Protein AF-A0A8H4BRA2-F1 (afdb_monomer)

Radius of gyration: 28.99 Å; Cα contacts (8 Å, |Δi|>4): 606; chains: 1; bounding box: 63×88×70 Å

Foldseek 3Di:
DPDDDDDDDPDDDDDFDPDDDPLLQVLCVLLVHGHRDDVLSLLVSLLVQLVDDDPPDDCSNVSSLVSLVSCLVVDPDNPSSVVSNVVSPVVCPVLPVVLQVLQVVLVHGPPDDLLSLLVSQCVVPVDHDPVNLVSLVSNCVVSVPPQSVCCSVPVDDDDDDDDDDDDDDDDDDDDDDDDDDDDDDDDDDDDDDDDDPPPDPDDFFFFAAQPAQCQLVSQLLLVLLFFPVLQVCLLVPDPQLVLSVQSNVQSVQRQDPDDWHGYGDCVNVQQLDQPPDNGSNDFDQSVSSNVSSLVSNLVSDPPVCSVVSCLQADEQEFELPDAEAVQVRVCVSLPVHADAGQHQKYKYFYDQWAQDNPVRDTDGRPHQHQYDQKDACLVRHDPVPHPPQRMWGWAKWWKDADSHIWMWGAFPVVRWIWIHGHGDIDTDDPCCRRDDPRIDTGMTMIGRPVCVPVGTDGSHD

Structure (mmCIF, N/CA/C/O backbone):
data_AF-A0A8H4BRA2-F1
#
_entry.id   AF-A0A8H4BRA2-F1
#
loop_
_atom_site.group_PDB
_atom_site.id
_atom_site.type_symbol
_atom_site.label_atom_id
_atom_site.label_alt_id
_atom_site.label_comp_id
_atom_site.label_asym_id
_atom_site.label_entity_id
_atom_site.label_seq_id
_atom_site.pdbx_PDB_ins_code
_atom_site.Cartn_x
_atom_site.Cartn_y
_atom_site.Cartn_z
_atom_site.occupancy
_atom_site.B_iso_or_equiv
_atom_site.auth_seq_id
_atom_site.auth_comp_id
_atom_site.auth_asym_id
_atom_site.auth_atom_id
_atom_site.pdbx_PDB_model_num
ATOM 1 N N . MET A 1 1 ? -16.928 34.510 17.924 1.00 28.94 1 MET A N 1
ATOM 2 C CA . MET A 1 1 ? -16.777 34.619 19.390 1.00 28.94 1 MET A CA 1
ATOM 3 C C . MET A 1 1 ? -16.272 33.272 19.864 1.00 28.94 1 MET A C 1
ATOM 5 O O . MET A 1 1 ? -16.838 32.279 19.430 1.00 28.94 1 MET A O 1
ATOM 9 N N . THR A 1 2 ? -15.200 33.185 20.647 1.00 39.75 2 THR A N 1
ATOM 10 C CA . THR A 1 2 ? -15.027 31.950 21.423 1.00 39.75 2 THR A CA 1
ATOM 11 C C . THR A 1 2 ? -15.899 32.046 22.656 1.00 39.75 2 THR A C 1
ATOM 13 O O . THR A 1 2 ? -15.902 33.103 23.286 1.00 39.75 2 THR A O 1
ATOM 16 N N . LEU A 1 3 ? -16.535 30.916 22.968 1.00 22.44 3 LEU A N 1
ATOM 17 C CA . LEU A 1 3 ? -17.336 30.633 24.155 1.00 22.44 3 LEU A CA 1
ATOM 18 C C . LEU A 1 3 ? -18.571 31.532 24.284 1.00 22.44 3 LEU A C 1
ATOM 20 O O . LEU A 1 3 ? -18.484 32.671 24.735 1.00 22.44 3 LEU A O 1
ATOM 24 N N . ASP A 1 4 ? -19.717 30.994 23.849 1.00 44.09 4 ASP A N 1
ATOM 25 C CA . ASP A 1 4 ? -20.846 30.692 24.747 1.00 44.09 4 ASP A CA 1
ATOM 26 C C . ASP A 1 4 ? -20.742 31.462 26.076 1.00 44.09 4 ASP A C 1
ATOM 28 O O . ASP A 1 4 ? -19.884 31.165 26.901 1.00 44.09 4 ASP A O 1
ATOM 32 N N . GLU A 1 5 ? -21.482 32.519 26.369 1.00 41.03 5 GLU A N 1
ATOM 33 C CA . GLU A 1 5 ? -22.861 32.909 26.095 1.00 41.03 5 GLU A CA 1
ATOM 34 C C . GLU A 1 5 ? -22.962 34.402 26.507 1.00 41.03 5 GLU A C 1
ATOM 36 O O . GLU A 1 5 ? -21.967 35.032 26.860 1.00 41.03 5 GLU A O 1
ATOM 41 N N . ILE A 1 6 ? -24.189 34.922 26.609 1.00 24.58 6 ILE A N 1
ATOM 42 C CA . ILE A 1 6 ? -24.592 36.182 27.268 1.00 24.58 6 ILE A CA 1
ATOM 43 C C . ILE A 1 6 ? -24.889 37.328 26.284 1.00 24.58 6 ILE A C 1
ATOM 45 O O . ILE A 1 6 ? -24.194 38.332 26.191 1.00 24.58 6 ILE A O 1
ATOM 49 N N . PHE A 1 7 ? -25.979 37.110 25.537 1.00 29.41 7 PHE A N 1
ATOM 50 C CA . PHE A 1 7 ? -27.130 38.010 25.355 1.00 29.41 7 PHE A CA 1
ATOM 51 C C . PHE A 1 7 ? -26.894 39.531 25.456 1.00 29.41 7 PHE A C 1
ATOM 53 O O . PHE A 1 7 ? -26.570 40.026 26.526 1.00 29.41 7 PHE A O 1
ATOM 60 N N . VAL A 1 8 ? -27.253 40.282 24.407 1.00 29.06 8 VAL A N 1
ATOM 61 C CA . VAL A 1 8 ? -28.534 41.019 24.290 1.00 29.06 8 VAL A CA 1
ATOM 62 C C . VAL A 1 8 ? -28.770 41.296 22.799 1.00 29.06 8 VAL A C 1
ATOM 64 O O . VAL A 1 8 ? -27.893 41.795 22.100 1.00 29.06 8 VAL A O 1
ATOM 67 N N . VAL A 1 9 ? -29.957 40.925 22.320 1.00 38.88 9 VAL A N 1
ATOM 68 C CA . VAL A 1 9 ? -30.486 41.307 21.006 1.00 38.88 9 VAL A CA 1
ATOM 69 C C . VAL A 1 9 ? -30.799 42.798 21.050 1.00 38.88 9 VAL A C 1
ATOM 71 O O . VAL A 1 9 ? -31.623 43.198 21.872 1.00 38.88 9 VAL A O 1
ATOM 74 N N . ASP A 1 10 ? -30.195 43.596 20.168 1.00 29.91 10 ASP A N 1
ATOM 75 C CA . ASP A 1 10 ? -30.774 44.896 19.832 1.00 29.91 10 ASP A CA 1
ATOM 76 C C . ASP A 1 10 ? -31.810 44.660 18.727 1.00 29.91 10 ASP A C 1
ATOM 78 O O . ASP A 1 10 ? -31.497 44.397 17.564 1.00 29.91 10 ASP A O 1
ATOM 82 N N . ASN A 1 11 ? -33.062 44.598 19.176 1.00 36.59 11 ASN A N 1
ATOM 83 C CA . ASN A 1 11 ? -34.260 44.491 18.364 1.00 36.59 11 ASN A CA 1
ATOM 84 C C . ASN A 1 11 ? -34.527 45.868 17.773 1.00 36.59 11 ASN A C 1
ATOM 86 O O . ASN A 1 11 ? -35.124 46.685 18.459 1.00 36.59 11 ASN A O 1
ATOM 90 N N . GLU A 1 12 ? -34.167 46.109 16.519 1.00 38.19 12 GLU A N 1
ATOM 91 C CA . GLU A 1 12 ? -34.993 46.931 15.636 1.00 38.19 12 GLU A CA 1
ATOM 92 C C . GLU A 1 12 ? -34.449 46.866 14.209 1.00 38.19 12 GLU A C 1
ATOM 94 O O . GLU A 1 12 ? -33.303 47.215 13.954 1.00 38.19 12 GLU A O 1
ATOM 99 N N . LEU A 1 13 ? -35.329 46.448 13.291 1.00 37.44 13 LEU A N 1
ATOM 100 C CA . LEU A 1 13 ? -35.165 46.409 11.832 1.00 37.44 13 LEU A CA 1
ATOM 101 C C . LEU A 1 13 ? -34.405 45.197 11.271 1.00 37.44 13 LEU A C 1
ATOM 103 O O . LEU A 1 13 ? -33.265 45.313 10.854 1.00 37.44 13 LEU A O 1
ATOM 107 N N . GLU A 1 14 ? -35.102 44.070 11.110 1.00 35.41 14 GLU A N 1
ATOM 108 C CA . GLU A 1 14 ? -35.152 43.391 9.805 1.00 35.41 14 GLU A CA 1
ATOM 109 C C . GLU A 1 14 ? -36.346 42.426 9.763 1.00 35.41 14 GLU A C 1
ATOM 111 O O . GLU A 1 14 ? -36.573 41.607 10.655 1.00 35.41 14 GLU A O 1
ATOM 116 N N . VAL A 1 15 ? -37.195 42.605 8.754 1.00 41.94 15 VAL A N 1
ATOM 117 C CA . VAL A 1 15 ? -38.434 41.848 8.559 1.00 41.94 15 VAL A CA 1
ATOM 118 C C . VAL A 1 15 ? -38.073 40.391 8.273 1.00 41.94 15 VAL A C 1
ATOM 120 O O . VAL A 1 15 ? -37.484 40.085 7.240 1.00 41.94 15 VAL A O 1
ATOM 123 N N . ARG A 1 16 ? -38.424 39.502 9.210 1.00 38.31 16 ARG A N 1
ATOM 124 C CA . ARG A 1 16 ? -38.189 38.056 9.122 1.00 38.31 16 ARG A CA 1
ATOM 125 C C . ARG A 1 16 ? -38.870 37.461 7.890 1.00 38.31 16 ARG A C 1
ATOM 127 O O . ARG A 1 16 ? -40.070 37.657 7.695 1.00 38.31 16 ARG A O 1
ATOM 134 N N . MET A 1 17 ? -38.129 36.659 7.128 1.00 42.38 17 MET A N 1
ATOM 135 C CA . MET A 1 17 ? -38.744 35.650 6.264 1.00 42.38 17 MET A CA 1
ATOM 136 C C . MET A 1 17 ? -39.552 34.674 7.146 1.00 42.38 17 MET A C 1
ATOM 138 O O . MET A 1 17 ? -39.074 34.321 8.229 1.00 42.38 17 MET A O 1
ATOM 142 N N . PRO A 1 18 ? -40.775 34.274 6.752 1.00 51.28 18 PRO A N 1
ATOM 143 C CA . PRO A 1 18 ? -41.536 33.274 7.498 1.00 51.28 18 PRO A CA 1
ATOM 144 C C . PRO A 1 18 ? -40.802 31.923 7.473 1.00 51.28 18 PRO A C 1
ATOM 146 O O . PRO A 1 18 ? -40.019 31.686 6.557 1.00 51.28 18 PRO A O 1
ATOM 149 N N . GLU A 1 19 ? -41.033 31.106 8.513 1.00 50.47 19 GLU A N 1
ATOM 150 C CA . GLU A 1 19 ? -40.326 29.855 8.864 1.00 50.47 19 GLU A CA 1
ATOM 151 C C . GLU A 1 19 ? -39.507 29.234 7.727 1.00 50.47 19 GLU A C 1
ATOM 153 O O . GLU A 1 19 ? -40.032 28.700 6.750 1.00 50.47 19 GLU A O 1
ATOM 158 N N . VAL A 1 20 ? -38.190 29.335 7.886 1.00 56.66 20 VAL A N 1
ATOM 159 C CA . VAL A 1 20 ? -37.198 28.905 6.911 1.00 56.66 20 VAL A CA 1
ATOM 160 C C . VAL A 1 20 ? -36.923 27.415 7.132 1.00 56.66 20 VAL A C 1
ATOM 162 O O . VAL A 1 20 ? -36.663 26.994 8.257 1.00 56.66 20 VAL A O 1
ATOM 165 N N . ASP A 1 21 ? -37.027 26.604 6.077 1.00 63.44 21 ASP A N 1
ATOM 166 C CA . ASP A 1 21 ? -36.714 25.174 6.147 1.00 63.44 21 ASP A CA 1
ATOM 167 C C . ASP A 1 21 ? -35.209 24.931 6.399 1.00 63.44 21 ASP A C 1
ATOM 169 O O . ASP A 1 21 ? -34.362 25.770 6.083 1.00 63.44 21 ASP A O 1
ATOM 173 N N . ALA A 1 22 ? -34.868 23.774 6.982 1.00 64.19 22 ALA A N 1
ATOM 174 C CA . ALA A 1 22 ? -33.488 23.423 7.349 1.00 64.19 22 ALA A CA 1
ATOM 175 C C . ALA A 1 22 ? -32.508 23.500 6.157 1.00 64.19 22 ALA A C 1
ATOM 177 O O . ALA A 1 22 ? -31.332 23.828 6.326 1.00 64.19 22 ALA A O 1
ATOM 178 N N . ASP A 1 23 ? -33.009 23.259 4.944 1.00 63.88 23 ASP A N 1
ATOM 179 C CA . ASP A 1 23 ? -32.235 23.332 3.704 1.00 63.88 23 ASP A CA 1
ATOM 180 C C . ASP A 1 23 ? -31.824 24.775 3.374 1.00 63.88 23 ASP A C 1
ATOM 182 O O . ASP A 1 23 ? -30.702 25.035 2.931 1.00 63.88 23 ASP A O 1
ATOM 186 N N . THR A 1 24 ? -32.716 25.740 3.600 1.00 68.19 24 THR A N 1
ATOM 187 C CA . THR A 1 24 ? -32.431 27.156 3.358 1.00 68.19 24 THR A CA 1
ATOM 188 C C . THR A 1 24 ? -31.481 27.714 4.413 1.00 68.19 24 THR A C 1
ATOM 190 O O . THR A 1 24 ? -30.615 28.514 4.059 1.00 68.19 24 THR A O 1
ATOM 193 N N . GLU A 1 25 ? -31.568 27.260 5.669 1.00 72.94 25 GLU A N 1
ATOM 194 C CA . GLU A 1 25 ? -30.595 27.603 6.721 1.00 72.94 25 GLU A CA 1
ATOM 195 C C . GLU A 1 25 ? -29.180 27.111 6.378 1.00 72.94 25 GLU A C 1
ATOM 197 O O . GLU A 1 25 ? -28.200 27.847 6.531 1.00 72.94 25 GLU A O 1
ATOM 202 N N . GLN A 1 26 ? -29.066 25.894 5.838 1.00 76.50 26 GLN A N 1
ATOM 203 C CA . GLN A 1 26 ? -27.792 25.363 5.360 1.00 76.50 26 GLN A CA 1
ATOM 204 C C . GLN A 1 26 ? -27.258 26.164 4.161 1.00 76.50 26 GLN A C 1
ATOM 206 O O . GLN A 1 26 ? -26.069 26.486 4.107 1.00 76.50 26 GLN A O 1
ATOM 211 N N . ALA A 1 27 ? -28.125 26.536 3.216 1.00 75.88 27 ALA A N 1
ATOM 212 C CA . ALA A 1 27 ? -27.734 27.284 2.024 1.00 75.88 27 ALA A CA 1
ATOM 213 C C . ALA A 1 27 ? -27.238 28.708 2.342 1.00 75.88 27 ALA A C 1
ATOM 215 O O . ALA A 1 27 ? -26.226 29.147 1.795 1.00 75.88 27 ALA A O 1
ATOM 216 N N . VAL A 1 28 ? -27.895 29.433 3.253 1.00 74.38 28 VAL A N 1
ATOM 217 C CA . VAL A 1 28 ? -27.423 30.768 3.675 1.00 74.38 28 VAL A CA 1
ATOM 218 C C . VAL A 1 28 ? -26.130 30.687 4.489 1.00 74.38 28 VAL A C 1
ATOM 220 O O . VAL A 1 28 ? -25.264 31.551 4.339 1.00 74.38 28 VAL A O 1
ATOM 223 N N . SER A 1 29 ? -25.939 29.610 5.260 1.00 75.69 29 SER A N 1
ATOM 224 C CA . SER A 1 29 ? -24.697 29.353 5.995 1.00 75.69 29 SER A CA 1
ATOM 225 C C . SER A 1 29 ? -23.493 29.175 5.061 1.00 75.69 29 SER A C 1
ATOM 227 O O . SER A 1 29 ? -22.433 29.739 5.332 1.00 75.69 29 SER A O 1
ATOM 229 N N . ILE A 1 30 ? -23.663 28.489 3.922 1.00 78.81 30 ILE A N 1
ATOM 230 C CA . ILE A 1 30 ? -22.619 28.342 2.885 1.00 78.81 30 ILE A CA 1
ATOM 231 C C . ILE A 1 30 ? -22.215 29.703 2.291 1.00 78.81 30 ILE A C 1
ATOM 233 O O . ILE A 1 30 ? -21.046 29.920 1.978 1.00 78.81 30 ILE A O 1
ATOM 237 N N . LEU A 1 31 ? -23.159 30.642 2.178 1.00 77.00 31 LEU A N 1
ATOM 238 C CA . LEU A 1 31 ? -22.904 32.017 1.727 1.00 77.00 31 LEU A CA 1
ATOM 239 C C . LEU A 1 31 ? -22.396 32.942 2.852 1.00 77.00 31 LEU A C 1
ATOM 241 O O . LEU A 1 31 ? -22.168 34.129 2.613 1.00 77.00 31 LEU A O 1
ATOM 245 N N . GLY A 1 32 ? -22.216 32.418 4.070 1.00 75.69 32 GLY A N 1
ATOM 246 C CA . GLY A 1 32 ? -21.718 33.163 5.225 1.00 75.69 32 GLY A CA 1
ATOM 247 C C . GLY A 1 32 ? -22.717 34.165 5.811 1.00 75.69 32 GLY A C 1
ATOM 248 O O . GLY A 1 32 ? -22.291 35.146 6.422 1.00 75.69 32 GLY A O 1
ATOM 249 N N . VAL A 1 33 ? -24.025 33.955 5.622 1.00 74.56 33 VAL A N 1
ATOM 250 C CA . VAL A 1 33 ? -25.094 34.844 6.119 1.00 74.56 33 VAL A CA 1
ATOM 251 C C . VAL A 1 33 ? -26.120 34.084 6.966 1.00 74.56 33 VAL A C 1
ATOM 253 O O . VAL A 1 33 ? -26.214 32.860 6.909 1.00 74.56 33 VAL A O 1
ATOM 256 N N . SER A 1 34 ? -26.865 34.798 7.814 1.00 71.31 34 SER A N 1
ATOM 257 C CA . SER A 1 34 ? -27.824 34.189 8.746 1.00 71.31 34 SER A CA 1
ATOM 258 C C . SER A 1 34 ? -29.166 33.868 8.085 1.00 71.31 34 SER A C 1
ATOM 260 O O . SER A 1 34 ? -29.608 34.557 7.161 1.00 71.31 34 SER A O 1
ATOM 262 N N . ALA A 1 35 ? -29.854 32.853 8.615 1.00 58.69 35 ALA A N 1
ATOM 263 C CA . ALA A 1 35 ? -31.240 32.551 8.273 1.00 58.69 35 ALA A CA 1
ATOM 264 C C . ALA A 1 35 ? -32.136 33.768 8.555 1.00 58.69 35 ALA A C 1
ATOM 266 O O . ALA A 1 35 ? -32.188 34.268 9.678 1.00 58.69 35 ALA A O 1
ATOM 267 N N . GLY A 1 36 ? -32.791 34.277 7.508 1.00 57.97 36 GLY A N 1
ATOM 268 C CA . GLY A 1 36 ? -33.584 35.510 7.551 1.00 57.97 36 GLY A CA 1
ATOM 269 C C . GLY A 1 36 ? -32.878 36.769 7.031 1.00 57.97 36 GLY A C 1
ATOM 270 O O . GLY A 1 36 ? -33.512 37.819 7.001 1.00 57.97 36 GLY A O 1
ATOM 271 N N . SER A 1 37 ? -31.615 36.676 6.588 1.00 66.81 37 SER A N 1
ATOM 272 C CA . SER A 1 37 ? -30.918 37.768 5.886 1.00 66.81 37 SER A CA 1
ATOM 273 C C . SER A 1 37 ? -31.655 38.181 4.607 1.00 66.81 37 SER A C 1
ATOM 275 O O . SER A 1 37 ? -32.186 37.336 3.884 1.00 66.81 37 SER A O 1
ATOM 277 N N . ASN A 1 38 ? -31.650 39.478 4.285 1.00 72.00 38 ASN A N 1
ATOM 278 C CA . ASN A 1 38 ? -32.299 39.977 3.073 1.00 72.00 38 ASN A CA 1
ATOM 279 C C . ASN A 1 38 ? -31.622 39.455 1.780 1.00 72.00 38 ASN A C 1
ATOM 281 O O . ASN A 1 38 ? -30.426 39.149 1.742 1.00 72.00 38 ASN A O 1
ATOM 285 N N . LEU A 1 39 ? -32.396 39.346 0.693 1.00 74.06 39 LEU A N 1
ATOM 286 C CA . LEU A 1 39 ? -31.934 38.730 -0.562 1.00 74.06 39 LEU A CA 1
ATOM 287 C C . LEU A 1 39 ? -30.853 39.556 -1.282 1.00 74.06 39 LEU A C 1
ATOM 289 O O . LEU A 1 39 ? -30.076 39.005 -2.064 1.00 74.06 39 LEU A O 1
ATOM 293 N N . ASP A 1 40 ? -30.770 40.857 -0.999 1.00 68.81 40 ASP A N 1
ATOM 294 C CA . ASP A 1 40 ? -29.712 41.736 -1.501 1.00 68.81 40 ASP A CA 1
ATOM 295 C C . ASP A 1 40 ? -28.352 41.396 -0.882 1.00 68.81 40 ASP A C 1
ATOM 297 O O . ASP A 1 40 ? -27.351 41.307 -1.599 1.00 68.81 40 ASP A O 1
ATOM 301 N N . LEU A 1 41 ? -28.321 41.131 0.427 1.00 61.41 41 LEU A N 1
ATOM 302 C CA . LEU A 1 41 ? -27.134 40.697 1.157 1.00 61.41 41 LEU A CA 1
ATOM 303 C C . LEU A 1 41 ? -26.690 39.307 0.689 1.00 61.41 41 LEU A C 1
ATOM 305 O O . LEU A 1 41 ? -25.508 39.103 0.414 1.00 61.41 41 LEU A O 1
ATOM 309 N N . VAL A 1 42 ? -27.641 38.388 0.494 1.00 74.81 42 VAL A N 1
ATOM 310 C CA . VAL A 1 42 ? -27.392 37.053 -0.081 1.00 74.81 42 VAL A CA 1
ATOM 311 C C . VAL A 1 42 ? -26.750 37.163 -1.473 1.00 74.81 42 VAL A C 1
ATOM 313 O O . VAL A 1 42 ? -25.705 36.564 -1.734 1.00 74.81 42 VAL A O 1
ATOM 316 N N . ALA A 1 43 ? -27.323 37.975 -2.369 1.00 71.62 43 ALA A N 1
ATOM 317 C CA . ALA A 1 43 ? -26.784 38.178 -3.715 1.00 71.62 43 ALA A CA 1
ATOM 318 C C . ALA A 1 43 ? -25.418 38.875 -3.720 1.00 71.62 43 ALA A C 1
ATOM 320 O O . ALA A 1 43 ? -24.567 38.576 -4.561 1.00 71.62 43 ALA A O 1
ATOM 321 N N . MET A 1 44 ? -25.199 39.824 -2.808 1.00 66.56 44 MET A N 1
ATOM 322 C CA . MET A 1 44 ? -23.920 40.514 -2.661 1.00 66.56 44 MET A CA 1
ATOM 323 C C . MET A 1 44 ? -22.820 39.551 -2.207 1.00 66.56 44 MET A C 1
ATOM 325 O O . MET A 1 44 ? -21.742 39.564 -2.798 1.00 66.56 44 MET A O 1
ATOM 329 N N . MET A 1 45 ? -23.096 38.699 -1.217 1.00 72.69 45 MET A N 1
ATOM 330 C CA . MET A 1 45 ? -22.134 37.715 -0.712 1.00 72.69 45 MET A CA 1
ATOM 331 C C . MET A 1 45 ? -21.804 36.651 -1.759 1.00 72.69 45 MET A C 1
ATOM 333 O O . MET A 1 45 ? -20.633 36.335 -1.948 1.00 72.69 45 MET A O 1
ATOM 337 N N . TYR A 1 46 ? -22.792 36.198 -2.538 1.00 79.62 46 TYR A N 1
ATOM 338 C CA . TYR A 1 46 ? -22.540 35.336 -3.695 1.00 79.62 46 TYR A CA 1
ATOM 339 C C . TYR A 1 46 ? -21.633 36.006 -4.736 1.00 79.62 46 TYR A C 1
ATOM 341 O O . TYR A 1 46 ? -20.622 35.433 -5.135 1.00 79.62 46 TYR A O 1
ATOM 349 N N . ARG A 1 47 ? -21.950 37.241 -5.161 1.00 74.88 47 ARG A N 1
ATOM 350 C CA . ARG A 1 47 ? -21.122 37.975 -6.137 1.00 74.88 47 ARG A CA 1
ATOM 351 C C . ARG A 1 47 ? -19.700 38.178 -5.627 1.00 74.88 47 ARG A C 1
ATOM 353 O O . ARG A 1 47 ? -18.757 38.053 -6.397 1.00 74.88 47 ARG A O 1
ATOM 360 N N . ARG A 1 48 ? -19.551 38.469 -4.336 1.00 68.56 48 ARG A N 1
ATOM 361 C CA . ARG A 1 48 ? -18.252 38.614 -3.686 1.00 68.56 48 ARG A CA 1
ATOM 362 C C . ARG A 1 48 ? -17.471 37.296 -3.689 1.00 68.56 48 ARG A C 1
ATOM 364 O O . ARG A 1 48 ? -16.342 37.300 -4.157 1.00 68.56 48 ARG A O 1
ATOM 371 N N . GLY A 1 49 ? -18.081 36.177 -3.300 1.00 69.38 49 GLY A N 1
ATOM 372 C CA . GLY A 1 49 ? -17.440 34.855 -3.339 1.00 69.38 49 GLY A CA 1
ATOM 373 C C . GLY A 1 49 ? -17.107 34.360 -4.756 1.00 69.38 49 GLY A C 1
ATOM 374 O O . GLY A 1 49 ? -16.147 33.620 -4.949 1.00 69.38 49 GLY A O 1
ATOM 375 N N . MET A 1 50 ? -17.845 34.808 -5.780 1.00 69.75 50 MET A N 1
ATOM 376 C CA . MET A 1 50 ? -17.487 34.562 -7.187 1.00 69.75 50 MET A CA 1
ATOM 377 C C . MET A 1 50 ? -16.248 35.353 -7.639 1.00 69.75 50 MET A C 1
ATOM 379 O O . MET A 1 50 ? -15.554 34.915 -8.558 1.00 69.75 50 MET A O 1
ATOM 383 N N . LEU A 1 51 ? -15.979 36.502 -7.008 1.00 62.09 51 LEU A N 1
ATOM 384 C CA . LEU A 1 51 ? -14.874 37.414 -7.324 1.00 62.09 51 LEU A CA 1
ATOM 385 C C . LEU A 1 51 ? -13.641 37.224 -6.426 1.00 62.09 51 LEU A C 1
ATOM 387 O O . LEU A 1 51 ? -12.572 37.718 -6.773 1.00 62.09 51 LEU A O 1
ATOM 391 N N . GLU A 1 52 ? -13.767 36.536 -5.290 1.00 56.66 52 GLU A N 1
ATOM 392 C CA . GLU A 1 52 ? -12.644 36.229 -4.402 1.00 56.66 52 GLU A CA 1
ATOM 393 C C . GLU A 1 52 ? -11.763 35.105 -4.995 1.00 56.66 52 GLU A C 1
ATOM 395 O O . GLU A 1 52 ? -12.246 34.092 -5.514 1.00 56.66 52 GLU A O 1
ATOM 400 N N . GLU A 1 53 ? -10.444 35.315 -4.957 1.00 50.59 53 GLU A N 1
ATOM 401 C CA . GLU A 1 53 ? -9.417 34.330 -5.311 1.00 50.59 53 GLU A CA 1
ATOM 402 C C . GLU A 1 53 ? -8.905 33.672 -4.030 1.00 50.59 53 GLU A C 1
ATOM 404 O O . GLU A 1 53 ? -8.017 34.198 -3.362 1.00 50.59 53 GLU A O 1
ATOM 409 N N . GLU A 1 54 ? -9.476 32.523 -3.669 1.00 44.00 54 GLU A N 1
ATOM 410 C CA . GLU A 1 54 ? -8.931 31.678 -2.604 1.00 44.00 54 GLU A CA 1
ATOM 411 C C . GLU A 1 54 ? -8.322 30.393 -3.177 1.00 44.00 54 GLU A C 1
ATOM 413 O O . GLU A 1 54 ? -8.981 29.590 -3.837 1.00 44.00 54 GLU A O 1
ATOM 418 N N . GLU A 1 55 ? -7.036 30.194 -2.880 1.00 42.72 55 GLU A N 1
ATOM 419 C CA . GLU A 1 55 ? -6.166 29.118 -3.378 1.00 42.72 55 GLU A CA 1
ATOM 420 C C . GLU A 1 55 ? -6.422 27.731 -2.744 1.00 42.72 55 GLU A C 1
ATOM 422 O O . GLU A 1 55 ? -5.627 26.816 -2.956 1.00 42.72 55 GLU A O 1
ATOM 427 N N . LEU A 1 56 ? -7.487 27.530 -1.952 1.00 38.53 56 LEU A N 1
ATOM 428 C CA . LEU A 1 56 ? -7.580 26.358 -1.063 1.00 38.53 56 LEU A CA 1
ATOM 429 C C . LEU A 1 56 ? -8.751 25.382 -1.246 1.00 38.53 56 LEU A C 1
ATOM 431 O O . LEU A 1 56 ? -8.733 24.352 -0.577 1.00 38.53 56 LEU A O 1
ATOM 435 N N . TYR A 1 57 ? -9.717 25.596 -2.146 1.00 46.84 57 TYR A N 1
ATOM 436 C CA . TYR A 1 57 ? -10.808 24.620 -2.334 1.00 46.84 57 TYR A CA 1
ATOM 437 C C . TYR A 1 57 ? -11.283 24.476 -3.788 1.00 46.84 57 TYR A C 1
ATOM 439 O O . TYR A 1 57 ? -11.962 25.342 -4.343 1.00 46.84 57 TYR A O 1
ATOM 447 N N . THR A 1 58 ? -11.015 23.315 -4.397 1.00 46.25 58 THR A N 1
ATOM 448 C CA . THR A 1 58 ? -11.682 22.882 -5.636 1.00 46.25 58 THR A CA 1
ATOM 449 C C . THR A 1 58 ? -13.169 22.641 -5.364 1.00 46.25 58 THR A C 1
ATOM 451 O O . THR A 1 58 ? -13.510 21.784 -4.554 1.00 46.25 58 THR A O 1
ATOM 454 N N . GLY A 1 59 ? -14.055 23.381 -6.041 1.00 59.44 59 GLY A N 1
ATOM 455 C CA . GLY A 1 59 ? -15.517 23.234 -5.926 1.00 59.44 59 GLY A CA 1
ATOM 456 C C . GLY A 1 59 ? -16.232 24.323 -5.118 1.00 59.44 59 GLY A C 1
ATOM 457 O O . GLY A 1 59 ? -17.459 24.332 -5.079 1.00 59.44 59 GLY A O 1
ATOM 458 N N . TYR A 1 60 ? -15.501 25.282 -4.542 1.00 69.44 60 TYR A N 1
ATOM 459 C CA . TYR A 1 60 ? -16.079 26.386 -3.764 1.00 69.44 60 TYR A CA 1
ATOM 460 C C . TYR A 1 60 ? -17.111 27.206 -4.562 1.00 69.44 60 TYR A C 1
ATOM 462 O O . TYR A 1 60 ? -18.235 27.413 -4.112 1.00 69.44 60 TYR A O 1
ATOM 470 N N . ARG A 1 61 ? -16.793 27.578 -5.811 1.00 72.44 61 ARG A N 1
ATOM 471 C CA . ARG A 1 61 ? -17.731 28.310 -6.687 1.00 72.44 61 ARG A CA 1
ATOM 472 C C . ARG A 1 61 ? -18.981 27.497 -7.048 1.00 72.44 61 ARG A C 1
ATOM 474 O O . ARG A 1 61 ? -20.060 28.068 -7.204 1.00 72.44 61 ARG A O 1
ATOM 481 N N . THR A 1 62 ? -18.856 26.175 -7.148 1.00 72.19 62 THR A N 1
ATOM 482 C CA . THR A 1 62 ? -19.997 25.278 -7.372 1.00 72.19 62 THR A CA 1
ATOM 483 C C . THR A 1 62 ? -20.900 25.253 -6.141 1.00 72.19 62 THR A C 1
ATOM 485 O O . THR A 1 62 ? -22.090 25.501 -6.273 1.00 72.19 62 THR A O 1
ATOM 488 N N . GLN A 1 63 ? -20.332 25.117 -4.939 1.00 74.94 63 GLN A N 1
ATOM 489 C CA . GLN A 1 63 ? -21.092 25.146 -3.681 1.00 74.94 63 GLN A CA 1
ATOM 490 C C . GLN A 1 63 ? -21.822 26.476 -3.457 1.00 74.94 63 GLN A C 1
ATOM 492 O O . GLN A 1 63 ? -22.986 26.482 -3.066 1.00 74.94 63 GLN A O 1
ATOM 497 N N . LEU A 1 64 ? -21.174 27.606 -3.756 1.00 78.31 64 LEU A N 1
ATOM 498 C CA . LEU A 1 64 ? -21.815 28.922 -3.701 1.00 78.31 64 LEU A CA 1
ATOM 499 C C . LEU A 1 64 ? -22.975 29.036 -4.708 1.00 78.31 64 LEU A C 1
ATOM 501 O O . LEU A 1 64 ? -23.986 29.674 -4.420 1.00 78.31 64 LEU A O 1
ATOM 505 N N . THR A 1 65 ? -22.841 28.419 -5.886 1.00 79.56 65 THR A N 1
ATOM 506 C CA . THR A 1 65 ? -23.883 28.416 -6.927 1.00 79.56 65 THR A CA 1
ATOM 507 C C . THR A 1 65 ? -25.063 27.531 -6.539 1.00 79.56 65 THR A C 1
ATOM 509 O O . THR A 1 65 ? -26.202 27.985 -6.642 1.00 79.56 65 THR A O 1
ATOM 512 N N . ASP A 1 66 ? -24.812 26.339 -6.002 1.00 78.00 66 ASP A N 1
ATOM 513 C CA . ASP A 1 66 ? -25.851 25.420 -5.523 1.00 78.00 66 ASP A CA 1
ATOM 514 C C . ASP A 1 66 ? -26.609 26.010 -4.321 1.00 78.00 66 ASP A C 1
ATOM 516 O O . ASP A 1 66 ? -27.841 25.926 -4.237 1.00 78.00 66 ASP A O 1
ATOM 520 N N . ALA A 1 67 ? -25.892 26.691 -3.422 1.00 81.25 67 ALA A N 1
ATOM 521 C CA . ALA A 1 67 ? -26.481 27.421 -2.305 1.00 81.25 67 ALA A CA 1
ATOM 522 C C . ALA A 1 67 ? -27.381 28.571 -2.787 1.00 81.25 67 ALA A C 1
ATOM 524 O O . ALA A 1 67 ? -28.533 28.680 -2.357 1.00 81.25 67 ALA A O 1
ATOM 525 N N . LEU A 1 68 ? -26.910 29.395 -3.733 1.00 83.00 68 LEU A N 1
ATOM 526 C CA . LEU A 1 68 ? -27.717 30.493 -4.273 1.00 83.00 68 LEU A CA 1
ATOM 527 C C . LEU A 1 68 ? -28.953 29.980 -5.030 1.00 83.00 68 LEU A C 1
ATOM 529 O O . LEU A 1 68 ? -30.027 30.568 -4.910 1.00 83.00 68 LEU A O 1
ATOM 533 N N . GLN A 1 69 ? -28.835 28.877 -5.774 1.00 79.50 69 GLN A N 1
ATOM 534 C CA . GLN A 1 69 ? -29.968 28.243 -6.459 1.00 79.50 69 GLN A CA 1
ATOM 535 C C . GLN A 1 69 ? -31.001 27.680 -5.474 1.00 79.50 69 GLN A C 1
ATOM 537 O O . GLN A 1 69 ? -32.206 27.826 -5.689 1.00 79.50 69 GLN A O 1
ATOM 542 N N . SER A 1 70 ? -30.548 27.100 -4.363 1.00 80.00 70 SER A N 1
ATOM 543 C CA . SER A 1 70 ? -31.432 26.573 -3.316 1.00 80.00 70 SER A CA 1
ATOM 544 C C . SER A 1 70 ? -32.270 27.674 -2.661 1.00 80.00 70 SER A C 1
ATOM 546 O O . SER A 1 70 ? -33.473 27.488 -2.450 1.00 80.00 70 SER A O 1
ATOM 548 N N . ILE A 1 71 ? -31.666 28.845 -2.429 1.00 80.69 71 ILE A N 1
ATOM 549 C CA . ILE A 1 71 ? -32.353 30.043 -1.924 1.00 80.69 71 ILE A CA 1
ATOM 550 C C . ILE A 1 71 ? -33.264 30.643 -3.007 1.00 80.69 71 ILE A C 1
ATOM 552 O O . ILE A 1 71 ? -34.404 31.016 -2.730 1.00 80.69 71 ILE A O 1
ATOM 556 N N . TYR A 1 72 ? -32.810 30.682 -4.265 1.00 80.38 72 TYR A N 1
ATOM 557 C CA . TYR A 1 72 ? -33.575 31.194 -5.409 1.00 80.38 72 TYR A CA 1
ATOM 558 C C . TYR A 1 72 ? -34.927 30.497 -5.590 1.00 80.38 72 TYR A C 1
ATOM 560 O O . TYR A 1 72 ? -35.931 31.137 -5.913 1.00 80.38 72 TYR A O 1
ATOM 568 N N . ILE A 1 73 ? -34.977 29.181 -5.375 1.00 75.06 73 ILE A N 1
ATOM 569 C CA . ILE A 1 73 ? -36.209 28.397 -5.519 1.00 75.06 73 ILE A CA 1
ATOM 570 C C . ILE A 1 73 ? -37.277 28.855 -4.514 1.00 75.06 73 ILE A C 1
ATOM 572 O O . ILE A 1 73 ? -38.454 28.921 -4.881 1.00 75.06 73 ILE A O 1
ATOM 576 N N . ARG A 1 74 ? -36.862 29.246 -3.305 1.00 72.56 74 ARG A N 1
ATOM 577 C CA . ARG A 1 74 ? -37.729 29.486 -2.140 1.00 72.56 74 ARG A CA 1
ATOM 578 C C . ARG A 1 74 ? -37.987 30.965 -1.828 1.00 72.56 74 ARG A C 1
ATOM 580 O O . ARG A 1 74 ? -38.848 31.271 -1.016 1.00 72.56 74 ARG A O 1
ATOM 587 N N . ALA A 1 75 ? -37.267 31.881 -2.469 1.00 75.69 75 ALA A N 1
ATOM 588 C CA . ALA A 1 75 ? -37.433 33.319 -2.278 1.00 75.69 75 ALA A CA 1
ATOM 589 C C . ALA A 1 75 ? -38.699 33.876 -2.963 1.00 75.69 75 ALA A C 1
ATOM 591 O O . ALA A 1 75 ? -38.957 33.572 -4.127 1.00 75.69 75 ALA A O 1
ATOM 592 N N . ASP A 1 76 ? -39.429 34.776 -2.297 1.00 67.69 76 ASP A N 1
ATOM 593 C CA . ASP A 1 76 ? -40.608 35.438 -2.885 1.00 67.69 76 ASP A CA 1
ATOM 594 C C . ASP A 1 76 ? -40.240 36.511 -3.933 1.00 67.69 76 ASP A C 1
ATOM 596 O O . ASP A 1 76 ? -40.935 36.668 -4.937 1.00 67.69 76 ASP A O 1
ATOM 600 N N . ASN A 1 77 ? -39.122 37.232 -3.755 1.00 68.69 77 ASN A N 1
ATOM 601 C CA . ASN A 1 77 ? -38.641 38.263 -4.688 1.00 68.69 77 ASN A CA 1
ATOM 602 C C . ASN A 1 77 ? -37.322 37.846 -5.363 1.00 68.69 77 ASN A C 1
ATOM 604 O O . ASN A 1 77 ? -36.226 38.074 -4.855 1.00 68.69 77 ASN A O 1
ATOM 608 N N . LYS A 1 78 ? -37.433 37.225 -6.540 1.00 73.81 78 LYS A N 1
ATOM 609 C CA . LYS A 1 78 ? -36.327 36.508 -7.202 1.00 73.81 78 LYS A CA 1
ATOM 610 C C . LYS A 1 78 ? -35.446 37.366 -8.116 1.00 73.81 78 LYS A C 1
ATOM 612 O O . LYS A 1 78 ? -34.442 36.871 -8.629 1.00 73.81 78 LYS A O 1
ATOM 617 N N . GLN A 1 79 ? -35.794 38.634 -8.338 1.00 75.19 79 GLN A N 1
ATOM 618 C CA . GLN A 1 79 ? -35.162 39.463 -9.371 1.00 75.19 79 GLN A CA 1
ATOM 619 C C . GLN A 1 79 ? -33.669 39.713 -9.100 1.00 75.19 79 GLN A C 1
ATOM 621 O O . GLN A 1 79 ? -32.840 39.593 -10.003 1.00 75.19 79 GLN A O 1
ATOM 626 N N . VAL A 1 80 ? -33.316 39.998 -7.845 1.00 66.88 80 VAL A N 1
ATOM 627 C CA . VAL A 1 80 ? -31.936 40.290 -7.423 1.00 66.88 80 VAL A CA 1
ATOM 628 C C . VAL A 1 80 ? -31.044 39.044 -7.492 1.00 66.88 80 VAL A C 1
ATOM 630 O O . VAL A 1 80 ? -29.890 39.117 -7.923 1.00 66.88 80 VAL A O 1
ATOM 633 N N . LEU A 1 81 ? -31.593 37.880 -7.136 1.00 75.88 81 LEU A N 1
ATOM 634 C CA . LEU A 1 81 ? -30.892 36.597 -7.202 1.00 75.88 81 LEU A CA 1
ATOM 635 C C . LEU A 1 81 ? -30.677 36.132 -8.654 1.00 75.88 81 LEU A C 1
ATOM 637 O O . LEU A 1 81 ? -29.614 35.611 -8.988 1.00 75.88 81 LEU A O 1
ATOM 641 N N . GLN A 1 82 ? -31.650 36.375 -9.541 1.00 74.88 82 GLN A N 1
ATOM 642 C CA . GLN A 1 82 ? -31.538 36.047 -10.967 1.00 74.88 82 GLN A CA 1
ATOM 643 C C . GLN A 1 82 ? -30.405 36.827 -11.646 1.00 74.88 82 GLN A C 1
ATOM 645 O O . GLN A 1 82 ? -29.633 36.262 -12.418 1.00 74.88 82 GLN A O 1
ATOM 650 N N . GLN A 1 83 ? -30.268 38.117 -11.326 1.00 66.56 83 GLN A N 1
ATOM 651 C CA . GLN A 1 83 ? -29.165 38.941 -11.828 1.00 66.56 83 GLN A CA 1
ATOM 652 C C . GLN A 1 83 ? -27.802 38.446 -11.326 1.00 66.56 83 GLN A C 1
ATOM 654 O O . GLN A 1 83 ? -26.832 38.466 -12.080 1.00 66.56 83 GLN A O 1
ATOM 659 N N . ALA A 1 84 ? -27.723 37.971 -10.079 1.00 69.56 84 ALA A N 1
ATOM 660 C CA . ALA A 1 84 ? -26.493 37.414 -9.523 1.00 69.56 84 ALA A CA 1
ATOM 661 C C . ALA A 1 84 ? -26.058 36.118 -10.241 1.00 69.56 84 ALA A C 1
ATOM 663 O O . ALA A 1 84 ? -24.891 35.998 -10.609 1.00 69.56 84 ALA A O 1
ATOM 664 N N . LEU A 1 85 ? -26.993 35.202 -10.524 1.00 73.38 85 LEU A N 1
ATOM 665 C CA . LEU A 1 85 ? -26.723 33.937 -11.229 1.00 73.38 85 LEU A CA 1
ATOM 666 C C . LEU A 1 85 ? -26.250 34.134 -12.682 1.00 73.38 85 LEU A C 1
ATOM 668 O O . LEU A 1 85 ? -25.365 33.413 -13.149 1.00 73.38 85 LEU A O 1
ATOM 672 N N . CYS A 1 86 ? -26.795 35.126 -13.396 1.00 62.50 86 CYS A N 1
ATOM 673 C CA . CYS A 1 86 ? -26.369 35.431 -14.765 1.00 62.50 86 CYS A CA 1
ATOM 674 C C . CYS A 1 86 ? -24.903 35.892 -14.833 1.00 62.50 86 CYS A C 1
ATOM 676 O O . CYS A 1 86 ? -24.177 35.458 -15.723 1.00 62.50 86 CYS A O 1
ATOM 678 N N . ILE A 1 87 ? -24.455 36.711 -13.873 1.00 57.19 87 ILE A N 1
ATOM 679 C CA . ILE A 1 87 ? -23.072 37.218 -13.805 1.00 57.19 87 ILE A CA 1
ATOM 680 C C . ILE A 1 87 ? -22.070 36.077 -13.552 1.00 57.19 87 ILE A C 1
ATOM 682 O O . ILE A 1 87 ? -20.995 36.061 -14.150 1.00 57.19 87 ILE A O 1
ATOM 686 N N . GLY A 1 88 ? -22.427 35.103 -12.705 1.00 53.50 88 GLY A N 1
ATOM 687 C CA . GLY A 1 88 ? -21.590 33.926 -12.435 1.00 53.50 88 GLY A CA 1
ATOM 688 C C . GLY A 1 88 ? -21.475 32.967 -13.627 1.00 53.50 88 GLY A C 1
ATOM 689 O O . GLY A 1 88 ? -20.433 32.348 -13.823 1.00 53.50 88 GLY A O 1
ATOM 690 N N . SER A 1 89 ? -22.515 32.882 -14.461 1.00 52.12 89 SER A N 1
ATOM 691 C CA . SER A 1 89 ? -22.586 31.923 -15.575 1.00 52.12 89 SER A CA 1
ATOM 692 C C . SER A 1 89 ? -21.888 32.428 -16.845 1.00 52.12 89 SER A C 1
ATOM 694 O O . SER A 1 89 ? -21.187 31.666 -17.509 1.00 52.12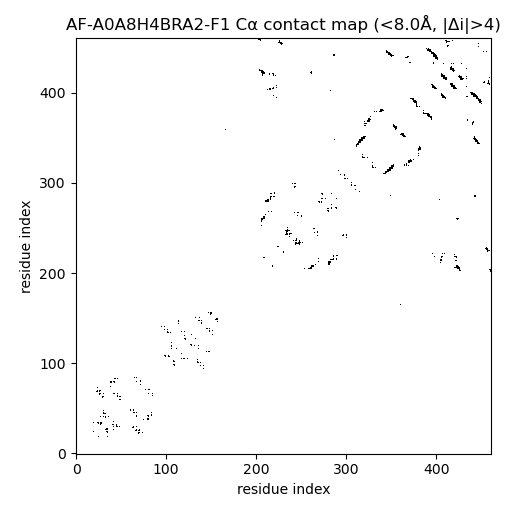 89 SER A O 1
ATOM 696 N N . SER A 1 90 ? -22.005 33.721 -17.168 1.00 45.38 90 SER A N 1
ATOM 697 C CA . SER A 1 90 ? -21.410 34.296 -18.386 1.00 45.38 90 SER A CA 1
ATOM 698 C C . SER A 1 90 ? -19.878 34.353 -18.355 1.00 45.38 90 SER A C 1
ATOM 700 O O . SER A 1 90 ? -19.239 34.213 -19.390 1.00 45.38 90 SER A O 1
ATOM 702 N N . HIS A 1 91 ? -19.266 34.514 -17.178 1.00 45.53 91 HIS A N 1
ATOM 703 C CA . HIS A 1 91 ? -17.806 34.631 -17.053 1.00 45.53 91 HIS A CA 1
ATOM 704 C C . HIS A 1 91 ? -17.057 33.285 -17.087 1.00 45.53 91 HIS A C 1
ATOM 706 O O . HIS A 1 91 ? -15.857 33.254 -17.370 1.00 45.53 91 HIS A O 1
ATOM 712 N N . VAL A 1 92 ? -17.752 32.182 -16.788 1.00 43.81 92 VAL A N 1
ATOM 713 C CA . VAL A 1 92 ? -17.171 30.833 -16.660 1.00 43.81 92 VAL A CA 1
ATOM 714 C C . VAL A 1 92 ? -17.227 30.062 -17.982 1.00 43.81 92 VAL A C 1
ATOM 716 O O . VAL A 1 92 ? -16.336 29.262 -18.258 1.00 43.81 92 VAL A O 1
ATOM 719 N N . GLN A 1 93 ? -18.231 30.313 -18.824 1.00 38.50 93 GLN A N 1
ATOM 720 C CA . GLN A 1 93 ? -18.460 29.524 -20.037 1.00 38.50 93 GLN A CA 1
ATOM 721 C C . GLN A 1 93 ? -17.567 29.938 -21.219 1.00 38.50 93 GLN A C 1
ATOM 723 O O . GLN A 1 93 ? -16.994 29.065 -21.864 1.00 38.50 93 GLN A O 1
ATOM 728 N N . GLU A 1 94 ? -17.357 31.238 -21.457 1.00 36.59 94 GLU A N 1
ATOM 729 C CA . GLU A 1 94 ? -16.540 31.710 -22.594 1.00 36.59 94 GLU A CA 1
ATOM 730 C C . GLU A 1 94 ? -15.033 31.435 -22.419 1.00 36.59 94 GLU A C 1
ATOM 732 O O . GLU A 1 94 ? -14.350 31.122 -23.389 1.00 36.59 94 GLU A O 1
ATOM 737 N N . ASN A 1 95 ? -14.507 31.461 -21.189 1.00 47.16 95 ASN A N 1
ATOM 738 C CA . ASN A 1 95 ? -13.083 31.195 -20.936 1.00 47.16 95 ASN A CA 1
ATOM 739 C C . ASN A 1 95 ? -12.744 29.698 -20.782 1.00 47.16 95 ASN A C 1
ATOM 741 O O . ASN A 1 95 ? -11.577 29.324 -20.870 1.00 47.16 95 ASN A O 1
ATOM 745 N N . SER A 1 96 ? -13.726 28.825 -20.528 1.00 49.72 96 SER A N 1
ATOM 746 C CA . SER A 1 96 ? -13.473 27.407 -20.222 1.00 49.72 96 SER A CA 1
ATOM 747 C C . SER A 1 96 ? -13.214 26.561 -21.475 1.00 49.72 96 SER A C 1
ATOM 749 O O . SER A 1 96 ? -12.299 25.734 -21.477 1.00 49.72 96 SER A O 1
ATOM 751 N N . GLU A 1 97 ? -13.952 26.787 -22.568 1.00 51.78 97 GLU A N 1
ATOM 752 C CA . GLU A 1 97 ? -13.795 26.000 -23.803 1.00 51.78 97 GLU A CA 1
ATOM 753 C C . GLU A 1 97 ? -12.467 26.287 -24.522 1.00 51.78 97 GLU A C 1
ATOM 755 O O . GLU A 1 97 ? -11.767 25.354 -24.925 1.00 51.78 97 GLU A O 1
ATOM 760 N N . GLU A 1 98 ? -12.065 27.558 -24.618 1.00 52.72 98 GLU A N 1
ATOM 761 C CA . GLU A 1 98 ? -10.814 27.953 -25.281 1.00 52.72 98 GLU A CA 1
ATOM 762 C C . GLU A 1 98 ? -9.579 27.476 -24.491 1.00 52.72 98 GLU A C 1
ATOM 764 O O . GLU A 1 98 ? -8.588 27.012 -25.064 1.00 52.72 98 GLU A O 1
ATOM 769 N N . ILE A 1 99 ? -9.666 27.490 -23.156 1.00 63.69 99 ILE A N 1
ATOM 770 C CA . ILE A 1 99 ? -8.607 26.989 -22.277 1.00 63.69 99 ILE A CA 1
ATOM 771 C C . ILE A 1 99 ? -8.555 25.464 -22.274 1.00 63.69 99 ILE A C 1
ATOM 773 O O . ILE A 1 99 ? -7.461 24.902 -22.279 1.00 63.69 99 ILE A O 1
ATOM 777 N N . SER A 1 100 ? -9.694 24.772 -22.330 1.00 60.56 100 SER A N 1
ATOM 778 C CA . SER A 1 100 ? -9.719 23.309 -22.436 1.00 60.56 100 SER A CA 1
ATOM 779 C C . SER A 1 100 ? -8.964 22.816 -23.679 1.00 60.56 100 SER A C 1
ATOM 781 O O . SER A 1 100 ? -8.162 21.884 -23.587 1.00 60.56 100 SER A O 1
ATOM 783 N N . GLY A 1 101 ? -9.097 23.520 -24.811 1.00 69.00 101 GLY A N 1
ATOM 784 C CA . GLY A 1 101 ? -8.297 23.265 -26.015 1.00 69.00 101 GLY A CA 1
ATOM 785 C C . GLY A 1 101 ? -6.787 23.454 -25.805 1.00 69.00 101 GLY A C 1
ATOM 786 O O . GLY A 1 101 ? -5.990 22.646 -26.285 1.00 69.00 101 GLY A O 1
ATOM 787 N N . ALA A 1 102 ? -6.382 24.468 -25.032 1.00 73.62 102 ALA A N 1
ATOM 788 C CA . ALA A 1 102 ? -4.979 24.702 -24.683 1.00 73.62 102 ALA A CA 1
ATOM 789 C C . ALA A 1 102 ? -4.396 23.582 -23.800 1.00 73.62 102 ALA A C 1
ATOM 791 O O . ALA A 1 102 ? -3.242 23.196 -23.977 1.00 73.62 102 ALA A O 1
ATOM 792 N N . TYR A 1 103 ? -5.188 23.033 -22.873 1.00 67.94 103 TYR A N 1
ATOM 793 C CA . TYR A 1 103 ? -4.801 21.881 -22.048 1.00 67.94 103 TYR A CA 1
ATOM 794 C C . TYR A 1 103 ? -4.672 20.600 -22.877 1.00 67.94 103 TYR A C 1
ATOM 796 O O . TYR A 1 103 ? -3.658 19.900 -22.787 1.00 67.94 103 TYR A O 1
ATOM 804 N N . ALA A 1 104 ? -5.651 20.343 -23.746 1.00 69.62 104 ALA A N 1
ATOM 805 C CA . ALA A 1 104 ? -5.661 19.184 -24.629 1.00 69.62 104 ALA A CA 1
ATOM 806 C C . ALA A 1 104 ? -4.465 19.168 -25.598 1.00 69.62 104 ALA A C 1
ATOM 808 O O . ALA A 1 104 ? -3.937 18.095 -25.886 1.00 69.62 104 ALA A O 1
ATOM 809 N N . HIS A 1 105 ? -3.974 20.338 -26.035 1.00 77.88 105 HIS A N 1
ATOM 810 C CA . HIS A 1 105 ? -2.754 20.456 -26.853 1.00 77.88 105 HIS A CA 1
ATOM 811 C C . HIS A 1 105 ? -1.520 19.829 -26.183 1.00 77.88 105 HIS A C 1
ATOM 813 O O . HIS A 1 105 ? -0.684 19.229 -26.854 1.00 77.88 105 HIS A O 1
ATOM 819 N N . PHE A 1 106 ? -1.423 19.900 -24.851 1.00 67.44 106 PHE A N 1
ATOM 820 C CA . PHE A 1 106 ? -0.356 19.255 -24.075 1.00 67.44 106 PHE A CA 1
ATOM 821 C C . PHE A 1 106 ? -0.687 17.811 -23.657 1.00 67.44 106 PHE A C 1
ATOM 823 O O . PHE A 1 106 ? 0.099 17.183 -22.939 1.00 67.44 106 PHE A O 1
ATOM 830 N N . GLY A 1 107 ? -1.834 17.277 -24.091 1.00 61.12 107 GLY A N 1
ATOM 831 C CA . GLY A 1 107 ? -2.364 15.983 -23.658 1.00 61.12 107 GLY A CA 1
ATOM 832 C C . GLY A 1 107 ? -2.745 15.972 -22.177 1.00 61.12 107 GLY A C 1
ATOM 833 O O . GLY A 1 107 ? -2.545 14.963 -21.504 1.00 61.12 107 GLY A O 1
ATOM 834 N N . LEU A 1 108 ? -3.201 17.110 -21.648 1.00 61.75 108 LEU A N 1
ATOM 835 C CA . LEU A 1 108 ? -3.532 17.298 -20.238 1.00 61.75 108 LEU A CA 1
ATOM 836 C C . LEU A 1 108 ? -4.997 17.710 -20.077 1.00 61.75 108 LEU A C 1
ATOM 838 O O . LEU A 1 108 ? -5.581 18.329 -20.961 1.00 61.75 108 LEU A O 1
ATOM 842 N N . ALA A 1 109 ? -5.580 17.400 -18.920 1.00 55.53 109 ALA A N 1
ATOM 843 C CA . ALA A 1 109 ? -6.906 17.881 -18.545 1.00 55.53 109 ALA A CA 1
ATOM 844 C C . ALA A 1 109 ? -6.832 19.272 -17.878 1.00 55.53 109 ALA A C 1
ATOM 846 O O . ALA A 1 109 ? -5.822 19.597 -17.232 1.00 55.53 109 ALA A O 1
ATOM 847 N N . PRO A 1 110 ? -7.897 20.096 -17.963 1.00 54.47 110 PRO A N 1
ATOM 848 C CA . PRO A 1 110 ? -8.029 21.287 -17.132 1.00 54.47 110 PRO A CA 1
ATOM 849 C C . PRO A 1 110 ? -7.884 20.916 -15.643 1.00 54.47 110 PRO A C 1
ATOM 851 O O . PRO A 1 110 ? -8.541 20.007 -15.157 1.00 54.47 110 PRO A O 1
ATOM 854 N N . GLY A 1 111 ? -6.993 21.591 -14.920 1.00 51.69 111 GLY A N 1
ATOM 855 C CA . GLY A 1 111 ? -6.598 21.310 -13.540 1.00 51.69 111 GLY A CA 1
ATOM 856 C C . GLY A 1 111 ? -5.152 20.827 -13.391 1.00 51.69 111 GLY A C 1
ATOM 857 O O . GLY A 1 111 ? -4.637 20.855 -12.280 1.00 51.69 111 GLY A O 1
ATOM 858 N N . ALA A 1 112 ? -4.469 20.441 -14.481 1.00 51.88 112 ALA A N 1
ATOM 859 C CA . ALA A 1 112 ? -3.075 19.983 -14.411 1.00 51.88 112 ALA A CA 1
ATOM 860 C C . ALA A 1 112 ? -2.140 21.029 -13.772 1.00 51.88 112 ALA A C 1
ATOM 862 O O . ALA A 1 112 ? -2.301 22.226 -14.029 1.00 51.88 112 ALA A O 1
ATOM 863 N N . SER A 1 113 ? -1.187 20.562 -12.952 1.00 64.25 113 SER A N 1
ATOM 864 C CA . SER A 1 113 ? -0.267 21.423 -12.203 1.00 64.25 113 SER A CA 1
ATOM 865 C C . SER A 1 113 ? 0.710 22.165 -13.112 1.00 64.25 113 SER A C 1
ATOM 867 O O . SER A 1 113 ? 1.039 21.709 -14.214 1.00 64.25 113 SER A O 1
ATOM 869 N N . ASP A 1 114 ? 1.214 23.295 -12.622 1.00 65.81 114 ASP A N 1
ATOM 870 C CA . ASP A 1 114 ? 2.173 24.129 -13.342 1.00 65.81 114 ASP A CA 1
ATOM 871 C C . ASP A 1 114 ? 3.447 23.345 -13.679 1.00 65.81 114 ASP A C 1
ATOM 873 O O . ASP A 1 114 ? 3.969 23.446 -14.785 1.00 65.81 114 ASP A O 1
ATOM 877 N N . GLU A 1 115 ? 3.914 22.478 -12.781 1.00 63.62 115 GLU A N 1
ATOM 878 C CA . GLU A 1 115 ? 5.074 21.615 -13.005 1.00 63.62 115 GLU A CA 1
ATOM 879 C C . GLU A 1 115 ? 4.849 20.609 -14.135 1.00 63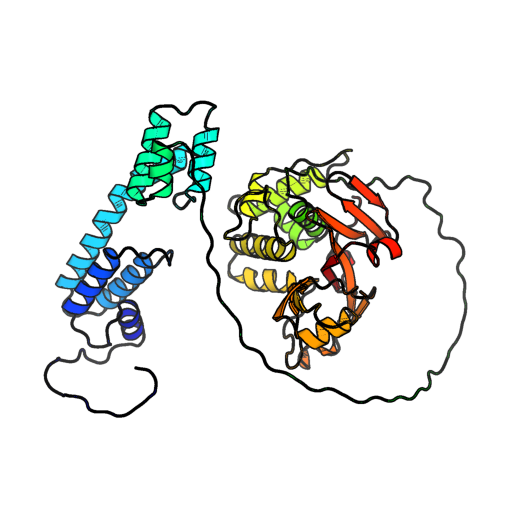.62 115 GLU A C 1
ATOM 881 O O . GLU A 1 115 ? 5.744 20.395 -14.957 1.00 63.62 115 GLU A O 1
ATOM 886 N N . LEU A 1 116 ? 3.650 20.026 -14.218 1.00 56.53 116 LEU A N 1
ATOM 887 C CA . LEU A 1 116 ? 3.302 19.073 -15.268 1.00 56.53 116 LEU A CA 1
ATOM 888 C C . LEU A 1 116 ? 3.172 19.768 -16.629 1.00 56.53 116 LEU A C 1
ATOM 890 O O . LEU A 1 116 ? 3.631 19.235 -17.640 1.00 56.53 116 LEU A O 1
ATOM 894 N N . LEU A 1 117 ? 2.613 20.979 -16.650 1.00 71.75 117 LEU A N 1
ATOM 895 C CA . LEU A 1 117 ? 2.553 21.831 -17.837 1.00 71.75 117 LEU A CA 1
ATOM 896 C C . LEU A 1 117 ? 3.947 22.253 -18.310 1.00 71.75 117 LEU A C 1
ATOM 898 O O . LEU A 1 117 ? 4.240 22.140 -19.499 1.00 71.75 117 LEU A O 1
ATOM 902 N N . MET A 1 118 ? 4.833 22.670 -17.398 1.00 74.00 118 MET A N 1
ATOM 903 C CA . MET A 1 118 ? 6.233 22.988 -17.712 1.00 74.00 118 MET A CA 1
ATOM 904 C C . MET A 1 118 ? 6.974 21.769 -18.275 1.00 74.00 118 MET A C 1
ATOM 906 O O . MET A 1 118 ? 7.704 21.889 -19.261 1.00 74.00 118 MET A O 1
ATOM 910 N N . ALA A 1 119 ? 6.760 20.588 -17.686 1.00 64.25 119 ALA A N 1
ATOM 911 C CA . ALA A 1 119 ? 7.368 19.341 -18.137 1.00 64.25 119 ALA A CA 1
ATOM 912 C C . ALA A 1 119 ? 6.867 18.930 -19.529 1.00 64.25 119 ALA A C 1
ATOM 914 O O . ALA A 1 119 ? 7.676 18.667 -20.418 1.00 64.25 119 ALA A O 1
ATOM 915 N N . LYS A 1 120 ? 5.548 18.935 -19.765 1.00 70.44 120 LYS A N 1
ATOM 916 C CA . LYS A 1 120 ? 4.973 18.630 -21.084 1.00 70.44 120 LYS A CA 1
ATOM 917 C C . LYS A 1 120 ? 5.414 19.647 -22.133 1.00 70.44 120 LYS A C 1
ATOM 919 O O . LYS A 1 120 ? 5.849 19.241 -23.205 1.00 70.44 120 LYS A O 1
ATOM 924 N N . TYR A 1 121 ? 5.420 20.938 -21.811 1.00 72.88 121 TYR A N 1
ATOM 925 C CA . TYR A 1 121 ? 5.938 21.986 -22.693 1.00 72.88 121 TYR A CA 1
ATOM 926 C C . TYR A 1 121 ? 7.407 21.758 -23.086 1.00 72.88 121 TYR A C 1
ATOM 928 O O . TYR A 1 121 ? 7.773 21.940 -24.245 1.00 72.88 121 TYR A O 1
ATOM 936 N N . ALA A 1 122 ? 8.249 21.296 -22.155 1.00 64.56 122 ALA A N 1
ATOM 937 C CA . ALA A 1 122 ? 9.637 20.936 -22.449 1.00 64.56 122 ALA A CA 1
ATOM 938 C C . ALA A 1 122 ? 9.767 19.659 -23.308 1.00 64.56 122 ALA A C 1
ATOM 940 O O . ALA A 1 122 ? 10.751 19.500 -24.034 1.00 64.56 122 ALA A O 1
ATOM 941 N N . MET A 1 123 ? 8.781 18.757 -23.249 1.00 62.03 123 MET A N 1
ATOM 942 C CA . MET A 1 123 ? 8.783 17.463 -23.941 1.00 62.03 123 MET A CA 1
ATOM 943 C C . MET A 1 123 ? 8.127 17.476 -25.329 1.00 62.03 123 MET A C 1
ATOM 945 O O . MET A 1 123 ? 8.464 16.613 -26.136 1.00 62.03 123 MET A O 1
ATOM 949 N N . VAL A 1 124 ? 7.249 18.441 -25.639 1.00 55.94 124 VAL A N 1
ATOM 950 C CA . VAL A 1 124 ? 6.461 18.501 -26.897 1.00 55.94 124 VAL A CA 1
ATOM 951 C C . VAL A 1 124 ? 7.311 18.649 -28.177 1.00 55.94 124 VAL A C 1
ATOM 953 O O . VAL A 1 124 ? 6.802 18.497 -29.282 1.00 55.94 124 VAL A O 1
ATOM 956 N N . GLY A 1 125 ? 8.639 18.756 -28.068 1.00 46.16 125 GLY A N 1
ATOM 957 C CA . GLY A 1 125 ? 9.508 18.277 -29.147 1.00 46.16 125 GLY A CA 1
ATOM 958 C C . GLY A 1 125 ? 10.879 18.919 -29.191 1.00 46.16 125 GLY A C 1
ATOM 959 O O . GLY A 1 125 ? 11.174 19.587 -30.167 1.00 46.16 125 GLY A O 1
ATOM 960 N N . LEU A 1 126 ? 11.724 18.732 -28.171 1.00 45.44 126 LEU A N 1
ATOM 961 C CA . LEU A 1 126 ? 13.140 19.167 -28.097 1.00 45.44 126 LEU A CA 1
ATOM 962 C C . LEU A 1 126 ? 13.434 20.677 -28.337 1.00 45.44 126 LEU A C 1
ATOM 964 O O . LEU A 1 126 ? 14.515 21.133 -27.965 1.00 45.44 126 LEU A O 1
ATOM 968 N N . ARG A 1 127 ? 12.499 21.465 -28.896 1.00 54.16 127 ARG A N 1
ATOM 969 C CA . ARG A 1 127 ? 12.444 22.925 -29.063 1.00 54.16 127 ARG A CA 1
ATOM 970 C C . ARG A 1 127 ? 10.967 23.361 -29.202 1.00 54.16 127 ARG A C 1
ATOM 972 O O . ARG A 1 127 ? 10.379 23.117 -30.254 1.00 54.16 127 ARG A O 1
ATOM 979 N N . PRO A 1 128 ? 10.373 24.010 -28.186 1.00 59.50 128 PRO A N 1
ATOM 980 C CA . PRO A 1 128 ? 8.991 24.494 -28.236 1.00 59.50 128 PRO A CA 1
ATOM 981 C C . PRO A 1 128 ? 8.777 25.497 -29.375 1.00 59.50 128 PRO A C 1
ATOM 983 O O . PRO A 1 128 ? 9.620 26.373 -29.598 1.00 59.50 128 PRO A O 1
ATOM 986 N N . ASN A 1 129 ? 7.656 25.393 -30.087 1.00 72.75 129 ASN A N 1
ATOM 987 C CA . ASN A 1 129 ? 7.309 26.314 -31.167 1.00 72.75 129 ASN A CA 1
ATOM 988 C C . ASN A 1 129 ? 6.452 27.495 -30.652 1.00 72.75 129 ASN A C 1
ATOM 990 O O . ASN A 1 129 ? 6.049 27.562 -29.488 1.00 72.75 129 ASN A O 1
ATOM 994 N N . ALA A 1 130 ? 6.179 28.472 -31.521 1.00 76.81 130 ALA A N 1
ATOM 995 C CA . ALA A 1 130 ? 5.420 29.669 -31.147 1.00 76.81 130 ALA A CA 1
ATOM 996 C C . ALA A 1 130 ? 3.974 29.366 -30.703 1.00 76.81 130 ALA A C 1
ATOM 998 O O . ALA A 1 130 ? 3.415 30.127 -29.913 1.00 76.81 130 ALA A O 1
ATOM 999 N N . GLN A 1 131 ? 3.379 28.271 -31.182 1.00 77.94 131 GLN A N 1
ATOM 1000 C CA . GLN A 1 131 ? 2.026 27.854 -30.822 1.00 77.94 131 GLN A CA 1
ATOM 1001 C C . GLN A 1 131 ? 1.990 27.259 -29.410 1.00 77.94 131 GLN A C 1
ATOM 1003 O O . GLN A 1 131 ? 1.146 27.654 -28.608 1.00 77.94 131 GLN A O 1
ATOM 1008 N N . ASP A 1 132 ? 2.965 26.415 -29.062 1.00 77.69 132 ASP A N 1
ATOM 1009 C CA . ASP A 1 132 ? 3.104 25.852 -27.712 1.00 77.69 132 ASP A CA 1
ATOM 1010 C C . ASP A 1 132 ? 3.251 26.976 -26.678 1.00 77.69 132 ASP A C 1
ATOM 1012 O O . ASP A 1 132 ? 2.607 26.976 -25.628 1.00 77.69 132 ASP A O 1
ATOM 1016 N N . LYS A 1 133 ? 4.070 27.991 -26.997 1.00 81.94 133 LYS A N 1
ATOM 1017 C CA . LYS A 1 133 ? 4.285 29.140 -26.106 1.00 81.94 133 LYS A CA 1
ATOM 1018 C C . LYS A 1 133 ? 3.005 29.958 -25.914 1.00 81.94 133 LYS A C 1
ATOM 1020 O O . LYS A 1 133 ? 2.774 30.472 -24.821 1.00 81.94 133 LYS A O 1
ATOM 1025 N N . ARG A 1 134 ? 2.166 30.076 -26.951 1.00 81.88 134 ARG A N 1
ATOM 1026 C CA . ARG A 1 134 ? 0.869 30.766 -26.861 1.00 81.88 134 ARG A CA 1
ATOM 1027 C C . ARG A 1 134 ? -0.114 30.011 -25.974 1.00 81.88 134 ARG A C 1
ATOM 1029 O O . ARG A 1 134 ? -0.709 30.650 -25.113 1.00 81.88 134 ARG A O 1
ATOM 1036 N N . TYR A 1 135 ? -0.232 28.692 -26.124 1.00 83.56 135 TYR A N 1
ATOM 1037 C CA . TYR A 1 135 ? -1.131 27.893 -25.287 1.00 83.56 135 TYR A CA 1
ATOM 1038 C C . TYR A 1 135 ? -0.700 27.885 -23.820 1.00 83.56 135 TYR A C 1
ATOM 1040 O O . TYR A 1 135 ? -1.527 28.123 -22.943 1.00 83.56 135 TYR A O 1
ATOM 1048 N N . LEU A 1 136 ? 0.597 27.723 -23.534 1.00 82.62 136 LEU A N 1
ATOM 1049 C CA . LEU A 1 136 ? 1.081 27.778 -22.153 1.00 82.62 136 LEU A CA 1
ATOM 1050 C C . LEU A 1 136 ? 0.879 29.169 -21.529 1.00 82.62 136 LEU A C 1
ATOM 1052 O O . LEU A 1 136 ? 0.561 29.274 -20.347 1.00 82.62 136 LEU A O 1
ATOM 1056 N N . LYS A 1 137 ? 1.003 30.242 -22.323 1.00 82.81 137 LYS A N 1
ATOM 1057 C CA . LYS A 1 137 ? 0.717 31.606 -21.863 1.00 82.81 137 LYS A CA 1
ATOM 1058 C C . LYS A 1 137 ? -0.774 31.834 -21.591 1.00 82.81 137 LYS A C 1
ATOM 1060 O O . LYS A 1 137 ? -1.099 32.389 -20.551 1.00 82.81 137 LYS A O 1
ATOM 1065 N N . GLN A 1 138 ? -1.670 31.377 -22.469 1.00 77.62 138 GLN A N 1
ATOM 1066 C CA . GLN A 1 138 ? -3.124 31.452 -22.244 1.00 77.62 138 GLN A CA 1
ATOM 1067 C C . GLN A 1 138 ? -3.523 30.750 -20.945 1.00 77.62 138 GLN A C 1
ATOM 1069 O O . GLN A 1 138 ? -4.287 31.283 -20.148 1.00 77.62 138 GLN A O 1
ATOM 1074 N N . ILE A 1 139 ? -2.942 29.578 -20.709 1.00 74.12 139 ILE A N 1
ATOM 1075 C CA . ILE A 1 139 ? -3.111 28.814 -19.481 1.00 74.12 139 ILE A CA 1
ATOM 1076 C C . ILE A 1 139 ? -2.604 29.587 -18.253 1.00 74.12 139 ILE A C 1
ATOM 1078 O O . ILE A 1 139 ? -3.318 29.676 -17.251 1.00 74.12 139 ILE A O 1
ATOM 1082 N N . ALA A 1 140 ? -1.389 30.135 -18.334 1.00 77.25 140 ALA A N 1
ATOM 1083 C CA . ALA A 1 140 ? -0.782 30.904 -17.254 1.00 77.25 140 ALA A CA 1
ATOM 1084 C C . ALA A 1 140 ? -1.616 32.143 -16.908 1.00 77.25 140 ALA A C 1
ATOM 1086 O O . ALA A 1 140 ? -1.781 32.464 -15.736 1.00 77.25 140 ALA A O 1
ATOM 1087 N N . ASP A 1 141 ? -2.177 32.808 -17.917 1.00 73.12 141 ASP A N 1
ATOM 1088 C CA . ASP A 1 141 ? -3.002 33.994 -17.727 1.00 73.12 141 ASP A CA 1
ATOM 1089 C C . ASP A 1 141 ? -4.392 33.655 -17.175 1.00 73.12 141 ASP A C 1
ATOM 1091 O O . ASP A 1 141 ? -4.840 34.319 -16.243 1.00 73.12 141 ASP A O 1
ATOM 1095 N N . TYR A 1 142 ? -5.023 32.577 -17.652 1.00 69.06 142 TYR A N 1
ATOM 1096 C CA . TYR A 1 142 ? -6.320 32.113 -17.150 1.00 69.06 142 TYR A CA 1
ATOM 1097 C C . TYR A 1 142 ? -6.282 31.696 -15.677 1.00 69.06 142 TYR A C 1
ATOM 1099 O O . TYR A 1 142 ? -7.209 31.988 -14.928 1.00 69.06 142 TYR A O 1
ATOM 1107 N N . ARG A 1 143 ? -5.210 31.015 -15.251 1.00 69.50 143 ARG A N 1
ATOM 1108 C CA . ARG A 1 143 ? -5.044 30.559 -13.856 1.00 69.50 143 ARG A CA 1
ATOM 1109 C C . ARG A 1 143 ? -4.230 31.507 -12.993 1.00 69.50 143 ARG A C 1
ATOM 1111 O O . ARG A 1 143 ? -3.928 31.174 -11.856 1.00 69.50 143 ARG A O 1
ATOM 1118 N N . GLN A 1 144 ? -3.829 32.639 -13.567 1.00 66.06 144 GLN A N 1
ATOM 1119 C CA . GLN A 1 144 ? -2.939 33.614 -12.951 1.00 66.06 144 GLN A CA 1
ATOM 1120 C C . GLN A 1 144 ? -1.659 33.003 -12.351 1.00 66.06 144 GLN A C 1
ATOM 1122 O O . GLN A 1 144 ? -1.151 33.461 -11.333 1.00 66.06 144 GLN A O 1
ATOM 1127 N N . SER A 1 145 ? -1.097 31.987 -13.008 1.00 71.62 145 SER A N 1
ATOM 1128 C CA . SER A 1 145 ? 0.090 31.291 -12.517 1.00 71.62 145 SER A CA 1
ATOM 1129 C C . SER A 1 145 ? 1.357 32.132 -12.695 1.00 71.62 145 SER A C 1
ATOM 1131 O O . SER A 1 145 ? 1.929 32.249 -13.787 1.00 71.62 145 SER A O 1
ATOM 1133 N N . ASP A 1 146 ? 1.861 32.663 -11.584 1.00 74.88 146 ASP A N 1
ATOM 1134 C CA . ASP A 1 146 ? 3.161 33.337 -11.522 1.00 74.88 146 ASP A CA 1
ATOM 1135 C C . ASP A 1 146 ? 4.338 32.395 -11.803 1.00 74.88 146 ASP A C 1
ATOM 1137 O O . ASP A 1 146 ? 5.402 32.838 -12.246 1.00 74.88 146 ASP A O 1
ATOM 1141 N N . ILE A 1 147 ? 4.161 31.095 -11.550 1.00 74.12 147 ILE A N 1
ATOM 1142 C CA . ILE A 1 147 ? 5.169 30.062 -11.802 1.00 74.12 147 ILE A CA 1
ATOM 1143 C C . ILE A 1 147 ? 5.333 29.873 -13.309 1.00 74.12 147 ILE A C 1
ATOM 1145 O O . ILE A 1 147 ? 6.451 29.983 -13.818 1.00 74.12 147 ILE A O 1
ATOM 1149 N N . LEU A 1 148 ? 4.230 29.676 -14.037 1.00 73.44 148 LEU A N 1
ATOM 1150 C CA . LEU A 1 148 ? 4.247 29.516 -15.489 1.00 73.44 148 LEU A CA 1
ATOM 1151 C C . LEU A 1 148 ? 4.693 30.792 -16.200 1.00 7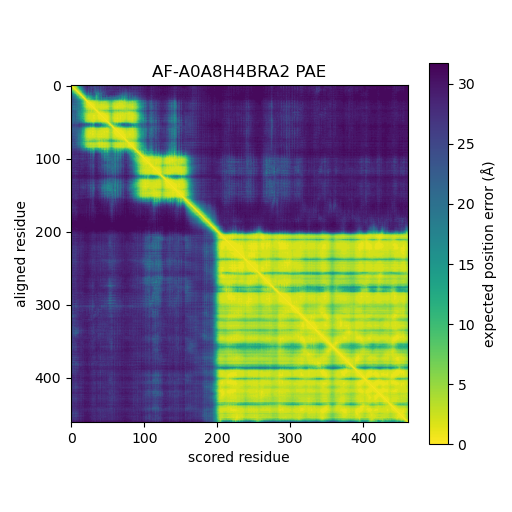3.44 148 LEU A C 1
ATOM 1153 O O . LEU A 1 148 ? 5.457 30.707 -17.160 1.00 73.44 148 LEU A O 1
ATOM 1157 N N . ARG A 1 149 ? 4.297 31.976 -15.711 1.00 81.81 149 ARG A N 1
ATOM 1158 C CA . ARG A 1 149 ? 4.801 33.255 -16.241 1.00 81.81 149 ARG A CA 1
ATOM 1159 C C . ARG A 1 149 ? 6.313 33.377 -16.074 1.00 81.81 149 ARG A C 1
ATOM 1161 O O . ARG A 1 149 ? 7.021 33.593 -17.055 1.00 81.81 149 ARG A O 1
ATOM 1168 N N . LYS A 1 150 ? 6.834 33.141 -14.862 1.00 75.38 150 LYS A N 1
ATOM 1169 C CA . LYS A 1 150 ? 8.287 33.143 -14.615 1.00 75.38 150 LYS A CA 1
ATOM 1170 C C . LYS A 1 150 ? 9.006 32.104 -15.459 1.00 75.38 150 LYS A C 1
ATOM 1172 O O . LYS A 1 150 ? 10.094 32.383 -15.954 1.00 75.38 150 LYS A O 1
ATOM 1177 N N . PHE A 1 151 ? 8.421 30.930 -15.654 1.00 79.25 151 PHE A N 1
ATOM 1178 C CA . PHE A 1 151 ? 8.986 29.900 -16.514 1.00 79.25 151 PHE A CA 1
ATOM 1179 C C . PHE A 1 151 ? 9.007 30.313 -17.994 1.00 79.25 151 PHE A C 1
ATOM 1181 O O . PHE A 1 151 ? 10.028 30.134 -18.654 1.00 79.25 151 PHE A O 1
ATOM 1188 N N . LEU A 1 152 ? 7.938 30.927 -18.505 1.00 77.94 152 LEU A N 1
ATOM 1189 C CA . LEU A 1 152 ? 7.853 31.442 -19.878 1.00 77.94 152 LEU A CA 1
ATOM 1190 C C . LEU A 1 152 ? 8.858 32.571 -20.170 1.00 77.94 152 LEU A C 1
ATOM 1192 O O . LEU A 1 152 ? 9.266 32.732 -21.330 1.00 77.94 152 LEU A O 1
ATOM 1196 N N . ASP A 1 153 ? 9.255 33.313 -19.132 1.00 75.69 153 ASP A N 1
ATOM 1197 C CA . ASP A 1 153 ? 10.235 34.401 -19.198 1.00 75.69 153 ASP A CA 1
ATOM 1198 C C . ASP A 1 153 ? 11.684 33.930 -18.981 1.00 75.69 153 ASP A C 1
ATOM 1200 O O . ASP A 1 153 ? 12.595 34.392 -19.667 1.00 75.69 153 ASP A O 1
ATOM 1204 N N . THR A 1 154 ? 11.917 33.017 -18.032 1.00 71.12 154 THR A N 1
ATOM 1205 C CA . THR A 1 154 ? 13.270 32.665 -17.545 1.00 71.12 154 THR A CA 1
ATOM 1206 C C . THR A 1 154 ? 13.731 31.254 -17.900 1.00 71.12 154 THR A C 1
ATOM 1208 O O . THR A 1 154 ? 14.924 30.962 -17.827 1.00 71.12 154 THR A O 1
ATOM 1211 N N . GLY A 1 155 ? 12.807 30.362 -18.259 1.00 63.06 155 GLY A N 1
ATOM 1212 C CA . GLY A 1 155 ? 13.083 28.959 -18.555 1.00 63.06 155 GLY A CA 1
ATOM 1213 C C . GLY A 1 155 ? 13.356 28.050 -17.343 1.00 63.06 155 GLY A C 1
ATOM 1214 O O . GLY A 1 155 ? 13.714 26.896 -17.568 1.00 63.06 155 GLY A O 1
ATOM 1215 N N . SER A 1 156 ? 13.222 28.498 -16.076 1.00 54.94 156 SER A N 1
ATOM 1216 C CA . SER A 1 156 ? 13.360 27.615 -14.885 1.00 54.94 156 SER A CA 1
ATOM 1217 C C . SER A 1 156 ? 12.701 28.146 -13.584 1.00 54.94 156 SER A C 1
ATOM 1219 O O . SER A 1 156 ? 12.508 29.352 -13.454 1.00 54.94 156 SER A O 1
ATOM 1221 N N . TYR A 1 157 ? 12.409 27.276 -12.589 1.00 41.16 157 TYR A N 1
ATOM 1222 C CA . TYR A 1 157 ? 11.827 27.635 -11.265 1.00 41.16 157 TYR A CA 1
ATOM 1223 C C . TYR A 1 157 ? 12.325 26.746 -10.075 1.00 41.16 157 TYR A C 1
ATOM 1225 O O . TYR A 1 157 ? 12.603 25.567 -10.285 1.00 41.16 157 TYR A O 1
ATOM 1233 N N . LYS A 1 158 ? 12.447 27.280 -8.825 1.00 40.75 158 LYS A N 1
ATOM 1234 C CA . LYS A 1 158 ? 12.805 26.560 -7.551 1.00 40.75 158 LYS A CA 1
ATOM 1235 C C . LYS A 1 158 ? 12.171 27.182 -6.259 1.00 40.75 158 LYS A C 1
ATOM 1237 O O . LYS A 1 158 ? 12.276 28.402 -6.109 1.00 40.75 158 LYS A O 1
ATOM 1242 N N . PRO A 1 159 ? 11.640 26.405 -5.272 1.00 38.44 159 PRO A N 1
ATOM 1243 C CA . PRO A 1 159 ? 10.972 26.923 -4.041 1.00 38.44 159 PRO A CA 1
ATOM 1244 C C . PRO A 1 159 ? 11.835 26.991 -2.729 1.00 38.44 159 PRO A C 1
ATOM 1246 O O . PRO A 1 159 ? 12.906 26.388 -2.660 1.00 38.44 159 PRO A O 1
ATOM 1249 N N . LYS A 1 160 ? 11.394 27.710 -1.657 1.00 38.84 160 LYS A N 1
ATOM 1250 C CA . LYS A 1 160 ? 12.115 27.961 -0.350 1.00 38.84 160 LYS A CA 1
ATOM 1251 C C . LYS A 1 160 ? 11.353 27.486 0.935 1.00 38.84 160 LYS A C 1
ATOM 1253 O O . LYS A 1 160 ? 10.137 27.592 0.973 1.00 38.84 160 LYS A O 1
ATOM 1258 N N . LYS A 1 161 ? 12.048 27.053 2.026 1.00 37.12 161 LYS A N 1
ATOM 1259 C CA . LYS A 1 161 ? 11.496 26.444 3.298 1.00 37.12 161 LYS A CA 1
ATOM 1260 C C . LYS A 1 161 ? 11.565 27.328 4.593 1.00 37.12 161 LYS A C 1
ATOM 1262 O O . LYS A 1 161 ? 12.499 28.115 4.728 1.00 37.12 161 LYS A O 1
ATOM 1267 N N . ARG A 1 162 ? 10.659 27.139 5.594 1.00 34.41 162 ARG A N 1
ATOM 1268 C CA . ARG A 1 162 ? 10.574 27.817 6.948 1.00 34.41 162 ARG A CA 1
ATOM 1269 C C . ARG A 1 162 ? 10.478 26.827 8.161 1.00 34.41 162 ARG A C 1
ATOM 1271 O O . ARG A 1 162 ? 10.123 25.676 7.955 1.00 34.41 162 ARG A O 1
ATOM 1278 N N . LYS A 1 163 ? 10.791 27.257 9.415 1.00 36.09 163 LYS A N 1
ATOM 1279 C CA . LYS A 1 163 ? 10.928 26.460 10.692 1.00 36.09 163 LYS A CA 1
ATOM 1280 C C . LYS A 1 163 ? 10.145 27.034 11.914 1.00 36.09 163 LYS A C 1
ATOM 1282 O O . LYS A 1 163 ? 10.160 28.251 12.040 1.00 36.09 163 LYS A O 1
ATOM 1287 N N . MET A 1 164 ? 9.654 26.202 12.871 1.00 31.83 164 MET A N 1
ATOM 1288 C CA . MET A 1 164 ? 9.394 26.473 14.338 1.00 31.83 164 MET A CA 1
ATOM 1289 C C . MET A 1 164 ? 9.177 25.140 15.134 1.00 31.83 164 MET A C 1
ATOM 1291 O O . MET A 1 164 ? 8.621 24.217 14.554 1.00 31.83 164 MET A O 1
ATOM 1295 N N . LYS A 1 165 ? 9.815 24.808 16.287 1.00 27.47 165 LYS A N 1
ATOM 1296 C CA . LYS A 1 165 ? 9.765 25.152 17.756 1.00 27.47 165 LYS A CA 1
ATOM 1297 C C . LYS A 1 165 ? 8.752 24.342 18.628 1.00 27.47 165 LYS A C 1
ATOM 1299 O O . LYS A 1 165 ? 7.700 23.957 18.152 1.00 27.47 165 LYS A O 1
ATOM 1304 N N . LYS A 1 166 ? 9.160 23.972 19.860 1.00 31.11 166 LYS A N 1
ATOM 1305 C CA . LYS A 1 166 ? 8.766 22.784 20.675 1.00 31.11 166 LYS A CA 1
ATOM 1306 C C . LYS A 1 166 ? 8.300 23.130 22.104 1.00 31.11 166 LYS A C 1
ATOM 1308 O O . LYS A 1 166 ? 8.873 24.057 22.669 1.00 31.11 166 LYS A O 1
ATOM 1313 N N . THR A 1 167 ? 7.507 22.244 22.734 1.00 25.41 167 THR A N 1
ATOM 1314 C CA . THR A 1 167 ? 7.368 22.144 24.210 1.00 25.41 167 THR A CA 1
ATOM 1315 C C . THR A 1 167 ? 7.115 20.687 24.668 1.00 25.41 167 THR A C 1
ATOM 1317 O O . THR A 1 167 ? 6.493 19.923 23.936 1.00 25.41 167 THR A O 1
ATOM 1320 N N . GLN A 1 168 ? 7.678 20.297 25.823 1.00 28.70 168 GLN A N 1
ATOM 1321 C CA . GLN A 1 168 ? 7.811 18.945 26.422 1.00 28.70 168 GLN A CA 1
ATOM 1322 C C . GLN A 1 168 ? 6.929 18.765 27.675 1.00 28.70 168 GLN A C 1
ATOM 1324 O O . GLN A 1 168 ? 6.691 19.772 28.331 1.00 28.70 168 GLN A O 1
ATOM 1329 N N . THR A 1 169 ? 6.607 17.506 28.042 1.00 25.19 169 THR A N 1
ATOM 1330 C CA . THR A 1 169 ? 6.679 16.850 29.395 1.00 25.19 169 THR A CA 1
ATOM 1331 C C . THR A 1 169 ? 5.979 15.469 29.311 1.00 25.19 169 THR A C 1
ATOM 1333 O O . THR A 1 169 ? 4.910 15.379 28.727 1.00 25.19 169 THR A O 1
ATOM 1336 N N . ALA A 1 170 ? 6.557 14.292 29.602 1.00 26.52 170 ALA A N 1
ATOM 1337 C CA . ALA A 1 170 ? 7.209 13.682 30.782 1.00 26.52 170 ALA A CA 1
ATOM 1338 C C . ALA A 1 170 ? 6.270 12.699 31.540 1.00 26.52 170 ALA A C 1
ATOM 1340 O O . ALA A 1 170 ? 5.198 13.070 32.001 1.00 26.52 170 ALA A O 1
ATOM 1341 N N . ARG A 1 171 ? 6.708 11.432 31.648 1.00 25.48 171 ARG A N 1
ATOM 1342 C CA . ARG A 1 171 ? 6.057 10.236 32.240 1.00 25.48 171 ARG A CA 1
ATOM 1343 C C . ARG A 1 171 ? 6.935 9.709 33.390 1.00 25.48 171 ARG A C 1
ATOM 1345 O O . ARG A 1 171 ? 8.140 9.959 33.354 1.00 25.48 171 ARG A O 1
ATOM 1352 N N . PRO A 1 172 ? 6.411 8.865 34.294 1.00 25.34 172 PRO A N 1
ATOM 1353 C CA . PRO A 1 172 ? 7.234 7.810 34.890 1.00 25.34 172 PRO A CA 1
ATOM 1354 C C . PRO A 1 172 ? 6.595 6.409 34.823 1.00 25.34 172 PRO A C 1
ATOM 1356 O O . PRO A 1 172 ? 5.399 6.244 34.598 1.00 25.34 172 PRO A O 1
ATOM 1359 N N . ALA A 1 173 ? 7.461 5.403 34.949 1.00 27.42 173 ALA A N 1
ATOM 1360 C CA . ALA A 1 173 ? 7.242 3.974 34.721 1.00 27.42 173 ALA A CA 1
ATOM 1361 C C . ALA A 1 173 ? 7.473 3.160 36.038 1.00 27.42 173 ALA A C 1
ATOM 1363 O O . ALA A 1 173 ? 7.236 3.727 37.101 1.00 27.42 173 ALA A O 1
ATOM 1364 N N . PRO A 1 174 ? 7.901 1.876 36.034 1.00 37.22 174 PRO A N 1
ATOM 1365 C CA . PRO A 1 174 ? 7.035 0.699 36.215 1.00 37.22 174 PRO A CA 1
ATOM 1366 C C . PRO A 1 174 ? 7.562 -0.299 37.285 1.00 37.22 174 PRO A C 1
ATOM 1368 O O . PRO A 1 174 ? 8.627 -0.088 37.863 1.00 37.22 174 PRO A O 1
ATOM 1371 N N . SER A 1 175 ? 6.896 -1.444 37.486 1.00 22.62 175 SER A N 1
ATOM 1372 C CA . SER A 1 175 ? 7.514 -2.606 38.153 1.00 22.62 175 SER A CA 1
ATOM 1373 C C . SER A 1 175 ? 6.949 -3.972 37.717 1.00 22.62 175 SER A C 1
ATOM 1375 O O . SER A 1 175 ? 5.760 -4.144 37.470 1.00 22.62 175 SER A O 1
ATOM 1377 N N . THR A 1 176 ? 7.888 -4.914 37.595 1.00 24.25 176 THR A N 1
ATOM 1378 C CA . THR A 1 176 ? 7.861 -6.373 37.339 1.00 24.25 176 THR A CA 1
ATOM 1379 C C . THR A 1 176 ? 7.313 -7.156 38.562 1.00 24.25 176 THR A C 1
ATOM 1381 O O . THR A 1 176 ? 7.136 -6.549 39.611 1.00 24.25 176 THR A O 1
ATOM 1384 N N . VAL A 1 177 ? 6.978 -8.465 38.574 1.00 26.52 177 VAL A N 1
ATOM 1385 C CA . VAL A 1 177 ? 7.769 -9.704 38.308 1.00 26.52 177 VAL A CA 1
ATOM 1386 C C . VAL A 1 177 ? 6.824 -10.978 38.228 1.00 26.52 177 VAL A C 1
ATOM 1388 O O . VAL A 1 177 ? 5.624 -10.765 38.093 1.00 26.52 177 VAL A O 1
ATOM 1391 N N . PRO A 1 178 ? 7.246 -12.284 38.245 1.00 27.08 178 PRO A N 1
ATOM 1392 C CA . PRO A 1 178 ? 6.865 -13.313 37.244 1.00 27.08 178 PRO A CA 1
ATOM 1393 C C . PRO A 1 178 ? 6.237 -14.634 37.812 1.00 27.08 178 PRO A C 1
ATOM 1395 O O . PRO A 1 178 ? 6.150 -14.810 39.023 1.00 27.08 178 PRO A O 1
ATOM 1398 N N . GLY A 1 179 ? 5.909 -15.640 36.970 1.00 23.27 179 GLY A N 1
ATOM 1399 C CA . GLY A 1 179 ? 5.783 -17.045 37.445 1.00 23.27 179 GLY A CA 1
ATOM 1400 C C . GLY A 1 179 ? 4.888 -18.050 36.679 1.00 23.27 179 GLY A C 1
ATOM 1401 O O . GLY A 1 179 ? 3.709 -18.160 36.964 1.00 23.27 179 GLY A O 1
ATOM 1402 N N . ARG A 1 180 ? 5.514 -18.802 35.757 1.00 23.53 180 ARG A N 1
ATOM 1403 C CA . ARG A 1 180 ? 5.429 -20.230 35.310 1.00 23.53 180 ARG A CA 1
ATOM 1404 C C . ARG A 1 180 ? 4.270 -21.218 35.676 1.00 23.53 180 ARG A C 1
ATOM 1406 O O . ARG A 1 180 ? 3.825 -21.271 36.813 1.00 23.53 180 ARG A O 1
ATOM 1413 N N . SER A 1 181 ? 4.081 -22.174 34.729 1.00 23.73 181 SER A N 1
ATOM 1414 C CA . SER A 1 181 ? 3.526 -23.571 34.759 1.00 23.73 181 SER A CA 1
ATOM 1415 C C . SER A 1 181 ? 2.062 -23.743 34.308 1.00 23.73 181 SER A C 1
ATOM 1417 O O . SER A 1 181 ? 1.230 -22.943 34.693 1.00 23.73 181 SER A O 1
ATOM 1419 N N . THR A 1 182 ? 1.614 -24.741 33.524 1.00 24.78 182 THR A N 1
ATOM 1420 C CA . THR A 1 182 ? 2.162 -26.008 32.968 1.00 24.78 182 THR A CA 1
ATOM 1421 C C . THR A 1 182 ? 1.142 -26.568 31.952 1.00 24.78 182 THR A C 1
ATOM 1423 O O . THR A 1 182 ? -0.055 -26.478 32.205 1.00 24.78 182 THR A O 1
ATOM 1426 N N . VAL A 1 183 ? 1.591 -27.173 30.844 1.00 26.17 183 VAL A N 1
ATOM 1427 C CA . VAL A 1 183 ? 0.746 -27.788 29.788 1.00 26.17 183 VAL A CA 1
ATOM 1428 C C . VAL A 1 183 ? 0.705 -29.318 29.958 1.00 26.17 183 VAL A C 1
ATOM 1430 O O . VAL A 1 183 ? 1.761 -29.891 30.239 1.00 26.17 183 VAL A O 1
ATOM 1433 N N . PRO A 1 184 ? -0.439 -30.005 29.757 1.00 24.02 184 PRO A N 1
ATOM 1434 C CA . PRO A 1 184 ? -0.482 -31.459 29.642 1.00 24.02 184 PRO A CA 1
ATOM 1435 C C . PRO A 1 184 ? -0.225 -31.925 28.197 1.00 24.02 184 PRO A C 1
ATOM 1437 O O . PRO A 1 184 ? -0.781 -31.398 27.237 1.00 24.02 184 PRO A O 1
ATOM 1440 N N . SER A 1 185 ? 0.634 -32.931 28.069 1.00 25.22 185 SER A N 1
ATOM 1441 C CA . SER A 1 185 ? 1.124 -33.567 26.843 1.00 25.22 185 SER A CA 1
ATOM 1442 C C . SER A 1 185 ? 0.259 -34.748 26.384 1.00 25.22 185 SER A C 1
ATOM 1444 O O . SER A 1 185 ? -0.161 -35.533 27.224 1.00 25.22 185 SER A O 1
ATOM 1446 N N . PHE A 1 186 ? 0.103 -34.939 25.064 1.00 26.27 186 PHE A N 1
ATOM 1447 C CA . PHE A 1 186 ? -0.279 -36.202 24.393 1.00 26.27 186 PHE A CA 1
ATOM 1448 C C . PHE A 1 186 ? 0.153 -36.175 22.903 1.00 26.27 186 PHE A C 1
ATOM 1450 O O . PHE A 1 186 ? 0.449 -35.101 22.384 1.00 26.27 186 PHE A O 1
ATOM 1457 N N . PRO A 1 187 ? 0.244 -37.329 22.214 1.00 25.12 187 PRO A N 1
ATOM 1458 C CA . PRO A 1 187 ? 1.423 -38.175 22.074 1.00 25.12 187 PRO A CA 1
ATOM 1459 C C . PRO A 1 187 ? 2.141 -37.971 20.728 1.00 25.12 187 PRO A C 1
ATOM 1461 O O . PRO A 1 187 ? 1.546 -37.638 19.705 1.00 25.12 187 PRO A O 1
ATOM 1464 N N . SER A 1 188 ? 3.445 -38.229 20.729 1.00 25.50 188 SER A N 1
ATOM 1465 C CA . SER A 1 188 ? 4.306 -38.099 19.558 1.00 25.50 188 SER A CA 1
ATOM 1466 C C . SER A 1 188 ? 4.227 -39.300 18.605 1.00 25.50 188 SER A C 1
ATOM 1468 O O . SER A 1 188 ? 4.203 -40.446 19.042 1.00 25.50 188 SER A O 1
ATOM 1470 N N . GLN A 1 189 ? 4.398 -38.964 17.321 1.00 27.72 189 GLN A N 1
ATOM 1471 C CA . GLN A 1 189 ? 4.891 -39.759 16.184 1.00 27.72 189 GLN A CA 1
ATOM 1472 C C . GLN A 1 189 ? 3.880 -40.549 15.342 1.00 27.72 189 GLN A C 1
ATOM 1474 O O . GLN A 1 189 ? 3.444 -41.633 15.702 1.00 27.72 189 GLN A O 1
ATOM 1479 N N . THR A 1 190 ? 3.735 -40.091 14.093 1.00 23.94 190 THR A N 1
ATOM 1480 C CA . THR A 1 190 ? 4.156 -40.929 12.957 1.00 23.94 190 THR A CA 1
ATOM 1481 C C . THR A 1 190 ? 4.787 -40.058 11.873 1.00 23.94 190 THR A C 1
ATOM 1483 O O . THR A 1 190 ? 4.161 -39.168 11.309 1.00 23.94 190 THR A O 1
ATOM 1486 N N . THR A 1 191 ? 6.069 -40.307 11.641 1.00 26.56 191 THR A N 1
ATOM 1487 C CA . THR A 1 191 ? 6.926 -39.749 10.598 1.00 26.56 191 THR A CA 1
ATOM 1488 C C . THR A 1 191 ? 6.443 -40.225 9.225 1.00 26.56 191 THR A C 1
ATOM 1490 O O . THR A 1 191 ? 6.312 -41.431 9.025 1.00 26.56 191 THR A O 1
ATOM 1493 N N . ILE A 1 192 ? 6.228 -39.315 8.269 1.00 29.00 192 ILE A N 1
ATOM 1494 C CA . ILE A 1 192 ? 6.088 -39.667 6.845 1.00 29.00 192 ILE A CA 1
ATOM 1495 C C . ILE A 1 192 ? 7.355 -39.186 6.109 1.00 29.00 192 ILE A C 1
ATOM 1497 O O . ILE A 1 192 ? 7.752 -38.032 6.284 1.00 29.00 192 ILE A O 1
ATOM 1501 N N . PRO A 1 193 ? 8.036 -40.065 5.351 1.00 29.73 193 PRO A N 1
ATOM 1502 C CA . PRO A 1 193 ? 9.352 -39.808 4.773 1.00 29.73 193 PRO A CA 1
ATOM 1503 C C . PRO A 1 193 ? 9.311 -38.963 3.489 1.00 29.73 193 PRO A C 1
ATOM 1505 O O . PRO A 1 193 ? 8.491 -39.199 2.611 1.00 29.73 193 PRO A O 1
ATOM 1508 N N . GLY A 1 194 ? 10.281 -38.047 3.378 1.00 30.78 194 GLY A N 1
ATOM 1509 C CA . GLY A 1 194 ? 10.876 -37.558 2.127 1.00 30.78 194 GLY A CA 1
ATOM 1510 C C . GLY A 1 194 ? 9.936 -36.927 1.098 1.00 30.78 194 GLY A C 1
ATOM 1511 O O . GLY A 1 194 ? 9.527 -37.587 0.147 1.00 30.78 194 GLY A O 1
ATOM 1512 N N . VAL A 1 195 ? 9.703 -35.617 1.206 1.00 32.59 195 VAL A N 1
ATOM 1513 C CA . VAL A 1 195 ? 9.209 -34.821 0.071 1.00 32.59 195 VAL A CA 1
ATOM 1514 C C . VAL A 1 195 ? 10.294 -34.820 -1.019 1.00 32.59 195 VAL A C 1
ATOM 1516 O O . VAL A 1 195 ? 11.451 -34.523 -0.703 1.00 32.59 195 VAL A O 1
ATOM 1519 N N . PRO A 1 196 ? 9.982 -35.146 -2.288 1.00 33.22 196 PRO A N 1
ATOM 1520 C CA . PRO A 1 196 ? 10.948 -35.035 -3.368 1.00 33.22 196 PRO A CA 1
ATOM 1521 C C . PRO A 1 196 ? 11.333 -33.564 -3.536 1.00 33.22 196 PRO A C 1
ATOM 1523 O O . PRO A 1 196 ? 10.484 -32.716 -3.802 1.00 33.22 196 PRO A O 1
ATOM 1526 N N . VAL A 1 197 ? 12.621 -33.259 -3.392 1.00 36.72 197 VAL A N 1
ATOM 1527 C CA . VAL A 1 197 ? 13.183 -31.973 -3.812 1.00 36.72 197 VAL A CA 1
ATOM 1528 C C . VAL A 1 197 ? 12.946 -31.862 -5.318 1.00 36.72 197 VAL A C 1
ATOM 1530 O O . VAL A 1 197 ? 13.528 -32.624 -6.090 1.00 36.72 197 VAL A O 1
ATOM 1533 N N . HIS A 1 198 ? 12.063 -30.959 -5.744 1.00 38.44 198 HIS A N 1
ATOM 1534 C CA . HIS A 1 198 ? 11.844 -30.687 -7.161 1.00 38.44 198 HIS A CA 1
ATOM 1535 C C . HIS A 1 198 ? 13.169 -30.243 -7.806 1.00 38.44 198 HIS A C 1
ATOM 1537 O O . HIS A 1 198 ? 13.671 -29.157 -7.542 1.00 38.44 198 HIS A O 1
ATOM 1543 N N . GLN A 1 199 ? 13.742 -31.096 -8.662 1.00 33.84 199 GLN A N 1
ATOM 1544 C CA . GLN A 1 199 ? 14.971 -30.848 -9.434 1.00 33.84 199 GLN A CA 1
ATOM 1545 C C . GLN A 1 199 ? 14.715 -30.045 -10.727 1.00 33.84 199 GLN A C 1
ATOM 1547 O O . GLN A 1 199 ? 15.435 -30.194 -11.714 1.00 33.84 199 GLN A O 1
ATOM 1552 N N . HIS A 1 200 ? 13.698 -29.182 -10.739 1.00 40.12 200 HIS A N 1
ATOM 1553 C CA . HIS A 1 200 ? 13.502 -28.195 -11.800 1.00 40.12 200 HIS A CA 1
ATOM 1554 C C . HIS A 1 200 ? 13.799 -26.806 -11.225 1.00 40.12 200 HIS A C 1
ATOM 1556 O O . HIS A 1 200 ? 13.241 -26.476 -10.178 1.00 40.12 200 HIS A O 1
ATOM 1562 N N . PRO A 1 201 ? 14.681 -25.998 -11.847 1.00 47.44 201 PRO A N 1
ATOM 1563 C CA . PRO A 1 201 ? 14.972 -24.663 -11.345 1.00 47.44 201 PRO A CA 1
ATOM 1564 C C . PRO A 1 201 ? 13.679 -23.846 -11.330 1.00 47.44 201 PRO A C 1
ATOM 1566 O O . PRO A 1 201 ? 13.020 -23.705 -12.361 1.00 47.44 201 PRO A O 1
ATOM 1569 N N . LEU A 1 202 ? 13.308 -23.341 -10.150 1.00 55.59 202 LEU A N 1
ATOM 1570 C CA . LEU A 1 202 ? 12.198 -22.405 -9.998 1.00 55.59 202 LEU A CA 1
ATOM 1571 C C . LEU A 1 202 ? 12.427 -21.238 -10.965 1.00 55.59 202 LEU A C 1
ATOM 1573 O O . LEU A 1 202 ? 13.468 -20.578 -10.913 1.00 55.59 202 LEU A O 1
ATOM 1577 N N . VAL A 1 203 ? 11.478 -21.003 -11.869 1.00 69.19 203 VAL A N 1
ATOM 1578 C CA . VAL A 1 203 ? 11.529 -19.847 -12.766 1.00 69.19 203 VAL A CA 1
ATOM 1579 C C . VAL A 1 203 ? 11.346 -18.605 -11.904 1.00 69.19 203 VAL A C 1
ATOM 1581 O O . VAL A 1 203 ? 10.274 -18.403 -11.348 1.00 69.19 203 VAL A O 1
ATOM 1584 N N . SER A 1 204 ? 12.393 -17.795 -11.746 1.00 79.00 204 SER A N 1
ATOM 1585 C CA . SER A 1 204 ? 12.299 -16.592 -10.915 1.00 79.00 204 SER A CA 1
ATOM 1586 C C . SER A 1 204 ? 11.226 -15.648 -11.471 1.00 79.00 204 SER A C 1
ATOM 1588 O O . SER A 1 204 ? 11.206 -15.423 -12.688 1.00 79.00 204 SER A O 1
ATOM 1590 N N . PRO A 1 205 ? 10.351 -15.077 -10.622 1.00 90.19 205 PRO A N 1
ATOM 1591 C CA . PRO A 1 205 ? 9.465 -14.006 -11.042 1.00 90.19 205 PRO A CA 1
ATOM 1592 C C . PRO A 1 205 ? 10.246 -12.845 -11.658 1.00 90.19 205 PRO A C 1
ATOM 1594 O O . PRO A 1 205 ? 11.428 -12.636 -11.384 1.00 90.19 205 PRO A O 1
ATOM 1597 N N . ARG A 1 206 ? 9.580 -12.047 -12.489 1.00 92.88 206 ARG A N 1
ATOM 1598 C CA . ARG A 1 206 ? 10.235 -10.921 -13.157 1.00 92.88 206 ARG A CA 1
ATOM 1599 C C . ARG A 1 206 ? 10.426 -9.752 -12.190 1.00 92.88 206 ARG A C 1
ATOM 1601 O O . ARG A 1 206 ? 9.515 -9.396 -11.446 1.00 92.88 206 ARG A O 1
ATOM 1608 N N . GLY A 1 207 ? 11.603 -9.129 -12.236 1.00 96.06 207 GLY A N 1
ATOM 1609 C CA . GLY A 1 207 ? 11.855 -7.838 -11.591 1.00 96.06 207 GLY A CA 1
ATOM 1610 C C . GLY A 1 207 ? 11.236 -6.671 -12.362 1.00 96.06 207 GLY A C 1
ATOM 1611 O O . GLY A 1 207 ? 10.662 -6.860 -13.431 1.00 96.06 207 GLY A O 1
ATOM 1612 N N . LEU A 1 208 ? 11.398 -5.455 -11.849 1.00 97.38 208 LEU A N 1
ATOM 1613 C CA . LEU A 1 208 ? 10.924 -4.214 -12.463 1.00 97.38 208 LEU A CA 1
ATOM 1614 C C . LEU A 1 208 ? 12.087 -3.273 -12.779 1.00 97.38 208 LEU A C 1
ATOM 1616 O O . LEU A 1 208 ? 13.086 -3.206 -12.063 1.00 97.38 208 LEU A O 1
ATOM 1620 N N . VAL A 1 209 ? 11.969 -2.524 -13.869 1.00 95.88 209 VAL A N 1
ATOM 1621 C CA . VAL A 1 209 ? 12.881 -1.418 -14.161 1.00 95.88 209 VAL A CA 1
ATOM 1622 C C . VAL A 1 209 ? 12.675 -0.315 -13.119 1.00 95.88 209 VAL A C 1
ATOM 1624 O O . VAL A 1 209 ? 11.552 0.074 -12.829 1.00 95.88 209 VAL A O 1
ATOM 1627 N N . ASN A 1 210 ? 13.770 0.186 -12.550 1.00 92.19 210 ASN A N 1
ATOM 1628 C CA . ASN A 1 210 ? 13.765 1.410 -11.755 1.00 92.19 210 ASN A CA 1
ATOM 1629 C C . ASN A 1 210 ? 13.944 2.614 -12.692 1.00 92.19 210 ASN A C 1
ATOM 1631 O O . ASN A 1 210 ? 14.905 2.652 -13.469 1.00 92.19 210 ASN A O 1
ATOM 1635 N N . HIS A 1 211 ? 13.026 3.577 -12.621 1.00 85.12 211 HIS A N 1
ATOM 1636 C CA . HIS A 1 211 ? 12.991 4.786 -13.456 1.00 85.12 211 HIS A CA 1
ATOM 1637 C C . HIS A 1 211 ? 13.658 5.991 -12.781 1.00 85.12 211 HIS A C 1
ATOM 1639 O O . HIS A 1 211 ? 13.336 7.130 -13.097 1.00 85.12 211 HIS A O 1
ATOM 1645 N N . GLY A 1 212 ? 14.590 5.740 -11.860 1.00 80.62 212 GLY A N 1
ATOM 1646 C CA . GLY A 1 212 ? 15.374 6.743 -11.143 1.00 80.62 212 GLY A CA 1
ATOM 1647 C C . GLY A 1 212 ? 15.330 6.476 -9.646 1.00 80.62 212 GLY A C 1
ATOM 1648 O O . GLY A 1 212 ? 16.243 5.864 -9.095 1.00 80.62 212 GLY A O 1
ATOM 1649 N N . HIS A 1 213 ? 14.244 6.902 -9.000 1.00 85.75 213 HIS A N 1
ATOM 1650 C CA . HIS A 1 213 ? 14.006 6.687 -7.570 1.00 85.75 213 HIS A CA 1
ATOM 1651 C C . HIS A 1 213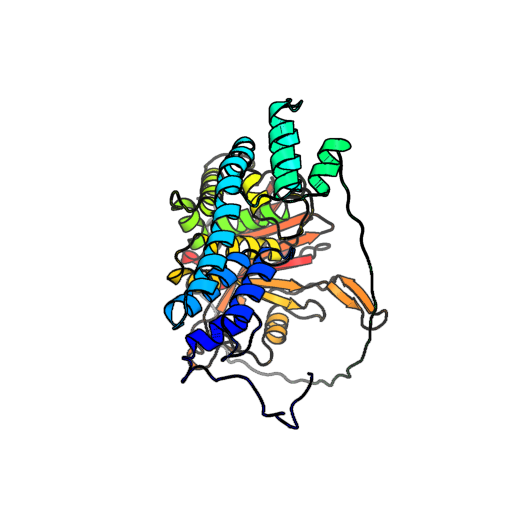 ? 12.684 5.959 -7.290 1.00 85.75 213 HIS A C 1
ATOM 1653 O O . HIS A 1 213 ? 12.127 6.079 -6.204 1.00 85.75 213 HIS A O 1
ATOM 1659 N N . THR A 1 214 ? 12.205 5.144 -8.235 1.00 91.50 214 THR A N 1
ATOM 1660 C CA . THR A 1 214 ? 10.896 4.469 -8.151 1.00 91.50 214 THR A CA 1
ATOM 1661 C C . THR A 1 214 ? 10.918 3.138 -7.391 1.00 91.50 214 THR A C 1
ATOM 1663 O O . THR A 1 214 ? 9.944 2.393 -7.433 1.00 91.50 214 THR A O 1
ATOM 1666 N N . CYS A 1 215 ? 11.991 2.822 -6.659 1.00 94.38 215 CYS A N 1
ATOM 1667 C CA . CYS A 1 215 ? 12.112 1.563 -5.910 1.00 94.38 215 CYS A CA 1
ATOM 1668 C C . CYS A 1 215 ? 10.972 1.340 -4.894 1.00 94.38 215 CYS A C 1
ATOM 1670 O O . CYS A 1 215 ? 10.488 0.218 -4.763 1.00 94.38 215 CYS A O 1
ATOM 1672 N N . TYR A 1 216 ? 10.470 2.395 -4.234 1.00 94.25 216 TYR A N 1
ATOM 1673 C CA . TYR A 1 216 ? 9.292 2.298 -3.358 1.00 94.25 216 TYR A CA 1
ATOM 1674 C C . TYR A 1 216 ? 8.059 1.807 -4.134 1.00 94.25 216 TYR A C 1
ATOM 1676 O O . TYR A 1 216 ? 7.349 0.908 -3.684 1.00 94.25 216 TYR A O 1
ATOM 1684 N N . PHE A 1 217 ? 7.847 2.344 -5.337 1.00 96.50 217 PHE A N 1
ATOM 1685 C CA . PHE A 1 217 ? 6.723 1.992 -6.193 1.00 96.50 217 PHE A CA 1
ATOM 1686 C C . PHE A 1 217 ? 6.884 0.597 -6.802 1.00 96.50 217 PHE A C 1
ATOM 1688 O O . PHE A 1 217 ? 5.914 -0.149 -6.904 1.00 96.50 217 PHE A O 1
ATOM 1695 N N . ASN A 1 218 ? 8.115 0.191 -7.122 1.00 97.75 218 ASN A N 1
ATOM 1696 C CA . ASN A 1 218 ? 8.409 -1.167 -7.572 1.00 97.75 218 ASN A CA 1
ATOM 1697 C C . ASN A 1 218 ? 7.995 -2.211 -6.526 1.00 97.75 218 ASN A C 1
ATOM 1699 O O . ASN A 1 218 ? 7.400 -3.229 -6.878 1.00 97.75 218 ASN A O 1
ATOM 1703 N N . CYS A 1 219 ? 8.252 -1.949 -5.241 1.00 97.94 219 CYS A N 1
ATOM 1704 C CA . CYS A 1 219 ? 7.780 -2.815 -4.162 1.00 97.94 219 CYS A CA 1
ATOM 1705 C C . CYS A 1 219 ? 6.247 -2.888 -4.114 1.00 97.94 219 CYS A C 1
ATOM 1707 O O . CYS A 1 219 ? 5.696 -3.978 -3.964 1.00 97.94 219 CYS A O 1
ATOM 1709 N N . VAL A 1 220 ? 5.559 -1.750 -4.274 1.00 98.19 220 VAL A N 1
ATOM 1710 C CA . VAL A 1 220 ? 4.087 -1.684 -4.305 1.00 98.19 220 VAL A CA 1
ATOM 1711 C C . VAL A 1 220 ? 3.520 -2.476 -5.485 1.00 98.19 220 VAL A C 1
ATOM 1713 O O . VAL A 1 220 ? 2.614 -3.279 -5.288 1.00 98.19 220 VAL A O 1
ATOM 1716 N N . LEU A 1 221 ? 4.084 -2.331 -6.687 1.00 98.25 221 LEU A N 1
ATOM 1717 C CA . LEU A 1 221 ? 3.668 -3.092 -7.870 1.00 98.25 221 LEU A CA 1
ATOM 1718 C C . LEU A 1 221 ? 3.835 -4.601 -7.674 1.00 98.25 221 LEU A C 1
ATOM 1720 O O . LEU A 1 221 ? 2.909 -5.359 -7.953 1.00 98.25 221 LEU A O 1
ATOM 1724 N N . GLN A 1 222 ? 4.993 -5.037 -7.168 1.00 97.88 222 GLN A N 1
ATOM 1725 C CA . GLN A 1 222 ? 5.253 -6.456 -6.908 1.00 97.88 222 GLN A CA 1
ATOM 1726 C C . GLN A 1 222 ? 4.293 -7.024 -5.865 1.00 97.88 222 GLN A C 1
ATOM 1728 O O . GLN A 1 222 ? 3.788 -8.128 -6.036 1.00 97.88 222 GLN A O 1
ATOM 1733 N N . TYR A 1 223 ? 4.004 -6.262 -4.812 1.00 98.31 223 TYR A N 1
ATOM 1734 C CA . TYR A 1 223 ? 3.042 -6.644 -3.787 1.00 98.31 223 TYR A CA 1
ATOM 1735 C C . TYR A 1 223 ? 1.615 -6.741 -4.326 1.00 98.31 223 TYR A C 1
ATOM 1737 O O . TYR A 1 223 ? 0.983 -7.786 -4.194 1.00 98.31 223 TYR A O 1
ATOM 1745 N N . LEU A 1 224 ? 1.119 -5.695 -4.987 1.00 98.12 224 LEU A N 1
ATOM 1746 C CA . LEU A 1 224 ? -0.250 -5.656 -5.503 1.00 98.12 224 LEU A CA 1
ATOM 1747 C C . LEU A 1 224 ? -0.486 -6.668 -6.625 1.00 98.12 224 LEU A C 1
ATOM 1749 O O . LEU A 1 224 ? -1.584 -7.208 -6.728 1.00 98.12 224 LEU A O 1
ATOM 1753 N N . PHE A 1 225 ? 0.543 -7.007 -7.408 1.00 97.31 225 PHE A N 1
ATOM 1754 C CA . PHE A 1 225 ? 0.472 -8.118 -8.358 1.00 97.31 225 PHE A CA 1
ATOM 1755 C C . PHE A 1 225 ? 0.220 -9.466 -7.665 1.00 97.31 225 PHE A C 1
ATOM 1757 O O . PHE A 1 225 ? -0.375 -10.365 -8.260 1.00 97.31 225 PHE A O 1
ATOM 1764 N N . ARG A 1 226 ? 0.649 -9.628 -6.405 1.00 95.81 226 ARG A N 1
ATOM 1765 C CA . ARG A 1 226 ? 0.380 -10.837 -5.613 1.00 95.81 226 ARG A CA 1
ATOM 1766 C C . ARG A 1 226 ? -0.956 -10.821 -4.905 1.00 95.81 226 ARG A C 1
ATOM 1768 O O . ARG A 1 226 ? -1.400 -11.892 -4.506 1.00 95.81 226 ARG A O 1
ATOM 1775 N N . VAL A 1 227 ? -1.617 -9.676 -4.787 1.00 95.69 227 VAL A N 1
ATOM 1776 C CA . VAL A 1 227 ? -2.951 -9.619 -4.199 1.00 95.69 227 VAL A CA 1
ATOM 1777 C C . VAL A 1 227 ? -3.996 -9.925 -5.265 1.00 95.69 227 VAL A C 1
ATOM 1779 O O . VAL A 1 227 ? -4.169 -9.169 -6.219 1.00 95.69 227 VAL A O 1
ATOM 1782 N N . TYR A 1 228 ? -4.692 -11.051 -5.105 1.00 91.62 228 TYR A N 1
ATOM 1783 C CA . TYR A 1 228 ? -5.571 -11.605 -6.132 1.00 91.62 228 TYR A CA 1
ATOM 1784 C C . TYR A 1 228 ? -6.683 -10.632 -6.531 1.00 91.62 228 TYR A C 1
ATOM 1786 O O . TYR A 1 228 ? -6.824 -10.337 -7.715 1.00 91.62 228 TYR A O 1
ATOM 1794 N N . ASP A 1 229 ? -7.436 -10.099 -5.565 1.00 89.69 229 ASP A N 1
ATOM 1795 C CA . ASP A 1 229 ? -8.560 -9.194 -5.845 1.00 89.69 229 ASP A CA 1
ATOM 1796 C C . ASP A 1 229 ? -8.099 -7.925 -6.585 1.00 89.69 229 ASP A C 1
ATOM 1798 O O . ASP A 1 229 ? -8.645 -7.607 -7.643 1.00 89.69 229 ASP A O 1
ATOM 1802 N N . PHE A 1 230 ? -7.031 -7.265 -6.117 1.00 95.62 230 PHE A N 1
ATOM 1803 C CA . PHE A 1 230 ? -6.475 -6.085 -6.786 1.00 95.62 230 PHE A CA 1
ATOM 1804 C C . PHE A 1 230 ? -6.010 -6.419 -8.210 1.00 95.62 230 PHE A C 1
ATOM 1806 O O . PHE A 1 230 ? -6.390 -5.742 -9.164 1.00 95.62 230 PHE A O 1
ATOM 1813 N N . ARG A 1 231 ? -5.254 -7.511 -8.387 1.00 95.19 231 ARG A N 1
ATOM 1814 C CA . ARG A 1 231 ? -4.785 -7.961 -9.705 1.00 95.19 231 ARG A CA 1
ATOM 1815 C C . ARG A 1 231 ? -5.939 -8.251 -10.665 1.00 95.19 231 ARG A C 1
ATOM 1817 O O . ARG A 1 231 ? -5.882 -7.827 -11.818 1.00 95.19 231 ARG A O 1
ATOM 1824 N N . GLN A 1 232 ? -6.978 -8.953 -10.213 1.00 93.31 232 GLN A N 1
ATOM 1825 C CA . GLN A 1 232 ? -8.139 -9.266 -11.049 1.00 93.31 232 GLN A CA 1
ATOM 1826 C C . GLN A 1 232 ? -8.926 -8.012 -11.424 1.00 93.31 232 GLN A C 1
ATOM 1828 O O . GLN A 1 232 ? -9.355 -7.892 -12.572 1.00 93.31 232 GLN A O 1
ATOM 1833 N N . ARG A 1 233 ? -9.094 -7.055 -10.505 1.00 94.06 233 ARG A N 1
ATOM 1834 C CA . ARG A 1 233 ? -9.724 -5.763 -10.817 1.00 94.06 233 ARG A CA 1
ATOM 1835 C C . ARG A 1 233 ? -8.938 -5.005 -11.877 1.00 94.06 233 ARG A C 1
ATOM 1837 O O . ARG A 1 233 ? -9.539 -4.551 -12.842 1.00 94.06 233 ARG A O 1
ATOM 1844 N N . SER A 1 234 ? -7.614 -4.949 -11.756 1.00 96.19 234 SER A N 1
ATOM 1845 C CA . SER A 1 234 ? -6.753 -4.288 -12.742 1.00 96.19 234 SER A CA 1
ATOM 1846 C C . SER A 1 234 ? -6.785 -4.980 -14.109 1.00 96.19 234 SER A C 1
ATOM 1848 O O . SER A 1 234 ? -6.844 -4.319 -15.142 1.00 96.19 234 SER A O 1
ATOM 1850 N N . PHE A 1 235 ? -6.808 -6.317 -14.158 1.00 94.81 235 PHE A N 1
ATOM 1851 C CA . PHE A 1 235 ? -6.961 -7.049 -15.422 1.00 94.81 235 PHE A CA 1
ATOM 1852 C C . PHE A 1 235 ? -8.296 -6.789 -16.115 1.00 94.81 235 PHE A C 1
ATOM 1854 O O . PHE A 1 235 ? -8.324 -6.704 -17.344 1.00 94.81 235 PHE A O 1
ATOM 1861 N N . ASN A 1 236 ? -9.365 -6.650 -15.332 1.00 94.75 236 ASN A N 1
ATOM 1862 C CA . ASN A 1 236 ? -10.732 -6.463 -15.810 1.00 94.75 236 ASN A CA 1
ATOM 1863 C C . ASN A 1 236 ? -11.190 -4.995 -15.762 1.00 94.75 236 ASN A C 1
ATOM 1865 O O . ASN A 1 236 ? -12.397 -4.737 -15.791 1.00 94.75 236 ASN A O 1
ATOM 1869 N N . ALA A 1 237 ? -10.249 -4.049 -15.672 1.00 92.06 237 ALA A N 1
ATOM 1870 C CA . ALA A 1 237 ? -10.545 -2.624 -15.690 1.00 92.06 237 ALA A CA 1
ATOM 1871 C C . ALA A 1 237 ? -11.350 -2.267 -16.951 1.00 92.06 237 ALA A C 1
ATOM 1873 O O . ALA A 1 237 ? -11.109 -2.799 -18.039 1.00 92.06 237 ALA A O 1
ATOM 1874 N N . ARG A 1 238 ? -12.361 -1.415 -16.778 1.00 88.88 238 ARG A N 1
ATOM 1875 C CA . ARG A 1 238 ? -13.218 -0.908 -17.858 1.00 88.88 238 ARG A CA 1
ATOM 1876 C C . ARG A 1 238 ? -12.658 0.400 -18.401 1.00 88.88 238 ARG A C 1
ATOM 1878 O O . ARG A 1 238 ? -11.982 1.118 -17.681 1.00 88.88 238 ARG A O 1
ATOM 1885 N N . ASN A 1 239 ? -13.068 0.781 -19.612 1.00 81.00 239 ASN A N 1
ATOM 1886 C CA . ASN A 1 239 ? -12.573 1.978 -20.307 1.00 81.00 239 ASN A CA 1
ATOM 1887 C C . ASN A 1 239 ? -12.615 3.291 -19.496 1.00 81.00 239 ASN A C 1
ATOM 1889 O O . ASN A 1 239 ? -11.876 4.210 -19.816 1.00 81.00 239 ASN A O 1
ATOM 1893 N N . ASN A 1 240 ? -13.486 3.413 -18.489 1.00 85.94 240 ASN A N 1
ATOM 1894 C CA . ASN A 1 240 ? -13.582 4.585 -17.611 1.00 85.94 240 ASN A CA 1
ATOM 1895 C C . ASN A 1 240 ? -12.728 4.484 -16.327 1.00 85.94 240 ASN A C 1
ATOM 1897 O O . ASN A 1 240 ? -12.902 5.300 -15.428 1.00 85.94 240 ASN A O 1
ATOM 1901 N N . GLN A 1 241 ? -11.871 3.468 -16.220 1.00 90.19 241 GLN A N 1
ATOM 1902 C CA . GLN A 1 241 ? -10.992 3.172 -15.086 1.00 90.19 241 GLN A CA 1
ATOM 1903 C C . GLN A 1 241 ? -9.531 3.225 -15.558 1.00 90.19 241 GLN A C 1
ATOM 1905 O O . GLN A 1 241 ? -8.842 2.205 -15.643 1.00 90.19 241 GLN A O 1
ATOM 1910 N N . GLU A 1 242 ? -9.093 4.408 -15.990 1.00 92.69 242 GLU A N 1
ATOM 1911 C CA . GLU A 1 242 ? -7.793 4.621 -16.638 1.00 92.69 242 GLU A CA 1
ATOM 1912 C C . GLU A 1 242 ? -6.615 4.230 -15.730 1.00 92.69 242 GLU A C 1
ATOM 1914 O O . GLU A 1 242 ? -5.645 3.626 -16.193 1.00 92.69 242 GLU A O 1
ATOM 1919 N N . TYR A 1 243 ? -6.706 4.512 -14.430 1.00 93.50 243 TYR A N 1
ATOM 1920 C CA . TYR A 1 243 ? -5.667 4.196 -13.455 1.00 93.50 243 TYR A CA 1
ATOM 1921 C C . TYR A 1 243 ? -5.538 2.686 -13.227 1.00 93.50 243 TYR A C 1
ATOM 1923 O O . TYR A 1 243 ? -4.436 2.134 -13.297 1.00 93.50 243 TYR A O 1
ATOM 1931 N N . LEU A 1 244 ? -6.656 1.983 -13.021 1.00 95.06 244 LEU A N 1
ATOM 1932 C CA . LEU A 1 244 ? -6.657 0.520 -12.917 1.00 95.06 244 LEU A CA 1
ATOM 1933 C C . LEU A 1 244 ? -6.215 -0.149 -14.226 1.00 95.06 244 LEU A C 1
ATOM 1935 O O . LEU A 1 244 ? -5.549 -1.187 -14.183 1.00 95.06 244 LEU A O 1
ATOM 1939 N N . HIS A 1 245 ? -6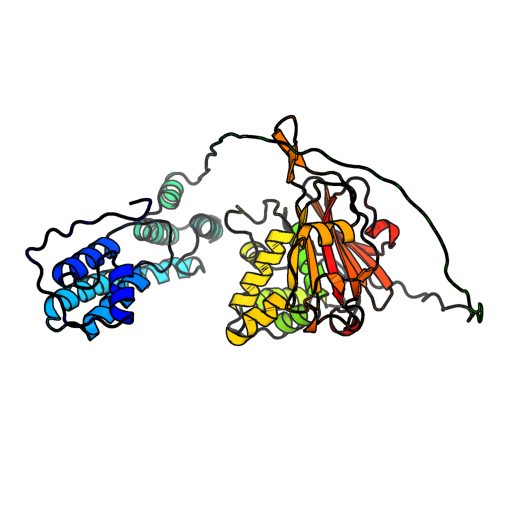.507 0.457 -15.381 1.00 94.62 245 HIS A N 1
ATOM 1940 C CA . HIS A 1 245 ? -6.009 -0.006 -16.678 1.00 94.62 245 HIS A CA 1
ATOM 1941 C C . HIS A 1 245 ? -4.478 0.002 -16.759 1.00 94.62 245 HIS A C 1
ATOM 1943 O O . HIS A 1 245 ? -3.900 -0.991 -17.201 1.00 94.62 245 HIS A O 1
ATOM 1949 N N . LEU A 1 246 ? -3.810 1.057 -16.275 1.00 94.94 246 LEU A N 1
ATOM 1950 C CA . LEU A 1 246 ? -2.342 1.135 -16.244 1.00 94.94 246 LEU A CA 1
ATOM 1951 C C . LEU A 1 246 ? -1.714 0.024 -15.382 1.00 94.94 246 LEU A C 1
ATOM 1953 O O . LEU A 1 246 ? -0.695 -0.569 -15.760 1.00 94.94 246 LEU A O 1
ATOM 1957 N N . PHE A 1 247 ? -2.335 -0.304 -14.242 1.00 97.38 247 PHE A N 1
ATOM 1958 C CA . PHE A 1 247 ? -1.949 -1.485 -13.461 1.00 97.38 247 PHE A CA 1
ATOM 1959 C C . PHE A 1 247 ? -2.182 -2.773 -14.245 1.00 97.38 247 PHE A C 1
ATOM 1961 O O . PHE A 1 247 ? -1.317 -3.643 -14.246 1.00 97.38 247 PHE A O 1
ATOM 1968 N N . GLY A 1 248 ? -3.325 -2.903 -14.921 1.00 96.81 248 GLY A N 1
ATOM 1969 C CA . GLY A 1 248 ? -3.667 -4.073 -15.725 1.00 96.81 248 GLY A CA 1
ATOM 1970 C C . GLY A 1 248 ? -2.645 -4.341 -16.826 1.00 96.81 248 GLY A C 1
ATOM 1971 O O . GLY A 1 248 ? -2.190 -5.474 -16.977 1.00 96.81 248 GLY A O 1
ATOM 1972 N N . ASP A 1 249 ? -2.240 -3.300 -17.552 1.00 95.56 249 ASP A N 1
ATOM 1973 C CA . ASP A 1 249 ? -1.198 -3.368 -18.579 1.00 95.56 249 ASP A CA 1
ATOM 1974 C C . ASP A 1 249 ? 0.131 -3.833 -17.977 1.00 95.56 249 ASP A C 1
ATOM 1976 O O . ASP A 1 249 ? 0.709 -4.821 -18.435 1.00 95.56 249 ASP A O 1
ATOM 1980 N N . THR A 1 250 ? 0.556 -3.203 -16.880 1.00 96.19 250 THR A N 1
ATOM 1981 C CA . THR A 1 250 ? 1.788 -3.567 -16.164 1.00 96.19 250 THR A CA 1
ATOM 1982 C C . THR A 1 250 ? 1.757 -5.014 -15.665 1.00 96.19 250 THR A C 1
ATOM 1984 O O . THR A 1 250 ? 2.706 -5.771 -15.861 1.00 96.19 250 THR A O 1
ATOM 1987 N N . PHE A 1 251 ? 0.653 -5.443 -15.059 1.00 96.62 251 PHE A N 1
ATOM 1988 C CA . PHE A 1 251 ? 0.499 -6.798 -14.542 1.00 96.62 251 PHE A CA 1
ATOM 1989 C C . PHE A 1 251 ? 0.465 -7.841 -15.658 1.00 96.62 251 PHE A C 1
ATOM 1991 O O . PHE A 1 251 ? 0.967 -8.945 -15.462 1.00 96.62 251 PHE A O 1
ATOM 1998 N N . ARG A 1 252 ? -0.076 -7.514 -16.840 1.00 94.31 252 ARG A N 1
ATOM 1999 C CA . ARG A 1 252 ? -0.047 -8.428 -17.990 1.00 94.31 252 ARG A CA 1
ATOM 2000 C C . ARG A 1 252 ? 1.378 -8.626 -18.496 1.00 94.31 252 ARG A C 1
ATOM 2002 O O . ARG A 1 252 ? 1.720 -9.744 -18.863 1.00 94.31 252 ARG A O 1
ATOM 2009 N N . GLU A 1 253 ? 2.217 -7.591 -18.465 1.00 94.00 253 GLU A N 1
ATOM 2010 C CA . GLU A 1 253 ? 3.655 -7.712 -18.754 1.00 94.00 253 GLU A CA 1
ATOM 2011 C C . GLU A 1 253 ? 4.386 -8.577 -17.713 1.00 94.00 253 GLU A C 1
ATOM 2013 O O . GLU A 1 253 ? 5.209 -9.428 -18.068 1.00 94.00 253 GLU A O 1
ATOM 2018 N N . MET A 1 254 ? 4.067 -8.394 -16.426 1.00 93.69 254 MET A N 1
ATOM 2019 C CA . MET A 1 254 ? 4.629 -9.186 -15.321 1.00 93.69 254 MET A CA 1
ATOM 2020 C C . MET A 1 254 ? 4.256 -10.668 -15.395 1.00 93.69 254 MET A C 1
ATOM 2022 O O . MET A 1 254 ? 5.064 -11.510 -15.012 1.00 93.69 254 MET A O 1
ATOM 2026 N N . ASP A 1 255 ? 3.073 -10.986 -15.920 1.00 91.62 255 ASP A N 1
ATOM 2027 C CA . ASP A 1 255 ? 2.564 -12.356 -16.039 1.00 91.62 255 ASP A CA 1
ATOM 2028 C C . ASP A 1 255 ? 3.094 -13.115 -17.267 1.00 91.62 255 ASP A C 1
ATOM 2030 O O . ASP A 1 255 ? 2.893 -14.325 -17.401 1.00 91.62 255 ASP A O 1
ATOM 2034 N N . ARG A 1 256 ? 3.792 -12.435 -18.188 1.00 89.31 256 ARG A N 1
ATOM 2035 C CA . ARG A 1 256 ? 4.383 -13.111 -19.350 1.00 89.31 256 ARG A CA 1
ATOM 2036 C C . ARG A 1 256 ? 5.487 -14.069 -18.921 1.00 89.31 256 ARG A C 1
ATOM 2038 O O . ARG A 1 256 ? 6.345 -13.739 -18.104 1.00 89.31 256 ARG A O 1
ATOM 2045 N N . ARG A 1 257 ? 5.530 -15.235 -19.575 1.00 81.25 257 ARG A N 1
ATOM 2046 C CA . ARG A 1 257 ? 6.587 -16.252 -19.428 1.00 81.25 257 ARG A CA 1
ATOM 2047 C C . ARG A 1 257 ? 7.865 -15.847 -20.169 1.00 81.25 257 ARG A C 1
ATOM 2049 O O . ARG A 1 257 ? 8.334 -16.544 -21.063 1.00 81.25 257 ARG A O 1
ATOM 2056 N N . GLU A 1 258 ? 8.407 -14.698 -19.799 1.00 84.69 258 GLU A N 1
ATOM 2057 C CA . GLU A 1 258 ? 9.608 -14.104 -20.375 1.00 84.69 258 GLU A CA 1
ATOM 2058 C C . GLU A 1 258 ? 10.665 -13.862 -19.299 1.00 84.69 258 GLU A C 1
ATOM 2060 O O . GLU A 1 258 ? 10.370 -13.695 -18.116 1.00 84.69 258 GLU A O 1
ATOM 2065 N N . THR A 1 259 ? 11.921 -13.795 -19.729 1.00 81.50 259 THR A N 1
ATOM 2066 C CA . THR A 1 259 ? 13.043 -13.443 -18.859 1.00 81.50 259 THR A CA 1
ATOM 2067 C C . THR A 1 259 ? 13.302 -11.940 -18.869 1.00 81.50 259 THR A C 1
ATOM 2069 O O . THR A 1 259 ? 13.147 -11.278 -19.894 1.00 81.50 259 THR A O 1
ATOM 2072 N N . GLY A 1 260 ? 13.805 -11.413 -17.755 1.00 88.44 260 GLY A N 1
ATOM 2073 C CA . GLY A 1 260 ? 14.247 -10.024 -17.645 1.00 88.44 260 GLY A CA 1
ATOM 2074 C C . GLY A 1 260 ? 13.204 -9.094 -17.020 1.00 88.44 260 GLY A C 1
ATOM 2075 O O . GLY A 1 260 ? 12.040 -9.475 -16.862 1.00 88.44 260 GLY A O 1
ATOM 2076 N N . PRO A 1 261 ? 13.628 -7.885 -16.621 1.00 94.06 261 PRO A N 1
ATOM 2077 C CA . PRO A 1 261 ? 12.785 -6.974 -15.866 1.00 94.06 261 PRO A CA 1
ATOM 2078 C C . PRO A 1 261 ? 11.690 -6.362 -16.740 1.00 94.06 261 PRO A C 1
ATOM 2080 O O . PRO A 1 261 ? 11.920 -6.044 -17.907 1.00 94.06 261 PRO A O 1
ATOM 2083 N N . VAL A 1 262 ? 10.520 -6.152 -16.149 1.00 95.75 262 VAL A N 1
ATOM 2084 C CA . VAL A 1 262 ? 9.399 -5.459 -16.782 1.00 9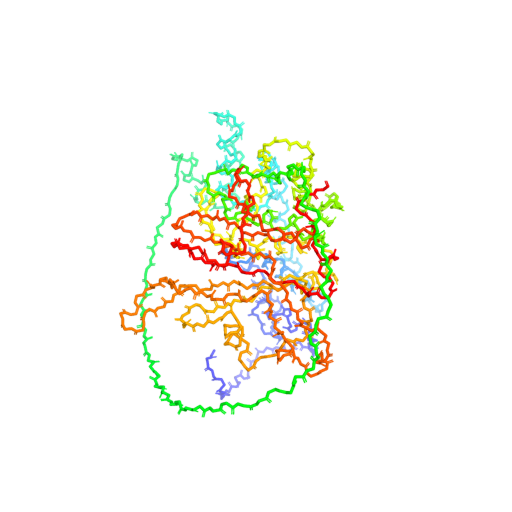5.75 262 VAL A CA 1
ATOM 2085 C C . VAL A 1 262 ? 9.636 -3.958 -16.735 1.00 95.75 262 VAL A C 1
ATOM 2087 O O . VAL A 1 262 ? 9.964 -3.394 -15.690 1.00 95.75 262 VAL A O 1
ATOM 2090 N N . ASN A 1 263 ? 9.455 -3.310 -17.879 1.00 94.81 263 ASN A N 1
ATOM 2091 C CA . ASN A 1 263 ? 9.394 -1.862 -17.975 1.00 94.81 263 ASN A CA 1
ATOM 2092 C C . ASN A 1 263 ? 7.921 -1.446 -18.023 1.00 94.81 263 ASN A C 1
ATOM 2094 O O . ASN A 1 263 ? 7.227 -1.813 -18.966 1.00 94.81 263 ASN A O 1
ATOM 2098 N N . TYR A 1 264 ? 7.456 -0.717 -17.013 1.00 92.94 264 TYR A N 1
ATOM 2099 C CA . TYR A 1 264 ? 6.099 -0.171 -16.964 1.00 92.94 264 TYR A CA 1
ATOM 2100 C C . TYR A 1 264 ? 6.084 1.300 -17.393 1.00 92.94 264 TYR A C 1
ATOM 2102 O O . TYR A 1 264 ? 7.125 1.964 -17.410 1.00 92.94 264 TYR A O 1
ATOM 2110 N N . ASP A 1 265 ? 4.902 1.811 -17.739 1.00 89.94 265 ASP A N 1
ATOM 2111 C CA . ASP A 1 265 ? 4.732 3.221 -18.086 1.00 89.94 265 ASP A CA 1
ATOM 2112 C C . ASP A 1 265 ? 4.950 4.105 -16.847 1.00 89.94 265 ASP A C 1
ATOM 2114 O O . ASP A 1 265 ? 4.259 3.978 -15.836 1.00 89.94 265 ASP A O 1
ATOM 2118 N N . VAL A 1 266 ? 5.905 5.035 -16.925 1.00 85.12 266 VAL A N 1
ATOM 2119 C CA . VAL A 1 266 ? 6.232 5.959 -15.829 1.00 85.12 266 VAL A CA 1
ATOM 2120 C C . VAL A 1 266 ? 5.051 6.856 -15.437 1.00 85.12 266 VAL A C 1
ATOM 2122 O O . VAL A 1 266 ? 5.031 7.378 -14.320 1.00 85.12 266 VAL A O 1
ATOM 2125 N N . VAL A 1 267 ? 4.045 7.021 -16.307 1.00 87.31 267 VAL A N 1
ATOM 2126 C CA . VAL A 1 267 ? 2.783 7.696 -15.969 1.00 87.31 267 VAL A CA 1
ATOM 2127 C C . VAL A 1 267 ? 2.131 7.046 -14.750 1.00 87.31 267 VAL A C 1
ATOM 2129 O O . VAL A 1 267 ? 1.671 7.767 -13.869 1.00 87.31 267 VAL A O 1
ATOM 2132 N N . LEU A 1 268 ? 2.182 5.717 -14.633 1.00 89.69 268 LEU A N 1
ATOM 2133 C CA . LEU A 1 268 ? 1.615 4.991 -13.500 1.00 89.69 268 LEU A CA 1
ATOM 2134 C C . LEU A 1 268 ? 2.297 5.373 -12.173 1.00 89.69 268 LEU A C 1
ATOM 2136 O O . LEU A 1 268 ? 1.624 5.691 -11.189 1.00 89.69 268 LEU A O 1
ATOM 2140 N N . ALA A 1 269 ? 3.632 5.428 -12.152 1.00 85.50 269 ALA A N 1
ATOM 2141 C CA . ALA A 1 269 ? 4.376 5.908 -10.984 1.00 85.50 269 ALA A CA 1
ATOM 2142 C C . ALA A 1 269 ? 4.110 7.397 -10.708 1.00 85.50 269 ALA A C 1
ATOM 2144 O O . ALA A 1 269 ? 3.979 7.800 -9.557 1.00 85.50 269 ALA A O 1
ATOM 2145 N N . THR A 1 270 ? 3.991 8.210 -11.761 1.00 84.56 270 THR A N 1
ATOM 2146 C CA . THR A 1 270 ? 3.752 9.659 -11.655 1.00 84.56 270 THR A CA 1
ATOM 2147 C C . THR A 1 270 ? 2.370 9.976 -11.080 1.00 84.56 270 THR A C 1
ATOM 2149 O O . THR A 1 270 ? 2.229 10.890 -10.274 1.00 84.56 270 THR A O 1
ATOM 2152 N N . GLN A 1 271 ? 1.341 9.221 -11.460 1.00 86.31 271 GLN A N 1
ATOM 2153 C CA . GLN A 1 271 ? -0.002 9.379 -10.898 1.00 86.31 271 GLN A CA 1
ATOM 2154 C C . GLN A 1 271 ? -0.065 8.923 -9.435 1.00 86.31 271 GLN A C 1
ATOM 2156 O O . GLN A 1 271 ? -0.811 9.497 -8.645 1.00 86.31 271 GLN A O 1
ATOM 2161 N N . SER A 1 272 ? 0.765 7.946 -9.065 1.00 86.25 272 SER A N 1
ATOM 2162 C CA . SER A 1 272 ? 0.842 7.382 -7.712 1.00 86.25 272 SER A CA 1
ATOM 2163 C C . SER A 1 272 ? 1.689 8.212 -6.736 1.00 86.25 272 SER A C 1
ATOM 2165 O O . SER A 1 272 ? 1.880 7.792 -5.595 1.00 86.25 272 SER A O 1
ATOM 2167 N N . LEU A 1 273 ? 2.200 9.378 -7.155 1.00 77.06 273 LEU A N 1
ATOM 2168 C CA . LEU A 1 273 ? 2.941 10.275 -6.271 1.00 77.06 273 LEU A CA 1
ATOM 2169 C C . LEU A 1 273 ? 2.016 10.826 -5.176 1.00 77.06 273 LEU A C 1
ATOM 2171 O O . LEU A 1 273 ? 0.890 11.264 -5.437 1.00 77.06 273 LEU A O 1
ATOM 2175 N N . VAL A 1 274 ? 2.524 10.847 -3.947 1.00 74.50 274 VAL A N 1
ATOM 2176 C CA . VAL A 1 274 ? 1.855 11.501 -2.817 1.00 74.50 274 VAL A CA 1
ATOM 2177 C C . VAL A 1 274 ? 1.727 13.011 -3.093 1.00 74.50 274 VAL A C 1
ATOM 2179 O O . VAL A 1 274 ? 2.668 13.611 -3.626 1.00 74.50 274 VAL A O 1
ATOM 2182 N N . PRO A 1 275 ? 0.598 13.665 -2.749 1.00 73.94 275 PRO A N 1
ATOM 2183 C CA . PRO A 1 275 ? 0.448 15.109 -2.917 1.00 73.94 275 PRO A CA 1
ATOM 2184 C C . PRO A 1 275 ? 1.608 15.899 -2.297 1.00 73.94 275 PRO A C 1
ATOM 2186 O O . PRO A 1 275 ? 1.975 15.694 -1.143 1.00 73.94 275 PRO A O 1
ATOM 2189 N N . GLY A 1 276 ? 2.184 16.820 -3.070 1.00 68.88 276 GLY A N 1
ATOM 2190 C CA . GLY A 1 276 ? 3.334 17.622 -2.644 1.00 68.88 276 GLY A CA 1
ATOM 2191 C C . GLY A 1 276 ? 4.695 16.938 -2.806 1.00 68.88 276 GLY A C 1
ATOM 2192 O O . GLY A 1 276 ? 5.717 17.586 -2.572 1.00 68.88 276 GLY A O 1
ATOM 2193 N N . ALA A 1 277 ? 4.741 15.676 -3.241 1.00 62.06 277 ALA A N 1
ATOM 2194 C CA . ALA A 1 277 ? 5.970 15.098 -3.764 1.00 62.06 277 ALA A CA 1
ATOM 2195 C C . ALA A 1 277 ? 6.314 15.738 -5.117 1.00 62.06 277 ALA A C 1
ATOM 2197 O O . ALA A 1 277 ? 5.422 16.009 -5.919 1.00 62.06 277 ALA A O 1
ATOM 2198 N N . GLY A 1 278 ? 7.598 16.003 -5.371 1.00 69.69 278 GLY A N 1
ATOM 2199 C CA . GLY A 1 278 ? 8.027 16.701 -6.579 1.00 69.69 278 GLY A CA 1
ATOM 2200 C C . GLY A 1 278 ? 7.880 15.838 -7.827 1.00 69.69 278 GLY A C 1
ATOM 2201 O O . GLY A 1 278 ? 6.961 16.009 -8.620 1.00 69.69 278 GLY A O 1
ATOM 2202 N N . THR A 1 279 ? 8.813 14.913 -8.038 1.00 76.88 279 THR A N 1
ATOM 2203 C CA . THR A 1 279 ? 8.829 14.058 -9.237 1.00 76.88 279 THR A CA 1
ATOM 2204 C C . THR A 1 279 ? 9.005 12.591 -8.861 1.00 76.88 279 THR A C 1
ATOM 2206 O O . THR A 1 279 ? 9.395 12.275 -7.741 1.00 76.88 279 THR A O 1
ATOM 2209 N N . VAL A 1 280 ? 8.810 11.683 -9.821 1.00 71.69 280 VAL A N 1
ATOM 2210 C CA . VAL A 1 280 ? 9.140 10.247 -9.679 1.00 71.69 280 VAL A CA 1
ATOM 2211 C C . VAL A 1 280 ? 10.610 9.981 -9.320 1.00 71.69 280 VAL A C 1
ATOM 2213 O O . VAL A 1 280 ? 10.949 8.893 -8.863 1.00 71.69 280 VAL A O 1
ATOM 2216 N N . ASN A 1 281 ? 11.485 10.977 -9.505 1.00 71.12 281 ASN A N 1
ATOM 2217 C CA . ASN A 1 281 ? 12.890 10.931 -9.109 1.00 71.12 281 ASN A CA 1
ATOM 2218 C C . ASN A 1 281 ? 13.122 11.373 -7.656 1.00 71.12 281 ASN A C 1
ATOM 2220 O O . ASN A 1 281 ? 14.265 11.503 -7.233 1.00 71.12 281 ASN A O 1
ATOM 2224 N N . GLU A 1 282 ? 12.072 11.615 -6.879 1.00 70.62 282 GLU A N 1
ATOM 2225 C CA . GLU A 1 282 ? 12.185 11.853 -5.445 1.00 70.62 282 GLU A CA 1
ATOM 2226 C C . GLU A 1 282 ? 11.780 10.596 -4.676 1.00 70.62 282 GLU A C 1
ATOM 2228 O O . GLU A 1 282 ? 10.808 9.921 -5.016 1.00 70.62 282 GLU A O 1
ATOM 2233 N N . ALA A 1 283 ? 12.547 10.272 -3.633 1.00 71.06 283 ALA A N 1
ATOM 2234 C CA . ALA A 1 283 ? 12.215 9.166 -2.748 1.00 71.06 283 ALA A CA 1
ATOM 2235 C C . ALA A 1 283 ? 10.924 9.487 -1.983 1.00 71.06 283 ALA A C 1
ATOM 2237 O O . ALA A 1 283 ? 10.806 10.562 -1.392 1.00 71.06 283 ALA A O 1
ATOM 2238 N N . GLN A 1 284 ? 9.987 8.540 -1.975 1.00 82.06 284 GLN A N 1
ATOM 2239 C CA . GLN A 1 284 ? 8.740 8.634 -1.218 1.00 82.06 284 GLN A CA 1
ATOM 2240 C C . GLN A 1 284 ? 8.683 7.586 -0.117 1.00 82.06 284 GLN A C 1
ATOM 2242 O O . GLN A 1 284 ? 9.460 6.627 -0.119 1.00 82.06 284 GLN A O 1
ATOM 2247 N N . ASP A 1 285 ? 7.762 7.781 0.824 1.00 86.62 285 ASP A N 1
ATOM 2248 C CA . ASP A 1 285 ? 7.388 6.742 1.769 1.00 86.62 285 ASP A CA 1
ATOM 2249 C C . ASP A 1 285 ? 6.530 5.680 1.067 1.00 86.62 285 ASP A C 1
ATOM 2251 O O . ASP A 1 285 ? 5.582 5.983 0.339 1.00 86.62 285 ASP A O 1
ATOM 2255 N N . VAL A 1 286 ? 6.887 4.412 1.263 1.00 91.19 286 VAL A N 1
ATOM 2256 C CA . VAL A 1 286 ? 6.229 3.300 0.571 1.00 91.19 286 VAL A CA 1
ATOM 2257 C C . VAL A 1 286 ? 4.803 3.053 1.060 1.00 91.19 286 VAL A C 1
ATOM 2259 O O . VAL A 1 286 ? 3.964 2.614 0.276 1.00 91.19 286 VAL A O 1
ATOM 2262 N N . ALA A 1 287 ? 4.506 3.347 2.329 1.00 87.50 287 ALA A N 1
ATOM 2263 C CA . ALA A 1 287 ? 3.165 3.189 2.873 1.00 87.50 287 ALA A CA 1
ATOM 2264 C C . ALA A 1 287 ? 2.246 4.326 2.413 1.00 87.50 287 ALA A C 1
ATOM 2266 O O . ALA A 1 287 ? 1.110 4.051 2.040 1.00 87.50 287 ALA A O 1
ATOM 2267 N N . GLU A 1 288 ? 2.738 5.568 2.367 1.00 87.31 288 GLU A N 1
ATOM 2268 C CA . GLU A 1 288 ? 1.981 6.694 1.795 1.00 87.31 288 GLU A CA 1
ATOM 2269 C C . GLU A 1 288 ? 1.705 6.486 0.300 1.00 87.31 288 GLU A C 1
ATOM 2271 O O . GLU A 1 288 ? 0.605 6.761 -0.177 1.00 87.31 288 GLU A O 1
ATOM 2276 N N . CYS A 1 289 ? 2.677 5.941 -0.439 1.00 93.19 289 CYS A N 1
ATOM 2277 C CA . CYS A 1 289 ? 2.473 5.561 -1.832 1.00 93.19 289 CYS A CA 1
ATOM 2278 C C . CYS A 1 289 ? 1.404 4.463 -1.972 1.00 93.19 289 CYS A C 1
ATOM 2280 O O . CYS A 1 289 ? 0.520 4.577 -2.818 1.00 93.19 289 CYS A O 1
ATOM 2282 N N . LEU A 1 290 ? 1.433 3.427 -1.126 1.00 94.94 290 LEU A N 1
ATOM 2283 C CA . LEU A 1 290 ? 0.416 2.371 -1.133 1.00 94.94 290 LEU A CA 1
ATOM 2284 C C . LEU A 1 290 ? -0.987 2.913 -0.802 1.00 94.94 290 LEU A C 1
ATOM 2286 O O . LEU A 1 290 ? -1.949 2.581 -1.490 1.00 94.94 290 LEU A O 1
ATOM 2290 N N . GLU A 1 291 ? -1.098 3.778 0.209 1.00 88.31 291 GLU A N 1
ATOM 2291 C CA . GLU A 1 291 ? -2.344 4.463 0.582 1.00 88.31 291 GLU A CA 1
ATOM 2292 C C . GLU A 1 291 ? -2.882 5.291 -0.596 1.00 88.31 291 GLU A C 1
ATOM 2294 O O . GLU A 1 291 ? -4.050 5.173 -0.972 1.00 88.31 291 GLU A O 1
ATOM 2299 N N . ARG A 1 292 ? -1.997 6.037 -1.273 1.00 91.81 292 ARG A N 1
ATOM 2300 C CA . ARG A 1 292 ? -2.339 6.817 -2.465 1.00 91.81 292 ARG A CA 1
ATOM 2301 C C . ARG A 1 292 ? -2.851 5.948 -3.613 1.00 91.81 292 ARG A C 1
ATOM 2303 O O . ARG A 1 292 ? -3.818 6.336 -4.272 1.00 91.81 292 ARG A O 1
ATOM 2310 N N . VAL A 1 293 ? -2.228 4.793 -3.848 1.00 95.81 293 VAL A N 1
ATOM 2311 C CA . VAL A 1 293 ? -2.679 3.825 -4.859 1.00 95.81 293 VAL A CA 1
ATOM 2312 C C . VAL A 1 293 ? -4.092 3.340 -4.545 1.00 95.81 293 VAL A C 1
ATOM 2314 O O . VAL A 1 293 ? -4.934 3.306 -5.443 1.00 95.81 293 VAL A O 1
ATOM 2317 N N . PHE A 1 294 ? -4.383 3.009 -3.284 1.00 92.69 294 PHE A N 1
ATOM 2318 C CA . PHE A 1 294 ? -5.723 2.577 -2.891 1.00 92.69 294 PHE A CA 1
ATOM 2319 C C . PHE A 1 294 ? -6.769 3.678 -3.054 1.00 92.69 294 PHE A C 1
ATOM 2321 O O . PHE A 1 294 ? -7.852 3.392 -3.556 1.00 92.69 294 PHE A O 1
ATOM 2328 N N . ASP A 1 295 ? -6.461 4.929 -2.718 1.00 88.56 295 ASP A N 1
ATOM 2329 C CA . ASP A 1 295 ? -7.406 6.033 -2.913 1.00 88.56 295 ASP A CA 1
ATOM 2330 C C . ASP A 1 295 ? -7.715 6.310 -4.385 1.00 88.56 295 ASP A C 1
ATOM 2332 O O . ASP A 1 295 ? -8.871 6.548 -4.744 1.00 88.56 295 ASP A O 1
ATOM 2336 N N . LEU A 1 296 ? -6.698 6.256 -5.247 1.00 93.50 296 LEU A N 1
ATOM 2337 C CA . LEU A 1 296 ? -6.871 6.421 -6.689 1.00 93.50 296 LEU A CA 1
ATOM 2338 C C . LEU A 1 296 ? -7.665 5.265 -7.301 1.00 93.50 296 LEU A C 1
ATOM 2340 O O . LEU A 1 296 ? -8.605 5.504 -8.055 1.00 93.50 296 LEU A O 1
ATOM 2344 N N . ALA A 1 297 ? -7.350 4.025 -6.923 1.00 93.12 297 ALA A N 1
ATOM 2345 C CA . ALA A 1 297 ? -8.116 2.857 -7.346 1.00 93.12 297 ALA A CA 1
ATOM 2346 C C . ALA A 1 297 ? -9.574 2.928 -6.858 1.00 93.12 297 ALA A C 1
ATOM 2348 O O . ALA A 1 297 ? -10.499 2.680 -7.629 1.00 93.12 297 ALA A O 1
ATOM 2349 N N . ALA A 1 298 ? -9.803 3.326 -5.601 1.00 88.81 298 ALA A N 1
ATOM 2350 C CA . ALA A 1 298 ? -11.140 3.475 -5.033 1.00 88.81 298 ALA A CA 1
ATOM 2351 C C . ALA A 1 298 ? -11.965 4.556 -5.748 1.00 88.81 298 ALA A C 1
ATOM 2353 O O . ALA A 1 298 ? -13.177 4.402 -5.893 1.00 88.81 298 ALA A O 1
ATOM 2354 N N . ALA A 1 299 ? -11.339 5.635 -6.228 1.00 91.88 299 ALA A N 1
ATOM 2355 C CA . ALA A 1 299 ? -12.034 6.678 -6.984 1.00 91.88 299 ALA A CA 1
ATOM 2356 C C . ALA A 1 299 ? -12.665 6.145 -8.286 1.00 91.88 299 ALA A C 1
ATOM 2358 O O . ALA A 1 299 ? -13.731 6.619 -8.686 1.00 91.88 299 ALA A O 1
ATOM 2359 N N . GLU A 1 300 ? -12.066 5.119 -8.895 1.00 92.75 300 GLU A N 1
ATOM 2360 C CA . GLU A 1 300 ? -12.552 4.464 -10.118 1.00 92.75 300 GLU A CA 1
ATOM 2361 C C . GLU A 1 300 ? -13.540 3.314 -9.859 1.00 92.75 300 GLU A C 1
ATOM 2363 O O . GLU A 1 300 ? -14.096 2.732 -10.795 1.00 92.75 300 GLU A O 1
ATOM 2368 N N . ILE A 1 301 ? -13.779 2.972 -8.592 1.00 85.50 301 ILE A N 1
ATOM 2369 C CA . ILE A 1 301 ? -14.746 1.953 -8.172 1.00 85.50 301 ILE A CA 1
ATOM 2370 C C . ILE A 1 301 ? -16.118 2.621 -7.931 1.00 85.50 301 ILE A C 1
ATOM 2372 O O . ILE A 1 301 ? -16.160 3.757 -7.437 1.00 85.50 301 ILE A O 1
ATOM 2376 N N . PRO A 1 302 ? -17.249 1.957 -8.268 1.00 86.88 302 PRO A N 1
ATOM 2377 C CA . PRO A 1 302 ? -18.592 2.454 -7.958 1.00 86.88 302 PRO A CA 1
ATOM 2378 C C . PRO A 1 302 ? -18.734 2.838 -6.486 1.00 86.88 302 PRO A C 1
ATOM 2380 O O . PRO A 1 302 ? -18.214 2.136 -5.618 1.00 86.88 302 PRO A O 1
ATOM 2383 N N . GLN A 1 303 ? -19.422 3.948 -6.206 1.00 84.25 303 GLN A N 1
ATOM 2384 C CA . GLN A 1 303 ? -19.466 4.559 -4.874 1.00 84.25 303 GLN A CA 1
ATOM 2385 C C . GLN A 1 303 ? -19.880 3.563 -3.785 1.00 84.25 303 GLN A C 1
ATOM 2387 O O . GLN A 1 303 ? -19.250 3.518 -2.733 1.00 84.25 303 GLN A O 1
ATOM 2392 N N . GLU A 1 304 ? -20.868 2.717 -4.071 1.00 85.44 304 GLU A N 1
ATOM 2393 C CA . GLU A 1 304 ? -21.389 1.697 -3.162 1.00 85.44 304 GLU A CA 1
ATOM 2394 C C . GLU A 1 304 ? -20.397 0.568 -2.821 1.00 85.44 304 GLU A C 1
ATOM 2396 O O . GLU A 1 304 ? -20.626 -0.175 -1.873 1.00 85.44 304 GLU A O 1
ATOM 2401 N N . GLN A 1 305 ? -19.292 0.430 -3.564 1.00 81.12 305 GLN A N 1
ATOM 2402 C CA . GLN A 1 305 ? -18.252 -0.585 -3.339 1.00 81.12 305 GLN A CA 1
ATOM 2403 C C . GLN A 1 305 ? -16.951 -0.006 -2.763 1.00 81.12 305 GLN A C 1
ATOM 2405 O O . GLN A 1 305 ? -16.034 -0.767 -2.445 1.00 81.12 305 GLN A O 1
ATOM 2410 N N . ARG A 1 306 ? -16.830 1.324 -2.638 1.00 83.62 306 ARG A N 1
ATOM 2411 C CA . ARG A 1 306 ? -15.568 1.981 -2.247 1.00 83.62 306 ARG A CA 1
ATOM 2412 C C . ARG A 1 306 ? -15.154 1.673 -0.817 1.00 83.62 306 ARG A C 1
ATOM 2414 O O . ARG A 1 306 ? -13.979 1.412 -0.580 1.00 83.62 306 ARG A O 1
ATOM 2421 N N . ASP A 1 307 ? -16.103 1.688 0.112 1.00 76.38 307 ASP A N 1
ATOM 2422 C CA . ASP A 1 307 ? -15.811 1.436 1.526 1.00 76.38 307 ASP A CA 1
ATOM 2423 C C . ASP A 1 307 ? -15.409 -0.024 1.729 1.00 76.38 307 ASP A C 1
ATOM 2425 O O . ASP A 1 307 ? -14.363 -0.292 2.305 1.00 76.38 307 ASP A O 1
ATOM 2429 N N . THR A 1 308 ? -16.129 -0.961 1.101 1.00 76.75 308 THR A N 1
ATOM 2430 C CA . THR A 1 308 ? -15.743 -2.380 1.080 1.00 76.75 308 THR A CA 1
ATOM 2431 C C . THR A 1 308 ? -14.357 -2.597 0.474 1.00 76.75 308 THR A C 1
ATOM 2433 O O . THR A 1 308 ? -13.593 -3.416 0.978 1.00 76.75 308 THR A O 1
ATOM 2436 N N . PHE A 1 309 ? -14.004 -1.870 -0.592 1.00 80.50 309 PHE A N 1
ATOM 2437 C CA . PHE A 1 309 ? -12.656 -1.924 -1.155 1.00 80.50 309 PHE A CA 1
ATOM 2438 C C . PHE A 1 309 ? -11.614 -1.420 -0.149 1.00 80.50 309 PHE A C 1
ATOM 2440 O O . PHE A 1 309 ? -10.628 -2.108 0.084 1.00 80.50 309 PHE A O 1
ATOM 2447 N N . ARG A 1 310 ? -11.829 -0.267 0.492 1.00 78.12 310 ARG A N 1
ATOM 2448 C CA . ARG A 1 310 ? -10.895 0.269 1.498 1.00 78.12 310 ARG A CA 1
ATOM 2449 C C . ARG A 1 310 ? -10.747 -0.652 2.706 1.00 78.12 310 ARG A C 1
ATOM 2451 O O . ARG A 1 310 ? -9.625 -0.905 3.141 1.00 78.12 310 ARG A O 1
ATOM 2458 N N . ASP A 1 311 ? -11.854 -1.207 3.186 1.00 76.06 311 ASP A N 1
ATOM 2459 C CA . ASP A 1 311 ? -11.879 -2.164 4.290 1.00 76.06 311 ASP A CA 1
ATOM 2460 C C . ASP A 1 311 ? -11.117 -3.445 3.951 1.00 76.06 311 ASP A C 1
ATOM 2462 O O . ASP A 1 311 ? -10.567 -4.085 4.843 1.00 76.06 311 ASP A O 1
ATOM 2466 N N . TYR A 1 312 ? -11.020 -3.817 2.672 1.00 76.69 312 TYR A N 1
ATOM 2467 C CA . TYR A 1 312 ? -10.264 -4.991 2.245 1.00 76.69 312 TYR A CA 1
ATOM 2468 C C . TYR A 1 312 ? -8.744 -4.827 2.414 1.00 76.69 312 TYR A C 1
ATOM 2470 O O . TYR A 1 312 ? -8.043 -5.818 2.622 1.00 76.69 312 TYR A O 1
ATOM 2478 N N . TYR A 1 313 ? -8.239 -3.589 2.354 1.00 78.25 313 TYR A N 1
ATOM 2479 C CA . TYR A 1 313 ? -6.809 -3.258 2.349 1.00 78.25 313 TYR A CA 1
ATOM 2480 C C . TYR A 1 313 ? -6.416 -2.320 3.500 1.00 78.25 313 TYR A C 1
ATOM 2482 O O . TYR A 1 313 ? -5.674 -1.355 3.302 1.00 78.25 313 TYR A O 1
ATOM 2490 N N . LEU A 1 314 ? -6.893 -2.594 4.715 1.00 80.12 314 LEU A N 1
ATOM 2491 C CA . LEU A 1 314 ? -6.679 -1.720 5.869 1.00 80.12 314 LEU A CA 1
ATOM 2492 C C . LEU A 1 314 ? -5.181 -1.456 6.111 1.00 80.12 314 LEU A C 1
ATOM 2494 O O . LEU A 1 314 ? -4.381 -2.391 6.185 1.00 80.12 314 LEU A O 1
ATOM 2498 N N . ILE A 1 315 ? -4.808 -0.183 6.283 1.00 87.25 315 ILE A N 1
ATOM 2499 C CA . ILE A 1 315 ? -3.460 0.234 6.693 1.00 87.25 315 ILE A CA 1
ATOM 2500 C C . ILE A 1 315 ? -3.518 0.796 8.117 1.00 87.25 315 ILE A C 1
ATOM 2502 O O . ILE A 1 315 ? -4.086 1.858 8.365 1.00 87.25 315 ILE A O 1
ATOM 2506 N N . LEU A 1 316 ? -2.890 0.104 9.065 1.00 86.06 316 LEU A N 1
ATOM 2507 C CA . LEU A 1 316 ? -2.719 0.559 10.442 1.00 86.06 316 LEU A CA 1
ATOM 2508 C C . LEU A 1 316 ? -1.320 1.148 10.630 1.00 86.06 316 LEU A C 1
ATOM 2510 O O . LEU A 1 316 ? -0.314 0.515 10.312 1.00 86.06 316 LEU A O 1
ATOM 2514 N N . ARG A 1 317 ? -1.246 2.364 11.175 1.00 86.75 317 ARG A N 1
ATOM 2515 C CA . ARG A 1 317 ? 0.026 3.023 11.498 1.00 86.75 317 ARG A CA 1
ATOM 2516 C C . ARG A 1 317 ? 0.485 2.613 12.899 1.00 86.75 317 ARG A C 1
ATOM 2518 O O . ARG A 1 317 ? -0.228 2.814 13.880 1.00 86.75 317 ARG A O 1
ATOM 2525 N N . LEU A 1 318 ? 1.679 2.040 12.981 1.00 88.31 318 LEU A N 1
ATOM 2526 C CA . LEU A 1 318 ? 2.318 1.534 14.191 1.00 88.31 318 LEU A CA 1
ATOM 2527 C C . LEU A 1 318 ? 3.517 2.404 14.561 1.00 88.31 318 LEU A C 1
ATOM 2529 O O . LEU A 1 318 ? 4.298 2.789 13.698 1.00 88.31 318 LEU A O 1
ATOM 2533 N N . SER A 1 319 ? 3.726 2.658 15.851 1.00 86.31 319 SER A N 1
ATOM 2534 C CA . SER A 1 319 ? 4.909 3.387 16.318 1.00 86.31 319 SER A CA 1
ATOM 2535 C C . SER A 1 319 ? 6.094 2.449 16.563 1.00 86.31 319 SER A C 1
ATOM 2537 O O . SER A 1 319 ? 5.993 1.489 17.329 1.00 86.31 319 SER A O 1
ATOM 2539 N N . ALA A 1 320 ? 7.265 2.766 16.002 1.00 86.06 320 ALA A N 1
ATOM 2540 C CA . ALA A 1 320 ? 8.534 2.108 16.341 1.00 86.06 320 ALA A CA 1
ATOM 2541 C C . ALA A 1 320 ? 9.288 2.793 17.491 1.00 86.06 320 ALA A C 1
ATOM 2543 O O . ALA A 1 320 ? 10.489 2.569 17.661 1.00 86.06 320 ALA A O 1
ATOM 2544 N N . TYR A 1 321 ? 8.626 3.659 18.264 1.00 83.38 321 TYR A N 1
ATOM 2545 C CA . TYR A 1 321 ? 9.283 4.410 19.334 1.00 83.38 321 TYR A CA 1
ATOM 2546 C C . TYR A 1 321 ? 9.831 3.502 20.443 1.00 83.38 321 TYR A C 1
ATOM 2548 O O . TYR A 1 321 ? 10.957 3.674 20.903 1.00 83.38 321 TYR A O 1
ATOM 2556 N N . ARG A 1 322 ? 9.036 2.520 20.880 1.00 84.62 322 ARG A N 1
ATOM 2557 C CA . ARG A 1 322 ? 9.452 1.533 21.891 1.00 84.62 322 ARG A CA 1
ATOM 2558 C C . ARG A 1 322 ? 9.934 0.251 21.220 1.00 84.62 322 ARG A C 1
ATOM 2560 O O . ARG A 1 322 ? 9.477 -0.066 20.126 1.00 84.62 322 ARG A O 1
ATOM 2567 N N . SER A 1 323 ? 10.776 -0.528 21.890 1.00 88.50 323 SER A N 1
ATOM 2568 C CA . SER A 1 323 ? 10.983 -1.926 21.505 1.00 88.50 323 SER A CA 1
ATOM 2569 C C . SER A 1 323 ? 9.692 -2.734 21.672 1.00 88.50 323 SER A C 1
ATOM 2571 O O . SER A 1 323 ? 8.773 -2.324 22.386 1.00 88.50 323 SER A O 1
ATOM 2573 N N . GLY A 1 324 ? 9.605 -3.855 20.968 1.00 92.19 324 GLY A N 1
ATOM 2574 C CA . GLY A 1 324 ? 8.453 -4.750 21.000 1.00 92.19 324 GLY A CA 1
ATOM 2575 C C . GLY A 1 324 ? 8.338 -5.536 19.703 1.00 92.19 324 GLY A C 1
ATOM 2576 O O . GLY A 1 324 ? 8.850 -5.112 18.665 1.00 92.19 324 GLY A O 1
ATOM 2577 N N . SER A 1 325 ? 7.677 -6.683 19.783 1.00 94.75 325 SER A N 1
ATOM 2578 C CA . SER A 1 325 ? 7.217 -7.423 18.613 1.00 94.75 325 SER A CA 1
ATOM 2579 C C . SER A 1 325 ? 6.150 -6.632 17.857 1.00 94.75 325 SER A C 1
ATOM 2581 O O . SER A 1 325 ? 5.579 -5.667 18.371 1.00 94.75 325 SER A O 1
ATOM 2583 N N . LEU A 1 326 ? 5.830 -7.064 16.641 1.00 94.38 326 LEU A N 1
ATOM 2584 C CA . LEU A 1 326 ? 4.732 -6.481 15.880 1.00 94.38 326 LEU A CA 1
ATOM 2585 C C . LEU A 1 326 ? 3.392 -6.578 16.635 1.00 94.38 326 LEU A C 1
ATOM 2587 O O . LEU A 1 326 ? 2.637 -5.613 16.639 1.00 94.38 326 LEU A O 1
ATOM 2591 N N . GLN A 1 327 ? 3.127 -7.684 17.339 1.00 93.94 327 GLN A N 1
ATOM 2592 C CA . GLN A 1 327 ? 1.915 -7.852 18.152 1.00 93.94 327 GLN A CA 1
ATOM 2593 C C . GLN A 1 327 ? 1.832 -6.808 19.281 1.00 93.94 327 GLN A C 1
ATOM 2595 O O . GLN A 1 327 ? 0.764 -6.246 19.540 1.00 93.94 327 GLN A O 1
ATOM 2600 N N . ASP A 1 328 ? 2.963 -6.493 19.922 1.00 94.12 328 ASP A N 1
ATOM 2601 C CA . ASP A 1 328 ? 3.025 -5.434 20.939 1.00 94.12 328 ASP A CA 1
ATOM 2602 C C . ASP A 1 328 ? 2.681 -4.075 20.320 1.00 94.12 328 ASP A C 1
ATOM 2604 O O . ASP A 1 328 ? 1.960 -3.277 20.917 1.00 94.12 328 ASP A O 1
ATOM 2608 N N . LYS A 1 329 ? 3.155 -3.827 19.093 1.00 92.69 329 LYS A N 1
ATOM 2609 C CA . LYS A 1 329 ? 2.871 -2.589 18.356 1.00 92.69 329 LYS A CA 1
ATOM 2610 C C . LYS A 1 329 ? 1.419 -2.460 17.944 1.00 92.69 329 LYS A C 1
ATOM 2612 O O . LYS A 1 329 ? 0.864 -1.372 18.058 1.00 92.69 329 LYS A O 1
ATOM 2617 N N . ILE A 1 330 ? 0.802 -3.553 17.514 1.00 92.19 330 ILE A N 1
ATOM 2618 C CA . ILE A 1 330 ? -0.629 -3.602 17.210 1.00 92.19 330 ILE A CA 1
ATOM 2619 C C . ILE A 1 330 ? -1.440 -3.309 18.474 1.00 92.19 330 ILE A C 1
ATOM 2621 O O . ILE A 1 330 ? -2.359 -2.498 18.434 1.00 92.19 330 ILE A O 1
ATOM 2625 N N . THR A 1 331 ? -1.058 -3.907 19.605 1.00 93.00 331 THR A N 1
ATOM 2626 C CA . THR A 1 331 ? -1.719 -3.670 20.896 1.00 93.00 331 THR A CA 1
ATOM 2627 C C . THR A 1 331 ? -1.615 -2.209 21.328 1.00 93.00 331 THR A C 1
ATOM 2629 O O . THR A 1 331 ? -2.616 -1.626 21.724 1.00 93.00 331 THR A O 1
ATOM 2632 N N . GLU A 1 332 ? -0.428 -1.604 21.212 1.00 89.69 332 GLU A N 1
ATOM 2633 C CA . GLU A 1 332 ? -0.205 -0.179 21.494 1.00 89.69 332 GLU A CA 1
ATOM 2634 C C . GLU A 1 332 ? -1.036 0.711 20.559 1.00 89.69 332 GLU A C 1
ATOM 2636 O O . GLU A 1 332 ? -1.673 1.663 21.002 1.00 89.69 332 GLU A O 1
ATOM 2641 N N . ALA A 1 333 ? -1.072 0.387 19.265 1.00 85.44 333 ALA A N 1
ATOM 2642 C CA . ALA A 1 333 ? -1.854 1.144 18.301 1.00 85.44 333 ALA A CA 1
ATOM 2643 C C . ALA A 1 333 ? -3.356 1.033 18.583 1.00 85.44 333 ALA A C 1
ATOM 2645 O O . ALA A 1 333 ? -4.058 2.029 18.492 1.00 85.44 333 ALA A O 1
ATOM 2646 N N . LEU A 1 334 ? -3.877 -0.131 18.953 1.00 83.81 334 LEU A N 1
ATOM 2647 C CA . LEU A 1 334 ? -5.312 -0.340 19.163 1.00 83.81 334 LEU A CA 1
ATOM 2648 C C . LEU A 1 334 ? -5.744 -0.161 20.627 1.00 83.81 334 LEU A C 1
ATOM 2650 O O . LEU A 1 334 ? -6.869 -0.505 20.977 1.00 83.81 334 LEU A O 1
ATOM 2654 N N . GLU A 1 335 ? -4.894 0.404 21.488 1.00 86.00 335 GLU A N 1
ATOM 2655 C CA . GLU A 1 335 ? -5.225 0.616 22.898 1.00 86.00 335 GLU A CA 1
ATOM 2656 C C . GLU A 1 335 ? -6.497 1.472 23.044 1.00 86.00 335 GLU A C 1
ATOM 2658 O O . GLU A 1 335 ? -6.603 2.573 22.499 1.00 86.00 335 GLU A O 1
ATOM 2663 N N . GLY A 1 336 ? -7.496 0.931 23.752 1.00 81.31 336 GLY A N 1
ATOM 2664 C CA . GLY A 1 336 ? -8.801 1.573 23.939 1.00 81.31 336 GLY A CA 1
ATOM 2665 C C . GLY A 1 336 ? -9.694 1.613 22.691 1.00 81.31 336 GLY A C 1
ATOM 2666 O O . GLY A 1 336 ? -10.723 2.285 22.714 1.00 81.31 336 GLY A O 1
ATOM 2667 N N . ARG A 1 337 ? -9.325 0.916 21.609 1.00 82.12 337 ARG A N 1
ATOM 2668 C CA . ARG A 1 337 ? -10.070 0.860 20.344 1.00 82.12 337 ARG A CA 1
ATOM 2669 C C . ARG A 1 337 ? -10.388 -0.584 19.964 1.00 82.12 337 ARG A C 1
ATOM 2671 O O . ARG A 1 337 ? -9.635 -1.500 20.279 1.00 82.12 337 ARG A O 1
ATOM 2678 N N . GLN A 1 338 ? -11.498 -0.780 19.259 1.00 81.12 338 GLN A N 1
ATOM 2679 C CA . GLN A 1 338 ? -11.879 -2.076 18.699 1.00 81.12 338 GLN A CA 1
ATOM 2680 C C . GLN A 1 338 ? -12.195 -1.936 17.212 1.00 81.12 338 GLN A C 1
ATOM 2682 O O . GLN A 1 338 ? -12.764 -0.937 16.775 1.00 81.12 338 GLN A O 1
ATOM 2687 N N . LEU A 1 339 ? -11.816 -2.949 16.442 1.00 78.75 339 LEU A N 1
ATOM 2688 C CA . LEU A 1 339 ? -12.159 -3.091 15.037 1.00 78.75 339 LEU A CA 1
ATOM 2689 C C . LEU A 1 339 ? -13.579 -3.657 14.914 1.00 78.75 339 LEU A C 1
ATOM 2691 O O . LEU A 1 339 ? -13.944 -4.610 15.606 1.00 78.75 339 LEU A O 1
ATOM 2695 N N . ILE A 1 340 ? -14.363 -3.068 14.013 1.00 78.12 340 ILE A N 1
ATOM 2696 C CA . ILE A 1 340 ? -15.761 -3.447 13.743 1.00 78.12 340 ILE A CA 1
ATOM 2697 C C . ILE A 1 340 ? -15.953 -4.108 12.372 1.00 78.12 340 ILE A C 1
ATOM 2699 O O . ILE A 1 340 ? -17.042 -4.576 12.069 1.00 78.12 340 ILE A O 1
ATOM 2703 N N . VAL A 1 341 ? -14.902 -4.160 11.549 1.00 77.94 341 VAL A N 1
ATOM 2704 C CA . VAL A 1 341 ? -14.914 -4.791 10.222 1.00 77.94 341 VAL A CA 1
ATOM 2705 C C . VAL A 1 341 ? -13.669 -5.652 10.066 1.00 77.94 341 VAL A C 1
ATOM 2707 O O . VAL A 1 341 ? -12.549 -5.193 10.306 1.00 77.94 341 VAL A O 1
ATOM 2710 N N . VAL A 1 342 ? -13.864 -6.917 9.688 1.00 80.69 342 VAL A N 1
ATOM 2711 C CA . VAL A 1 342 ? -12.770 -7.853 9.407 1.00 80.69 342 VAL A CA 1
ATOM 2712 C C . VAL A 1 342 ? -12.172 -7.516 8.046 1.00 80.69 342 VAL A C 1
ATOM 2714 O O . VAL A 1 342 ? -12.852 -7.603 7.029 1.00 80.69 342 VAL A O 1
ATOM 2717 N N . SER A 1 343 ? -10.895 -7.143 8.044 1.00 85.69 343 SER A N 1
ATOM 2718 C CA . SER A 1 343 ? -10.142 -6.844 6.830 1.00 85.69 343 SER A CA 1
ATOM 2719 C C . SER A 1 343 ? -9.327 -8.077 6.441 1.00 85.69 343 SER A C 1
ATOM 2721 O O . SER A 1 343 ? -8.489 -8.489 7.242 1.00 85.69 343 SER A O 1
ATOM 2723 N N . PRO A 1 344 ? -9.523 -8.685 5.257 1.00 88.44 344 PRO A N 1
ATOM 2724 C CA . PRO A 1 344 ? -8.788 -9.890 4.865 1.00 88.44 344 PRO A CA 1
ATOM 2725 C C . PRO A 1 344 ? -7.273 -9.679 4.751 1.00 88.44 344 PRO A C 1
ATOM 2727 O O . PRO A 1 344 ? -6.504 -10.634 4.900 1.00 88.44 344 PRO A O 1
ATOM 2730 N N . ILE A 1 345 ? -6.841 -8.442 4.485 1.00 92.31 345 ILE A N 1
ATOM 2731 C CA . ILE A 1 345 ? -5.436 -8.066 4.342 1.00 92.31 345 ILE A CA 1
ATOM 2732 C C . ILE A 1 345 ? -5.136 -6.875 5.249 1.00 92.31 345 ILE A C 1
ATOM 2734 O O . ILE A 1 345 ? -5.579 -5.753 5.016 1.00 92.31 345 ILE A O 1
ATOM 2738 N N . LEU A 1 346 ? -4.314 -7.123 6.262 1.00 94.44 346 LEU A N 1
ATOM 2739 C CA . LEU A 1 346 ? -3.863 -6.127 7.219 1.00 94.44 346 LEU A CA 1
ATOM 2740 C C . LEU A 1 346 ? -2.469 -5.640 6.846 1.00 94.44 346 LEU A C 1
ATOM 2742 O O . LEU A 1 346 ? -1.489 -6.386 6.908 1.00 94.44 346 LEU A O 1
ATOM 2746 N N . ASN A 1 347 ? -2.372 -4.363 6.506 1.00 96.44 347 ASN A N 1
ATOM 2747 C CA . ASN A 1 347 ? -1.108 -3.685 6.285 1.00 96.44 347 ASN A CA 1
ATOM 2748 C C . ASN A 1 347 ? -0.742 -2.881 7.534 1.00 96.44 347 ASN A C 1
ATOM 2750 O O . ASN A 1 347 ? -1.562 -2.161 8.096 1.00 96.44 347 ASN A O 1
ATOM 2754 N N . PHE A 1 348 ? 0.511 -2.968 7.956 1.00 96.19 348 PHE A N 1
ATOM 2755 C CA . PHE A 1 348 ? 1.037 -2.261 9.112 1.00 96.19 348 PHE A CA 1
ATOM 2756 C C . PHE A 1 348 ? 2.186 -1.364 8.678 1.00 96.19 348 PHE A C 1
ATOM 2758 O O . PHE A 1 348 ? 3.303 -1.840 8.459 1.00 96.19 348 PHE A O 1
ATOM 2765 N N . SER A 1 349 ? 1.903 -0.071 8.542 1.00 94.75 349 SER A N 1
ATOM 2766 C CA . SER A 1 349 ? 2.926 0.944 8.304 1.00 94.75 349 SER A CA 1
ATOM 2767 C C . SER A 1 349 ? 3.630 1.262 9.614 1.00 94.75 349 SER A C 1
ATOM 2769 O O . SER A 1 349 ? 2.983 1.407 10.649 1.00 94.75 349 SER A O 1
ATOM 2771 N N . VAL A 1 350 ? 4.953 1.357 9.593 1.00 90.69 350 VAL A N 1
ATOM 2772 C CA . VAL A 1 350 ? 5.759 1.608 10.784 1.00 90.69 350 VAL A CA 1
ATOM 2773 C C . VAL A 1 350 ? 6.297 3.028 10.751 1.00 90.69 350 VAL A C 1
ATOM 2775 O O . VAL A 1 350 ? 7.262 3.322 10.046 1.00 90.69 350 VAL A O 1
ATOM 2778 N N . ASP A 1 351 ? 5.745 3.885 11.602 1.00 86.38 351 ASP A N 1
ATOM 2779 C CA . ASP A 1 351 ? 6.304 5.202 11.851 1.00 86.38 351 ASP A CA 1
ATOM 2780 C C . ASP A 1 351 ? 7.565 5.078 12.712 1.00 86.38 351 ASP A C 1
ATOM 2782 O O . ASP A 1 351 ? 7.543 4.711 13.896 1.00 86.38 351 ASP A O 1
ATOM 2786 N N . ARG A 1 352 ? 8.702 5.365 12.082 1.00 85.75 352 ARG A N 1
ATOM 2787 C CA . ARG A 1 352 ? 10.019 5.342 12.721 1.00 85.75 352 ARG A CA 1
ATOM 2788 C C . ARG A 1 352 ? 10.485 6.723 13.142 1.00 85.75 352 ARG A C 1
ATOM 2790 O O . ARG A 1 352 ? 11.452 6.806 13.904 1.00 85.75 352 ARG A O 1
ATOM 2797 N N . VAL A 1 353 ? 9.834 7.784 12.679 1.00 83.56 353 VAL A N 1
ATOM 2798 C CA . VAL A 1 353 ? 10.259 9.155 12.927 1.00 83.56 353 VAL A CA 1
ATOM 2799 C C . VAL A 1 353 ? 9.615 9.637 14.217 1.00 83.56 353 VAL A C 1
ATOM 2801 O O . VAL A 1 353 ? 8.408 9.792 14.330 1.00 83.56 353 VAL A O 1
ATOM 2804 N N . HIS A 1 354 ? 10.431 9.901 15.226 1.00 78.12 354 HIS A N 1
ATOM 2805 C CA . HIS A 1 354 ? 9.940 10.376 16.514 1.00 78.12 354 HIS A CA 1
ATOM 2806 C C . HIS A 1 354 ? 10.836 11.483 17.050 1.00 78.12 354 HIS A C 1
ATOM 2808 O O . HIS A 1 354 ? 11.978 11.658 16.626 1.00 78.12 354 HIS A O 1
ATOM 2814 N N . ARG A 1 355 ? 10.317 12.264 17.998 1.00 78.69 355 ARG A N 1
ATOM 2815 C CA . ARG A 1 355 ? 11.136 13.234 18.725 1.00 78.69 355 ARG A CA 1
ATOM 2816 C C . ARG A 1 355 ? 11.850 12.536 19.869 1.00 78.69 355 ARG A C 1
ATOM 2818 O O . ARG A 1 355 ? 11.205 11.969 20.748 1.00 78.69 355 ARG A O 1
ATOM 2825 N N . HIS A 1 356 ? 13.174 12.617 19.881 1.00 76.75 356 HIS A N 1
ATOM 2826 C CA . HIS A 1 356 ? 13.988 12.112 20.973 1.00 76.75 356 HIS A CA 1
ATOM 2827 C C . HIS A 1 356 ? 13.567 12.794 22.290 1.00 76.75 356 HIS A C 1
ATOM 2829 O O . HIS A 1 356 ? 13.565 14.022 22.354 1.00 76.75 356 HIS A O 1
ATOM 2835 N N . PRO A 1 357 ? 13.250 12.068 23.376 1.00 74.75 357 PRO A N 1
ATOM 2836 C CA . PRO A 1 357 ? 12.622 12.657 24.565 1.00 74.75 357 PRO A CA 1
ATOM 2837 C C . PRO A 1 357 ? 13.488 13.726 25.253 1.00 74.75 357 PRO A C 1
ATOM 2839 O O . PRO A 1 357 ? 12.960 14.703 25.780 1.00 74.75 357 PRO A O 1
ATOM 2842 N N . VAL A 1 358 ? 14.819 13.570 25.205 1.00 79.00 358 VAL A N 1
ATOM 2843 C CA . VAL A 1 358 ? 15.779 14.491 25.845 1.00 79.00 358 VAL A CA 1
ATOM 2844 C C . VAL A 1 358 ? 16.127 15.685 24.948 1.00 79.00 358 VAL A C 1
ATOM 2846 O O . VAL A 1 358 ? 15.748 16.814 25.245 1.00 79.00 358 VAL A O 1
ATOM 2849 N N . THR A 1 359 ? 16.816 15.457 23.824 1.00 83.38 359 THR A N 1
ATOM 2850 C CA . THR A 1 359 ? 17.242 16.521 22.888 1.00 83.38 359 THR A CA 1
ATOM 2851 C C . THR A 1 359 ? 16.077 17.150 22.118 1.00 83.38 359 THR A C 1
ATOM 2853 O O . THR A 1 359 ? 16.197 18.232 21.534 1.00 83.38 359 THR A O 1
ATOM 2856 N N . ASN A 1 360 ? 14.922 16.475 22.106 1.00 79.94 360 ASN A N 1
ATOM 2857 C CA . ASN A 1 360 ? 13.720 16.832 21.364 1.00 79.94 360 ASN A CA 1
ATOM 2858 C C . ASN A 1 360 ? 13.934 16.732 19.832 1.00 79.94 360 ASN A C 1
ATOM 2860 O O . ASN A 1 360 ? 13.039 17.022 19.045 1.00 79.94 360 ASN A O 1
ATOM 2864 N N . GLU A 1 361 ? 15.141 16.431 19.355 1.00 83.38 361 GLU A N 1
ATOM 2865 C CA . GLU A 1 361 ? 15.470 16.340 17.928 1.00 83.38 361 GLU A CA 1
ATOM 2866 C C . GLU A 1 361 ? 14.703 15.208 17.246 1.00 83.38 361 GLU A C 1
ATOM 2868 O O . GLU A 1 361 ? 14.314 14.238 17.891 1.00 83.38 361 GLU A O 1
ATOM 2873 N N . TRP A 1 362 ? 14.448 15.357 15.948 1.00 80.38 362 TRP A N 1
ATOM 2874 C CA . TRP A 1 362 ? 13.843 14.289 15.161 1.00 80.38 362 TRP A CA 1
ATOM 2875 C C . TRP A 1 362 ? 14.868 13.179 14.959 1.00 80.38 362 TRP A C 1
ATOM 2877 O O . TRP A 1 362 ? 15.960 13.429 14.451 1.00 80.38 362 TRP A O 1
ATOM 2887 N N . THR A 1 363 ? 14.506 11.968 15.357 1.00 81.06 363 THR A N 1
ATOM 2888 C CA . THR A 1 363 ? 15.327 10.767 15.240 1.00 81.06 363 THR A CA 1
ATOM 2889 C C . THR A 1 363 ? 14.552 9.678 14.519 1.00 81.06 363 THR A C 1
ATOM 2891 O O . THR A 1 363 ? 13.329 9.581 14.632 1.00 81.06 363 THR A O 1
ATOM 2894 N N . VAL A 1 364 ? 15.277 8.848 13.776 1.00 85.38 364 VAL A N 1
ATOM 2895 C CA . VAL A 1 364 ? 14.725 7.663 13.117 1.00 85.38 364 VAL A CA 1
ATOM 2896 C C . VAL A 1 364 ? 15.009 6.454 14.001 1.00 85.38 364 VAL A C 1
ATOM 2898 O O . VAL A 1 364 ? 16.133 6.261 14.457 1.00 85.38 364 VAL A O 1
ATOM 2901 N N . SER A 1 365 ? 13.979 5.662 14.286 1.00 85.12 365 SER A N 1
ATOM 2902 C CA . SER A 1 365 ? 14.099 4.448 15.089 1.00 85.12 365 SER A CA 1
ATOM 2903 C C . SER A 1 365 ? 14.761 3.317 14.298 1.00 85.12 365 SER A C 1
ATOM 2905 O O . SER A 1 365 ? 14.208 2.828 13.308 1.00 85.12 365 SER A O 1
ATOM 2907 N N . GLU A 1 366 ? 15.904 2.848 14.798 1.00 86.81 366 GLU A N 1
ATOM 2908 C CA . GLU A 1 366 ? 16.607 1.642 14.325 1.00 86.81 366 GLU A CA 1
ATOM 2909 C C . GLU A 1 366 ? 16.091 0.353 14.971 1.00 86.81 366 GLU A C 1
ATOM 2911 O O . GLU A 1 366 ? 16.672 -0.715 14.786 1.00 86.81 366 GLU A O 1
ATOM 2916 N N . VAL A 1 367 ? 15.024 0.435 15.773 1.00 86.38 367 VAL A N 1
ATOM 2917 C CA . VAL A 1 367 ? 14.489 -0.723 16.488 1.00 86.38 367 VAL A CA 1
ATOM 2918 C C . VAL A 1 367 ? 14.110 -1.809 15.484 1.00 86.38 367 VAL A C 1
ATOM 2920 O O . VAL A 1 367 ? 13.266 -1.610 14.602 1.00 86.38 367 VAL A O 1
ATOM 2923 N N . VAL A 1 368 ? 14.728 -2.976 15.646 1.00 89.50 368 VAL A N 1
ATOM 2924 C CA . VAL A 1 368 ? 14.281 -4.202 14.991 1.00 89.50 368 VAL A CA 1
ATOM 2925 C C . VAL A 1 368 ? 12.953 -4.590 15.627 1.00 89.50 368 VAL A C 1
ATOM 2927 O O . VAL A 1 368 ? 12.861 -4.685 16.850 1.00 89.50 368 VAL A O 1
ATOM 2930 N N . ILE A 1 369 ? 11.929 -4.785 14.800 1.00 92.69 369 ILE A N 1
ATOM 2931 C CA . ILE A 1 369 ? 10.600 -5.221 15.233 1.00 92.69 369 ILE A CA 1
ATOM 2932 C C . ILE A 1 369 ? 10.480 -6.699 14.858 1.00 92.69 369 ILE A C 1
ATOM 2934 O O . ILE A 1 369 ? 10.332 -7.004 13.670 1.00 92.69 369 ILE A O 1
ATOM 2938 N N . PRO A 1 370 ? 10.573 -7.627 15.829 1.00 94.56 370 PRO A N 1
ATOM 2939 C CA . PRO A 1 370 ? 10.280 -9.029 15.582 1.00 94.56 370 PRO A CA 1
ATOM 2940 C C . PRO A 1 370 ? 8.867 -9.167 15.014 1.00 94.56 370 PRO A C 1
ATOM 2942 O O . PRO A 1 370 ? 7.893 -8.745 15.638 1.00 94.56 370 PRO A O 1
ATOM 2945 N N . SER A 1 371 ? 8.765 -9.739 13.820 1.00 94.31 371 SER A N 1
ATOM 2946 C CA . SER A 1 371 ? 7.503 -9.967 13.117 1.00 94.31 371 SER A CA 1
ATOM 2947 C C . SER A 1 371 ? 7.251 -11.474 13.087 1.00 94.31 371 SER A C 1
ATOM 2949 O O . SER A 1 371 ? 7.953 -12.188 12.374 1.00 94.31 371 SER A O 1
ATOM 2951 N N . PRO A 1 372 ? 6.348 -11.997 13.934 1.00 94.06 372 PRO A N 1
ATOM 2952 C CA . PRO A 1 372 ? 6.080 -13.428 13.966 1.00 94.06 372 PRO A CA 1
ATOM 2953 C C . PRO A 1 372 ? 5.431 -13.886 12.655 1.00 94.06 372 PRO A C 1
ATOM 2955 O O . PRO A 1 372 ? 4.733 -13.124 11.994 1.00 94.06 372 PRO A O 1
ATOM 2958 N N . ARG A 1 373 ? 5.625 -15.160 12.294 1.00 94.56 373 ARG A N 1
ATOM 2959 C CA . ARG A 1 373 ? 4.994 -15.765 11.108 1.00 94.56 373 ARG A CA 1
ATOM 2960 C C . ARG A 1 373 ? 3.471 -15.607 11.124 1.00 94.56 373 ARG A C 1
ATOM 2962 O O . ARG A 1 373 ? 2.873 -15.416 10.068 1.00 94.56 373 ARG A O 1
ATOM 2969 N N . GLU A 1 374 ? 2.872 -15.681 12.308 1.00 96.06 374 GLU A N 1
ATOM 2970 C CA . GLU A 1 374 ? 1.436 -15.560 12.532 1.00 96.06 374 GLU A CA 1
ATOM 2971 C C . GLU A 1 374 ? 1.144 -14.564 13.656 1.00 96.06 374 GLU A C 1
ATOM 2973 O O . GLU A 1 374 ? 1.879 -14.490 14.644 1.00 96.06 374 GLU A O 1
ATOM 2978 N N . ILE A 1 375 ? 0.052 -13.820 13.505 1.00 95.94 375 ILE A N 1
ATOM 2979 C CA . ILE A 1 375 ? -0.518 -12.944 14.531 1.00 95.94 375 ILE A CA 1
ATOM 2980 C C . ILE A 1 375 ? -1.975 -13.322 14.766 1.00 95.94 375 ILE A C 1
ATOM 2982 O O . ILE A 1 375 ? -2.686 -13.723 13.843 1.00 95.94 375 ILE A O 1
ATOM 2986 N N . ASN A 1 376 ? -2.436 -13.155 16.001 1.00 94.50 376 ASN A N 1
ATOM 2987 C CA . ASN A 1 376 ? -3.843 -13.314 16.343 1.00 94.50 376 ASN A CA 1
ATOM 2988 C C . ASN A 1 376 ? -4.458 -11.934 16.567 1.00 94.50 376 ASN A C 1
ATOM 2990 O O . ASN A 1 376 ? -3.981 -11.165 17.404 1.00 94.50 376 ASN A O 1
ATOM 2994 N N . MET A 1 377 ? -5.525 -11.631 15.831 1.00 92.31 377 MET A N 1
ATOM 2995 C CA . MET A 1 377 ? -6.208 -10.344 15.918 1.00 92.31 377 MET A CA 1
ATOM 2996 C C . MET A 1 377 ? -7.504 -10.394 16.732 1.00 92.31 377 MET A C 1
ATOM 2998 O O . MET A 1 377 ? -8.120 -9.353 16.942 1.00 92.31 377 MET A O 1
ATOM 3002 N N . ASN A 1 378 ? -7.915 -11.567 17.230 1.00 91.56 378 ASN A N 1
ATOM 30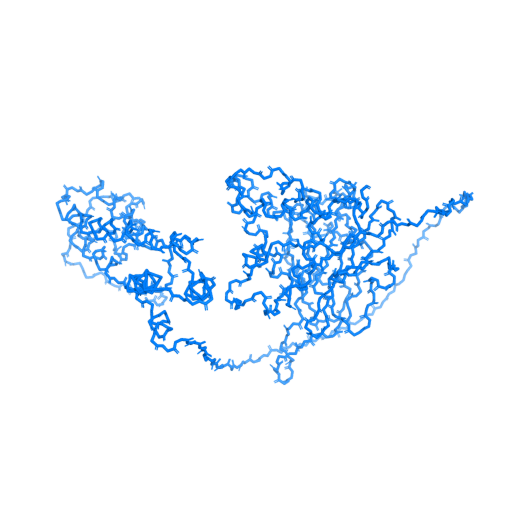03 C CA . ASN A 1 378 ? -9.222 -11.779 17.861 1.00 91.56 378 ASN A CA 1
ATOM 3004 C C . ASN A 1 378 ? -9.484 -10.807 19.023 1.00 91.56 378 ASN A C 1
ATOM 3006 O O . ASN A 1 378 ? -10.586 -10.288 19.162 1.00 91.56 378 ASN A O 1
ATOM 3010 N N . ALA A 1 379 ? -8.462 -10.493 19.823 1.00 90.62 379 ALA A N 1
ATOM 3011 C CA . ALA A 1 379 ? -8.597 -9.580 20.959 1.00 90.62 379 ALA A CA 1
ATOM 3012 C C . ALA A 1 379 ? -8.981 -8.139 20.562 1.00 90.62 379 ALA A C 1
ATOM 3014 O O . ALA A 1 379 ? -9.585 -7.426 21.36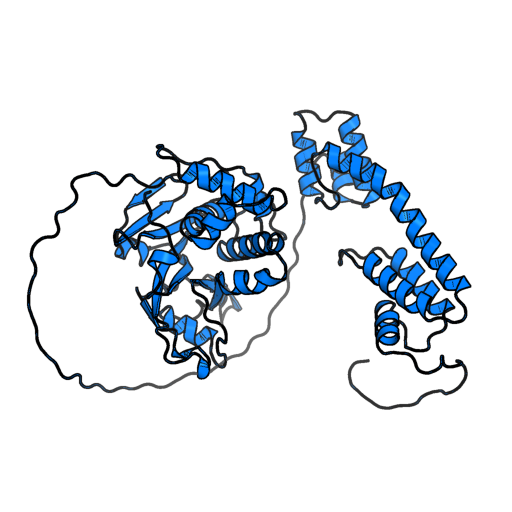7 1.00 90.62 379 ALA A O 1
ATOM 3015 N N . TYR A 1 380 ? -8.663 -7.712 19.338 1.00 89.06 380 TYR A N 1
ATOM 3016 C CA . TYR A 1 380 ? -8.848 -6.328 18.893 1.00 89.06 380 TYR A CA 1
ATOM 3017 C C . TYR A 1 380 ? -10.186 -6.071 18.207 1.00 89.06 380 TYR A C 1
ATOM 3019 O O . TYR A 1 380 ? -10.484 -4.926 17.888 1.00 89.06 380 TYR A O 1
ATOM 3027 N N . TYR A 1 381 ? -10.993 -7.103 17.978 1.00 84.31 381 TYR A N 1
ATOM 3028 C CA . TYR A 1 381 ? -12.329 -6.957 17.408 1.00 84.31 381 TYR A CA 1
ATOM 3029 C C . TYR A 1 381 ? -13.391 -6.761 18.495 1.00 84.31 381 TYR A C 1
ATOM 3031 O O . TYR A 1 381 ? -13.157 -7.093 19.662 1.00 84.31 381 TYR A O 1
ATOM 3039 N N . VAL A 1 382 ? -14.547 -6.204 18.126 1.00 80.50 382 VAL A N 1
ATOM 3040 C CA . VAL A 1 382 ? -15.745 -6.171 18.988 1.00 80.50 382 VAL A CA 1
ATOM 3041 C C . VAL A 1 382 ? -16.280 -7.578 19.259 1.00 80.50 382 VAL A C 1
ATOM 3043 O O . VAL A 1 382 ? -16.075 -8.483 18.451 1.00 80.50 382 VAL A O 1
ATOM 3046 N N . ASP A 1 383 ? -16.972 -7.760 20.387 1.00 83.62 383 ASP A N 1
ATOM 3047 C CA . ASP A 1 383 ? -17.409 -9.077 20.876 1.00 83.62 383 ASP A CA 1
ATOM 3048 C C . ASP A 1 383 ? -18.239 -9.872 19.860 1.00 83.62 383 ASP A C 1
ATOM 3050 O O . ASP A 1 383 ? -18.038 -11.076 19.741 1.00 83.62 383 ASP A O 1
ATOM 3054 N N . ASP A 1 384 ? -19.072 -9.203 19.060 1.00 78.12 384 ASP A N 1
ATOM 3055 C CA . ASP A 1 384 ? -19.908 -9.837 18.026 1.00 78.12 384 ASP A CA 1
ATOM 3056 C C . ASP A 1 384 ? -19.094 -10.505 16.901 1.00 78.12 384 ASP A C 1
ATOM 3058 O O . ASP A 1 384 ? -19.581 -11.395 16.205 1.00 78.12 384 ASP A O 1
ATOM 3062 N N . ILE A 1 385 ? -17.846 -10.073 16.712 1.00 74.69 385 ILE A N 1
ATOM 3063 C CA . ILE A 1 385 ? -16.909 -10.620 15.722 1.00 74.69 385 ILE A CA 1
ATOM 3064 C C . ILE A 1 385 ? -15.950 -11.626 16.380 1.00 74.69 385 ILE A C 1
ATOM 3066 O O . ILE A 1 385 ? -15.419 -12.519 15.708 1.00 74.69 385 ILE A O 1
ATOM 3070 N N . ARG A 1 386 ? -15.726 -11.511 17.697 1.00 73.19 386 ARG A N 1
ATOM 3071 C CA . ARG A 1 386 ? -14.846 -12.411 18.451 1.00 73.19 386 ARG A CA 1
ATOM 3072 C C . ARG A 1 386 ? -15.361 -13.849 18.382 1.00 73.19 386 ARG A C 1
ATOM 3074 O O . ARG A 1 386 ? -16.550 -14.117 18.496 1.00 73.19 386 ARG A O 1
ATOM 3081 N N . GLY A 1 387 ? -14.435 -14.794 18.236 1.00 64.56 387 GLY A N 1
ATOM 3082 C CA . GLY A 1 387 ? -14.748 -16.226 18.129 1.00 64.56 387 GLY A CA 1
ATOM 3083 C C . GLY A 1 387 ? -14.680 -16.780 16.705 1.00 64.56 387 GLY A C 1
ATOM 3084 O O . GLY A 1 387 ? -14.733 -17.995 16.528 1.00 64.56 387 GLY A O 1
ATOM 3085 N N . GLN A 1 388 ? -14.483 -15.919 15.704 1.00 72.25 388 GLN A N 1
ATOM 3086 C CA . GLN A 1 388 ? -14.012 -16.331 14.381 1.00 72.25 388 GLN A CA 1
ATOM 3087 C C . GLN A 1 388 ? -12.505 -16.641 14.412 1.00 72.25 388 GLN A C 1
ATOM 3089 O O . GLN A 1 388 ? -11.769 -16.183 15.293 1.00 72.25 388 GLN A O 1
ATOM 3094 N N . ASN A 1 389 ? -12.015 -17.400 13.428 1.00 81.94 389 ASN A N 1
ATOM 3095 C CA . ASN A 1 389 ? -10.581 -17.615 13.252 1.00 81.94 389 ASN A CA 1
ATOM 3096 C C . ASN A 1 389 ? -9.924 -16.352 12.664 1.00 81.94 389 ASN A C 1
ATOM 3098 O O . ASN A 1 389 ? -9.811 -16.180 11.452 1.00 81.94 389 ASN A O 1
ATOM 3102 N N . LEU A 1 390 ? -9.504 -15.450 13.552 1.00 90.12 390 LEU A N 1
ATOM 3103 C CA . LEU A 1 390 ? -8.876 -14.164 13.221 1.00 90.12 390 LEU A CA 1
ATOM 3104 C C . LEU A 1 390 ? -7.347 -14.239 13.320 1.00 90.12 390 LEU A C 1
ATOM 3106 O O . LEU A 1 390 ? -6.691 -13.313 13.806 1.00 90.12 390 LEU A O 1
ATOM 3110 N N . ASN A 1 391 ? -6.789 -15.374 12.900 1.00 95.50 391 ASN A N 1
ATOM 3111 C CA . ASN A 1 391 ? -5.358 -15.539 12.702 1.00 95.50 391 ASN A CA 1
ATOM 3112 C C . ASN A 1 391 ? -4.963 -15.018 11.320 1.00 95.50 391 ASN A C 1
ATOM 3114 O O . ASN A 1 391 ? -5.671 -15.223 10.330 1.00 95.50 391 ASN A O 1
ATOM 3118 N N . TYR A 1 392 ? -3.822 -14.343 11.276 1.00 96.62 392 TYR A N 1
ATOM 3119 C CA . TYR A 1 392 ? -3.246 -13.823 10.052 1.00 96.62 392 TYR A CA 1
ATOM 3120 C C . TYR A 1 392 ? -1.806 -14.277 9.923 1.00 96.62 392 TYR A C 1
ATOM 3122 O O . TYR A 1 392 ? -1.051 -14.307 10.894 1.00 96.62 392 TYR A O 1
ATOM 3130 N N . THR A 1 393 ? -1.410 -14.562 8.694 1.00 97.62 393 THR A N 1
ATOM 3131 C CA . THR A 1 393 ? -0.093 -15.065 8.340 1.00 97.62 393 THR A CA 1
ATOM 3132 C C . THR A 1 393 ? 0.673 -13.979 7.593 1.00 97.62 393 THR A C 1
ATOM 3134 O O . THR A 1 393 ? 0.140 -13.335 6.690 1.00 97.62 393 THR A O 1
ATOM 3137 N N . LEU A 1 394 ? 1.935 -13.765 7.960 1.00 98.38 394 LEU A N 1
ATOM 3138 C CA . LEU A 1 394 ? 2.804 -12.778 7.327 1.00 98.38 394 LEU A CA 1
ATOM 3139 C C . LEU A 1 394 ? 2.934 -13.074 5.824 1.00 98.38 394 LEU A C 1
ATOM 3141 O O . LEU A 1 394 ? 3.244 -14.196 5.426 1.00 98.38 394 LEU A O 1
ATOM 3145 N N . HIS A 1 395 ? 2.717 -12.075 4.980 1.00 98.19 395 HIS A N 1
ATOM 3146 C CA . HIS A 1 395 ? 2.785 -12.218 3.529 1.00 98.19 395 HIS A CA 1
ATOM 3147 C C . HIS A 1 395 ? 3.927 -11.418 2.910 1.00 98.19 395 HIS A C 1
ATOM 3149 O O . HIS A 1 395 ? 4.630 -11.949 2.050 1.00 98.19 395 HIS A O 1
ATOM 3155 N N . ALA A 1 396 ? 4.136 -10.173 3.347 1.00 98.50 396 ALA A N 1
ATOM 3156 C CA . ALA A 1 396 ? 5.187 -9.325 2.797 1.00 98.50 396 ALA A CA 1
ATOM 3157 C C . ALA A 1 396 ? 5.843 -8.425 3.850 1.00 98.50 396 ALA A C 1
ATOM 3159 O O . ALA A 1 396 ? 5.195 -7.992 4.805 1.00 98.50 396 ALA A O 1
ATOM 3160 N N . ILE A 1 397 ? 7.125 -8.118 3.640 1.00 98.44 397 ILE A N 1
ATOM 3161 C CA . ILE A 1 397 ? 7.891 -7.137 4.418 1.00 98.44 397 ILE A CA 1
ATOM 3162 C C . ILE A 1 397 ? 8.614 -6.202 3.457 1.00 98.44 397 ILE A C 1
ATOM 3164 O O . ILE A 1 397 ? 9.337 -6.652 2.570 1.00 98.44 397 ILE A O 1
ATOM 3168 N N . PHE A 1 398 ? 8.463 -4.900 3.670 1.00 98.12 398 PHE A N 1
ATOM 3169 C CA . PHE A 1 398 ? 9.125 -3.866 2.888 1.00 98.12 398 PHE A CA 1
ATOM 3170 C C . PHE A 1 398 ? 10.231 -3.248 3.723 1.00 98.12 398 PHE A C 1
ATOM 3172 O O . PHE A 1 398 ? 9.988 -2.761 4.831 1.00 98.12 398 PHE A O 1
ATOM 3179 N N . TYR A 1 399 ? 11.435 -3.237 3.172 1.00 96.38 399 TYR A N 1
ATOM 3180 C CA . TYR A 1 399 ? 12.611 -2.686 3.817 1.00 96.38 399 TYR A CA 1
ATOM 3181 C C . TYR A 1 399 ? 13.074 -1.409 3.140 1.00 96.38 399 TYR A C 1
ATOM 3183 O O . TYR A 1 399 ? 12.888 -1.203 1.942 1.00 96.38 399 TYR A O 1
ATOM 3191 N N . HIS A 1 400 ? 13.728 -0.579 3.942 1.00 92.94 400 HIS A N 1
ATOM 3192 C CA . HIS A 1 400 ? 14.357 0.652 3.517 1.00 92.94 400 HIS A CA 1
ATOM 3193 C C . HIS A 1 400 ? 15.748 0.793 4.138 1.00 92.94 400 HIS A C 1
ATOM 3195 O O . HIS A 1 400 ? 15.918 0.688 5.361 1.00 92.94 400 HIS A O 1
ATOM 3201 N N . ALA A 1 401 ? 16.741 1.080 3.299 1.00 90.12 401 ALA A N 1
ATOM 3202 C CA . ALA A 1 401 ? 18.085 1.449 3.726 1.00 90.12 401 ALA A CA 1
ATOM 3203 C C . ALA A 1 401 ? 18.595 2.645 2.917 1.00 90.12 401 ALA A C 1
ATOM 3205 O O . ALA A 1 401 ? 18.681 2.605 1.690 1.00 90.12 401 ALA A O 1
ATOM 3206 N N . GLY A 1 402 ? 18.958 3.721 3.618 1.00 84.31 402 GLY A N 1
ATOM 3207 C CA . GLY A 1 402 ? 19.396 4.964 2.986 1.00 84.31 402 GLY A CA 1
ATOM 3208 C C . GLY A 1 402 ? 18.262 5.635 2.212 1.00 84.31 402 GLY A C 1
ATOM 3209 O O . GLY A 1 402 ? 17.463 6.335 2.821 1.00 84.31 402 GLY A O 1
ATOM 3210 N N . ALA A 1 403 ? 18.242 5.435 0.894 1.00 81.19 403 ALA A N 1
ATOM 3211 C CA . ALA A 1 403 ? 17.228 5.949 -0.033 1.00 81.19 403 ALA A CA 1
ATOM 3212 C C . ALA A 1 403 ? 16.659 4.848 -0.953 1.00 81.19 403 ALA A C 1
ATOM 3214 O O . ALA A 1 403 ? 16.074 5.153 -1.991 1.00 81.19 403 ALA A O 1
ATOM 3215 N N . HIS A 1 404 ? 16.899 3.576 -0.616 1.00 92.50 404 HIS A N 1
ATOM 3216 C CA . HIS A 1 404 ? 16.565 2.426 -1.454 1.00 92.50 404 HIS A CA 1
ATOM 3217 C C . HIS A 1 404 ? 15.572 1.496 -0.761 1.00 92.50 404 HIS A C 1
ATOM 3219 O O . HIS A 1 404 ? 15.703 1.234 0.439 1.00 92.50 404 HIS A O 1
ATOM 3225 N N . TYR A 1 405 ? 14.618 0.981 -1.535 1.00 95.44 405 TYR A N 1
ATOM 3226 C CA . TYR A 1 405 ? 13.550 0.095 -1.080 1.00 95.44 405 TYR A CA 1
ATOM 3227 C C . TYR A 1 405 ? 13.627 -1.269 -1.765 1.00 95.44 405 TYR A C 1
ATOM 3229 O O . TYR A 1 405 ? 13.994 -1.376 -2.932 1.00 95.44 405 TYR A O 1
ATOM 3237 N N . TRP A 1 406 ? 13.239 -2.309 -1.035 1.00 98.00 406 TRP A N 1
ATOM 3238 C CA . TRP A 1 406 ? 12.995 -3.651 -1.568 1.00 98.00 406 TRP A CA 1
ATOM 3239 C C . TRP A 1 406 ? 11.914 -4.345 -0.738 1.00 98.00 406 TRP A C 1
ATOM 3241 O O . TRP A 1 406 ? 11.594 -3.908 0.372 1.00 98.00 406 TRP A O 1
ATOM 3251 N N . ALA A 1 407 ? 11.359 -5.434 -1.262 1.00 98.31 407 ALA A N 1
ATOM 3252 C CA . ALA A 1 407 ? 10.348 -6.218 -0.564 1.00 98.31 407 ALA A CA 1
ATOM 3253 C C . ALA A 1 407 ? 10.706 -7.702 -0.545 1.00 98.31 407 ALA A C 1
ATOM 3255 O O . ALA A 1 407 ? 11.222 -8.242 -1.521 1.00 98.31 407 ALA A O 1
ATOM 3256 N N . TYR A 1 408 ? 10.384 -8.369 0.557 1.00 98.44 408 TYR A N 1
ATOM 3257 C CA . TYR A 1 408 ? 10.257 -9.819 0.599 1.00 98.44 408 TYR A CA 1
ATOM 3258 C C . TYR A 1 408 ? 8.781 -10.171 0.534 1.00 98.44 408 TYR A C 1
ATOM 3260 O O . TYR A 1 408 ? 7.995 -9.622 1.305 1.00 98.44 408 TYR A O 1
ATOM 3268 N N . ILE A 1 409 ? 8.404 -11.077 -0.365 1.00 98.44 409 ILE A N 1
ATOM 3269 C CA . ILE A 1 409 ? 7.025 -11.560 -0.483 1.00 98.44 409 ILE A CA 1
ATOM 3270 C C . ILE A 1 409 ? 7.046 -13.082 -0.487 1.00 98.44 409 ILE A C 1
ATOM 3272 O O . ILE A 1 409 ? 7.824 -13.702 -1.219 1.00 98.44 409 ILE A O 1
ATOM 3276 N N . LEU A 1 410 ? 6.202 -13.675 0.348 1.00 97.12 410 LEU A N 1
ATOM 3277 C CA . LEU A 1 410 ? 6.075 -15.114 0.476 1.00 97.12 410 LEU A CA 1
ATOM 3278 C C . LEU A 1 410 ? 5.081 -15.671 -0.539 1.00 97.12 410 LEU A C 1
ATOM 3280 O O . LEU A 1 410 ? 3.923 -15.251 -0.592 1.00 97.12 410 LEU A O 1
ATOM 3284 N N . ASP A 1 411 ? 5.527 -16.672 -1.289 1.00 95.31 411 ASP A N 1
ATOM 3285 C CA . ASP A 1 411 ? 4.644 -17.573 -2.013 1.00 95.31 411 ASP A CA 1
ATOM 3286 C C . ASP A 1 411 ? 4.119 -18.643 -1.054 1.00 95.31 411 ASP A C 1
ATOM 3288 O O . ASP A 1 411 ? 4.843 -19.564 -0.679 1.00 95.31 411 ASP A O 1
ATOM 3292 N N . HIS A 1 412 ? 2.852 -18.536 -0.660 1.00 92.88 412 HIS A N 1
ATOM 3293 C CA . HIS A 1 412 ? 2.237 -19.493 0.267 1.00 92.88 412 HIS A CA 1
ATOM 3294 C C . HIS A 1 412 ? 1.960 -20.860 -0.367 1.00 92.88 412 HIS A C 1
ATOM 3296 O O . HIS A 1 412 ? 1.730 -21.819 0.359 1.00 92.88 412 HIS A O 1
ATOM 3302 N N . THR A 1 413 ? 2.011 -20.981 -1.698 1.00 90.19 413 THR A N 1
ATOM 3303 C CA . THR A 1 413 ? 1.830 -22.265 -2.400 1.00 90.19 413 THR A CA 1
ATOM 3304 C C . THR A 1 413 ? 3.092 -23.112 -2.312 1.00 90.19 413 THR A C 1
ATOM 3306 O O . THR A 1 413 ? 3.027 -24.319 -2.096 1.00 90.19 413 THR A O 1
ATOM 3309 N N . THR A 1 414 ? 4.252 -22.475 -2.473 1.00 91.12 414 THR A N 1
ATOM 3310 C CA . THR A 1 414 ? 5.563 -23.143 -2.440 1.00 91.12 414 THR A CA 1
ATOM 3311 C C . THR A 1 414 ? 6.289 -22.979 -1.103 1.00 91.12 414 THR A C 1
ATOM 3313 O O . THR A 1 414 ? 7.321 -23.609 -0.886 1.00 91.12 414 THR A O 1
ATOM 3316 N N . ASN A 1 415 ? 5.755 -22.146 -0.204 1.00 92.19 415 ASN A N 1
ATOM 3317 C CA . ASN A 1 415 ? 6.392 -21.695 1.033 1.00 92.19 415 ASN A CA 1
ATOM 3318 C C . ASN A 1 415 ? 7.792 -21.082 0.800 1.00 92.19 415 ASN A C 1
ATOM 3320 O O . ASN A 1 415 ? 8.694 -21.220 1.626 1.00 92.19 415 ASN A O 1
ATOM 3324 N N . GLN A 1 416 ? 7.978 -20.418 -0.347 1.00 94.81 416 GLN A N 1
ATOM 3325 C CA . GLN A 1 416 ? 9.237 -19.801 -0.765 1.00 94.81 416 GLN A CA 1
ATOM 3326 C C . GLN A 1 416 ? 9.164 -18.280 -0.623 1.00 94.81 416 GLN A C 1
ATOM 3328 O O . GLN A 1 416 ? 8.320 -17.620 -1.234 1.00 94.81 416 GLN A O 1
ATOM 3333 N N . TRP A 1 417 ? 10.099 -17.707 0.131 1.00 97.06 417 TRP A N 1
ATOM 3334 C CA . TRP A 1 417 ? 10.301 -16.261 0.165 1.00 97.06 417 TRP A CA 1
ATOM 3335 C C . TRP A 1 417 ? 11.039 -15.791 -1.083 1.00 97.06 417 TRP A C 1
ATOM 3337 O O . TRP A 1 417 ? 12.024 -16.398 -1.499 1.00 97.06 417 TRP A O 1
ATOM 3347 N N . TRP A 1 418 ? 10.597 -14.683 -1.661 1.00 97.44 418 TRP A N 1
ATOM 3348 C CA . TRP A 1 418 ? 11.261 -14.049 -2.794 1.00 97.44 418 TRP A CA 1
ATOM 3349 C C . TRP A 1 418 ? 11.664 -12.629 -2.419 1.00 97.44 418 TRP A C 1
ATOM 3351 O O . TRP A 1 418 ? 10.833 -11.861 -1.935 1.00 97.44 418 TRP A O 1
ATOM 3361 N N . LEU A 1 419 ? 12.931 -12.285 -2.650 1.00 97.69 419 LEU A N 1
ATOM 3362 C CA . LEU A 1 419 ? 13.432 -10.917 -2.582 1.00 97.69 419 LEU A CA 1
ATOM 3363 C C . LEU A 1 419 ? 13.160 -10.226 -3.915 1.00 97.69 419 LEU A C 1
ATOM 3365 O O . LEU A 1 419 ? 13.686 -10.653 -4.940 1.00 97.69 419 LEU A O 1
ATOM 3369 N N . TYR A 1 420 ? 12.413 -9.131 -3.875 1.00 97.94 420 TYR A N 1
ATOM 3370 C CA . TYR A 1 420 ? 12.154 -8.235 -4.992 1.00 97.94 420 TYR A CA 1
ATOM 3371 C C . TYR A 1 420 ? 12.947 -6.947 -4.798 1.00 97.94 420 TYR A C 1
ATOM 3373 O O . TYR A 1 420 ? 12.602 -6.111 -3.961 1.00 97.94 420 TYR A O 1
ATOM 3381 N N . ASN A 1 421 ? 14.019 -6.797 -5.571 1.00 97.06 421 ASN A N 1
ATOM 3382 C CA . ASN A 1 421 ? 14.918 -5.653 -5.522 1.00 97.06 421 ASN A CA 1
ATOM 3383 C C . ASN A 1 421 ? 15.079 -5.068 -6.932 1.00 97.06 421 ASN A C 1
ATOM 3385 O O . ASN A 1 421 ? 16.021 -5.390 -7.665 1.00 97.06 421 ASN A O 1
ATOM 3389 N N . ASP A 1 422 ? 14.107 -4.243 -7.325 1.00 97.19 422 ASP A N 1
ATOM 3390 C CA . ASP A 1 422 ? 13.972 -3.699 -8.675 1.00 97.19 422 ASP A CA 1
ATOM 3391 C C . ASP A 1 422 ? 14.096 -4.796 -9.742 1.00 97.19 422 ASP A C 1
ATOM 3393 O O . ASP A 1 422 ? 13.264 -5.701 -9.821 1.00 97.19 422 ASP A O 1
ATOM 3397 N N . ARG A 1 423 ? 15.150 -4.736 -10.564 1.00 96.25 423 ARG A N 1
ATOM 3398 C CA . ARG A 1 423 ? 15.372 -5.626 -11.707 1.00 96.25 423 ARG A CA 1
ATOM 3399 C C . ARG A 1 423 ? 15.690 -7.056 -11.286 1.00 96.25 423 ARG A C 1
ATOM 3401 O O . ARG A 1 423 ? 15.598 -7.955 -12.119 1.00 96.25 423 ARG A O 1
ATOM 3408 N N . VAL A 1 424 ? 16.108 -7.249 -10.038 1.00 94.69 424 VAL A N 1
ATOM 3409 C CA . VAL A 1 424 ? 16.603 -8.520 -9.522 1.00 94.69 424 VAL A CA 1
ATOM 3410 C C . VAL A 1 424 ? 15.557 -9.125 -8.600 1.00 94.69 424 VAL A C 1
ATOM 3412 O O . VAL A 1 424 ? 15.183 -8.532 -7.590 1.00 94.69 424 VAL A O 1
ATOM 3415 N N . VAL A 1 425 ? 15.120 -10.333 -8.948 1.00 95.69 425 VAL A N 1
ATOM 3416 C CA . VAL A 1 425 ? 14.286 -11.173 -8.090 1.00 95.69 425 VAL A CA 1
ATOM 3417 C C . VAL A 1 425 ? 15.022 -12.474 -7.834 1.00 95.69 425 VAL A C 1
ATOM 3419 O O . VAL A 1 425 ? 15.496 -13.118 -8.775 1.00 95.69 425 VAL A O 1
ATOM 3422 N N . GLN A 1 426 ? 15.136 -12.850 -6.565 1.00 94.62 426 GLN A N 1
ATOM 3423 C CA . GLN A 1 426 ? 15.862 -14.046 -6.148 1.00 94.62 426 GLN A CA 1
ATOM 3424 C C . GLN A 1 426 ? 15.141 -14.760 -5.001 1.00 94.62 426 GLN A C 1
ATOM 3426 O O . GLN A 1 426 ? 14.485 -14.096 -4.192 1.00 94.62 426 GLN A O 1
ATOM 3431 N N . PRO A 1 427 ? 15.248 -16.096 -4.905 1.00 95.75 427 PRO A N 1
ATOM 3432 C CA . PRO A 1 427 ? 14.758 -16.809 -3.737 1.00 95.75 427 PRO A CA 1
ATOM 3433 C C . PRO A 1 427 ? 15.533 -16.357 -2.492 1.00 95.75 427 PRO A C 1
ATOM 3435 O O . PRO A 1 427 ? 16.724 -16.051 -2.558 1.00 95.75 427 PRO A O 1
ATOM 3438 N N . ALA A 1 428 ? 14.846 -16.323 -1.360 1.00 95.88 428 ALA A N 1
ATOM 3439 C CA . ALA A 1 428 ? 15.380 -15.955 -0.058 1.00 95.88 428 ALA A CA 1
ATOM 3440 C C . ALA A 1 428 ? 14.917 -16.960 1.001 1.00 95.88 428 ALA A C 1
ATOM 3442 O O . ALA A 1 428 ? 13.927 -17.669 0.814 1.00 95.88 428 ALA A O 1
ATOM 3443 N N . THR A 1 429 ? 15.623 -17.037 2.123 1.00 95.81 429 THR A N 1
ATOM 3444 C CA . THR A 1 429 ? 15.143 -17.803 3.276 1.00 95.81 429 THR A CA 1
ATOM 3445 C C . THR A 1 429 ? 14.197 -16.956 4.126 1.00 95.81 429 THR A C 1
ATOM 3447 O O . THR A 1 429 ? 14.185 -15.728 4.045 1.00 95.81 429 THR A O 1
ATOM 3450 N N . GLU A 1 430 ? 13.415 -17.604 4.989 1.00 95.38 430 GLU A N 1
ATOM 3451 C CA . GLU A 1 430 ? 12.614 -16.885 5.984 1.00 95.38 430 GLU A CA 1
ATOM 3452 C C . GLU A 1 430 ? 13.495 -16.047 6.925 1.00 95.38 430 GLU A C 1
ATOM 3454 O O . GLU A 1 430 ? 13.133 -14.929 7.274 1.00 95.38 430 GLU A O 1
ATOM 3459 N N . ALA A 1 431 ? 14.686 -16.538 7.282 1.00 94.12 431 ALA A N 1
ATOM 3460 C CA . ALA A 1 431 ? 15.623 -15.786 8.111 1.00 94.12 431 ALA A CA 1
ATOM 3461 C C . ALA A 1 431 ? 16.077 -14.480 7.432 1.00 94.12 431 ALA A C 1
ATOM 3463 O O . ALA A 1 431 ? 16.118 -13.445 8.097 1.00 94.12 431 ALA A O 1
ATOM 3464 N N . ASP A 1 432 ? 16.344 -14.515 6.120 1.00 93.38 432 ASP A N 1
ATOM 3465 C CA . ASP A 1 432 ? 16.696 -13.319 5.338 1.00 93.38 432 ASP A CA 1
ATOM 3466 C C . ASP A 1 432 ? 15.535 -12.315 5.297 1.00 93.38 432 ASP A C 1
ATOM 3468 O O . ASP A 1 432 ? 15.740 -11.106 5.426 1.00 93.38 432 ASP A O 1
ATOM 3472 N N . ALA A 1 433 ? 14.304 -12.817 5.146 1.00 94.50 433 ALA A N 1
ATOM 3473 C CA . ALA A 1 433 ? 13.105 -11.989 5.085 1.00 94.50 433 ALA A CA 1
ATOM 3474 C C . ALA A 1 433 ? 12.762 -11.342 6.436 1.00 94.50 433 ALA A C 1
ATOM 3476 O O . ALA A 1 433 ? 12.370 -10.180 6.468 1.00 94.50 433 ALA A O 1
ATOM 3477 N N . LEU A 1 434 ? 12.909 -12.070 7.549 1.00 93.31 434 LEU A N 1
ATOM 3478 C CA . LEU A 1 434 ? 12.565 -11.588 8.893 1.00 93.31 434 LEU A CA 1
ATOM 3479 C C . LEU A 1 434 ? 13.667 -10.727 9.529 1.00 93.31 434 LEU A C 1
ATOM 3481 O O . LEU A 1 434 ? 13.399 -9.958 10.459 1.00 93.31 434 LEU A O 1
ATOM 3485 N N . SER A 1 435 ? 14.912 -10.856 9.066 1.00 88.12 435 SER A N 1
ATOM 3486 C CA . SER A 1 435 ? 16.059 -10.148 9.626 1.00 88.12 435 SER A CA 1
ATOM 3487 C C . SER A 1 435 ? 16.980 -9.616 8.533 1.00 88.12 435 SER A C 1
ATOM 3489 O O . SER A 1 435 ? 17.768 -10.345 7.941 1.00 88.12 435 SER A O 1
ATOM 3491 N N . CYS A 1 436 ? 16.930 -8.302 8.315 1.00 87.19 436 CYS A N 1
ATOM 3492 C CA . CYS A 1 436 ? 17.847 -7.591 7.427 1.00 87.19 436 CYS A CA 1
ATOM 3493 C C . CYS A 1 436 ? 18.717 -6.617 8.233 1.00 87.19 436 CYS A C 1
ATOM 3495 O O . CYS A 1 436 ? 18.271 -5.509 8.553 1.00 87.19 436 CYS A O 1
ATOM 3497 N N . PRO A 1 437 ? 19.965 -6.995 8.565 1.00 78.19 437 PRO A N 1
ATOM 3498 C CA . PRO A 1 437 ? 20.910 -6.087 9.197 1.00 78.19 437 PRO A CA 1
ATOM 3499 C C . PRO A 1 437 ? 21.127 -4.853 8.311 1.00 78.19 437 PRO A C 1
ATOM 3501 O O . PRO A 1 437 ? 21.349 -4.983 7.109 1.00 78.19 437 PRO A O 1
ATOM 3504 N N . ASN A 1 438 ? 21.106 -3.658 8.907 1.00 85.31 438 ASN A N 1
ATOM 3505 C CA . ASN A 1 438 ? 21.272 -2.356 8.232 1.00 85.31 438 ASN A CA 1
ATOM 3506 C C . ASN A 1 438 ? 20.070 -1.860 7.411 1.00 85.31 438 ASN A C 1
ATOM 3508 O O . ASN A 1 438 ? 20.195 -0.873 6.683 1.00 85.31 438 ASN A O 1
ATOM 3512 N N . ALA A 1 439 ? 18.907 -2.495 7.549 1.00 91.69 439 ALA A N 1
ATOM 3513 C CA . ALA A 1 439 ? 17.672 -2.042 6.928 1.00 91.69 439 ALA A CA 1
ATOM 3514 C C . ALA A 1 439 ? 16.546 -1.919 7.952 1.00 91.69 439 ALA A C 1
ATOM 3516 O O . ALA A 1 439 ? 16.496 -2.624 8.959 1.00 91.69 439 ALA A O 1
ATOM 3517 N N . ARG A 1 440 ? 15.607 -1.020 7.671 1.00 91.62 440 ARG A N 1
ATOM 3518 C CA . ARG A 1 440 ? 14.430 -0.784 8.504 1.00 91.62 440 ARG A CA 1
ATOM 3519 C C . ARG A 1 440 ? 13.205 -1.312 7.783 1.00 91.62 440 ARG A C 1
ATOM 3521 O O . ARG A 1 440 ? 12.944 -0.892 6.662 1.00 91.62 440 ARG A O 1
ATOM 3528 N N . ALA A 1 441 ? 12.449 -2.197 8.422 1.00 94.50 441 ALA A N 1
ATOM 3529 C CA . ALA A 1 441 ? 11.143 -2.589 7.907 1.00 94.50 441 ALA A CA 1
ATOM 3530 C C . ALA A 1 441 ? 10.156 -1.424 8.079 1.00 94.50 441 ALA A C 1
ATOM 3532 O O . ALA A 1 441 ? 10.018 -0.906 9.192 1.00 94.50 441 ALA A O 1
ATOM 3533 N N . LEU A 1 442 ? 9.510 -0.989 7.002 1.00 93.81 442 LEU A N 1
ATOM 3534 C CA . LEU A 1 442 ? 8.571 0.141 7.006 1.00 93.81 442 LEU A CA 1
ATOM 3535 C C . LEU A 1 442 ? 7.121 -0.281 6.799 1.00 93.81 442 LEU A C 1
ATOM 3537 O O . LEU A 1 442 ? 6.221 0.421 7.245 1.00 93.81 442 LEU A O 1
ATOM 3541 N N . LEU A 1 443 ? 6.893 -1.429 6.170 1.00 97.06 443 LEU A N 1
ATOM 3542 C CA . LEU A 1 443 ? 5.557 -1.959 5.944 1.00 97.06 443 LEU A CA 1
ATOM 3543 C C . LEU A 1 443 ? 5.579 -3.474 6.127 1.00 97.06 443 LEU A C 1
ATOM 3545 O O . LEU A 1 443 ? 6.443 -4.158 5.573 1.00 97.06 443 LEU A O 1
ATOM 3549 N N . TYR A 1 444 ? 4.618 -3.986 6.886 1.00 98.25 444 TYR A N 1
ATOM 3550 C CA . TYR A 1 444 ? 4.312 -5.410 6.967 1.00 98.25 444 TYR A CA 1
ATOM 3551 C C . TYR A 1 444 ? 2.927 -5.652 6.382 1.00 98.25 444 TYR A C 1
ATOM 3553 O O . TYR A 1 444 ? 2.014 -4.883 6.661 1.00 98.25 444 TYR A O 1
ATOM 3561 N N . SER A 1 445 ? 2.748 -6.728 5.627 1.00 98.38 445 SER A N 1
ATOM 3562 C CA . SER A 1 445 ? 1.429 -7.187 5.189 1.00 98.38 445 SER A CA 1
ATOM 3563 C C . SER A 1 445 ? 1.161 -8.574 5.749 1.00 98.38 445 SER A C 1
ATOM 3565 O O . SER A 1 445 ? 2.001 -9.470 5.626 1.00 98.38 445 SER A O 1
ATOM 3567 N N . TYR A 1 446 ? 0.001 -8.735 6.373 1.00 98.12 446 TYR A N 1
ATOM 3568 C CA . TYR A 1 446 ? -0.522 -9.981 6.913 1.00 98.12 446 TYR A CA 1
ATOM 3569 C C . TYR A 1 446 ? -1.857 -10.284 6.250 1.00 98.12 446 TYR A C 1
ATOM 3571 O O . TYR A 1 446 ? -2.686 -9.400 6.061 1.00 98.12 446 TYR A O 1
ATOM 3579 N N . VAL A 1 447 ? -2.078 -11.548 5.922 1.00 96.12 447 VAL A N 1
ATOM 3580 C CA . VAL A 1 447 ? -3.274 -12.012 5.211 1.00 96.12 447 VAL A CA 1
ATOM 3581 C C . VAL A 1 447 ? -3.991 -13.051 6.057 1.00 96.12 447 VAL A C 1
ATOM 3583 O O . VAL A 1 447 ? -3.340 -13.819 6.770 1.00 96.12 447 VAL A O 1
ATOM 3586 N N . GLN A 1 448 ? -5.320 -13.067 6.018 1.00 93.31 448 GLN A N 1
ATOM 3587 C CA . GLN A 1 448 ? -6.110 -13.978 6.842 1.00 93.31 448 GLN A CA 1
ATOM 3588 C C . GLN A 1 448 ? -5.753 -15.438 6.528 1.00 93.31 448 GLN A C 1
ATOM 3590 O O . GLN A 1 448 ? -5.839 -15.878 5.380 1.00 93.31 448 GLN A O 1
ATOM 3595 N N . THR A 1 449 ? -5.351 -16.192 7.555 1.00 94.31 449 THR A N 1
ATOM 3596 C CA . THR A 1 449 ? -4.736 -17.519 7.394 1.00 94.31 449 THR A CA 1
ATOM 3597 C C . THR A 1 449 ? -5.678 -18.523 6.732 1.00 94.31 449 THR A C 1
ATOM 3599 O O . THR A 1 449 ? -5.256 -19.301 5.882 1.00 94.31 449 THR A O 1
ATOM 3602 N N . GLU A 1 450 ? -6.962 -18.496 7.088 1.00 89.69 450 GLU A N 1
ATOM 3603 C CA . GLU A 1 450 ? -7.947 -19.492 6.646 1.00 89.69 450 GLU A CA 1
ATOM 3604 C C . GLU A 1 450 ? -8.230 -19.449 5.137 1.00 89.69 450 GLU A C 1
ATOM 3606 O O . GLU A 1 450 ? -8.418 -20.488 4.508 1.00 89.69 450 GLU A O 1
ATOM 3611 N N . ILE A 1 451 ? -8.220 -18.255 4.542 1.00 87.25 451 ILE A N 1
ATOM 3612 C CA . ILE A 1 451 ? -8.582 -18.032 3.133 1.00 87.25 451 ILE A CA 1
ATOM 3613 C C . ILE A 1 451 ? -7.389 -17.575 2.287 1.00 87.25 451 ILE A C 1
ATOM 3615 O O . ILE A 1 451 ? -7.554 -17.103 1.166 1.00 87.25 451 ILE A O 1
ATOM 3619 N N . ILE A 1 452 ? -6.170 -17.746 2.795 1.00 91.81 452 ILE A N 1
ATOM 3620 C CA . ILE A 1 452 ? -4.942 -17.188 2.223 1.00 91.81 452 ILE A CA 1
ATOM 3621 C C . ILE A 1 452 ? -4.741 -17.498 0.734 1.00 91.81 452 ILE A C 1
ATOM 3623 O O . ILE A 1 452 ? -4.443 -16.600 -0.048 1.00 91.81 452 ILE A O 1
ATOM 3627 N N . HIS A 1 453 ? -4.988 -18.740 0.310 1.00 88.50 453 HIS A N 1
ATOM 3628 C CA . HIS A 1 453 ? -4.830 -19.168 -1.086 1.00 88.50 453 HIS A CA 1
ATOM 3629 C C . HIS A 1 453 ? -5.884 -18.579 -2.040 1.00 88.50 453 HIS A C 1
ATOM 3631 O O . HIS A 1 453 ? -5.748 -18.709 -3.252 1.00 88.50 453 HIS A O 1
ATOM 3637 N N . GLN A 1 454 ? -6.930 -17.944 -1.506 1.00 88.81 454 GLN A N 1
ATOM 3638 C CA . GLN A 1 454 ? -7.927 -17.190 -2.271 1.00 88.81 454 GLN A CA 1
ATOM 3639 C C . GLN A 1 454 ? -7.556 -15.701 -2.353 1.00 88.81 454 GLN A C 1
ATOM 3641 O O . GLN A 1 454 ? -7.948 -15.016 -3.295 1.00 88.81 454 GLN A O 1
ATOM 3646 N N . LEU A 1 455 ? -6.799 -15.197 -1.371 1.00 88.50 455 LEU A N 1
ATOM 3647 C CA . LEU A 1 455 ? -6.440 -13.783 -1.253 1.00 88.50 455 LEU A CA 1
ATOM 3648 C C . LEU A 1 455 ? -5.203 -13.409 -2.070 1.00 88.50 455 LEU A C 1
ATOM 3650 O O . LEU A 1 455 ? -5.108 -12.274 -2.543 1.00 88.50 455 LEU A O 1
ATOM 3654 N N . VAL A 1 456 ? -4.246 -14.329 -2.223 1.00 92.44 456 VAL A N 1
ATOM 3655 C CA . VAL A 1 456 ? -2.960 -14.042 -2.870 1.00 92.44 456 VAL A CA 1
ATOM 3656 C C . VAL A 1 456 ? -2.558 -15.098 -3.892 1.00 92.44 456 VAL A C 1
ATOM 3658 O O . VAL A 1 456 ? -2.832 -16.286 -3.739 1.00 92.44 456 VAL A O 1
ATOM 3661 N N . THR A 1 457 ? -1.888 -14.655 -4.954 1.00 88.50 457 THR A N 1
ATOM 3662 C CA . THR A 1 457 ? -1.434 -15.511 -6.059 1.00 88.50 457 THR A CA 1
ATOM 3663 C C . THR A 1 457 ? -0.018 -16.046 -5.824 1.00 88.50 457 THR A C 1
ATOM 3665 O O . THR A 1 457 ? 0.792 -15.334 -5.220 1.00 88.50 457 THR A O 1
ATOM 3668 N N . PRO A 1 458 ? 0.327 -17.237 -6.354 1.00 83.75 458 PRO A N 1
ATOM 3669 C CA . PRO A 1 458 ? 1.687 -17.772 -6.289 1.00 83.75 458 PRO A CA 1
ATOM 3670 C C . PRO A 1 458 ? 2.701 -16.855 -6.979 1.00 83.75 458 PRO A C 1
ATOM 3672 O O . PRO A 1 458 ? 2.340 -15.994 -7.788 1.00 83.75 458 PRO A O 1
ATOM 3675 N N . ALA A 1 459 ? 3.988 -17.051 -6.675 1.00 77.25 459 ALA A N 1
ATOM 3676 C CA . ALA A 1 459 ? 5.062 -16.250 -7.253 1.00 77.25 459 ALA A CA 1
ATOM 3677 C C . ALA A 1 459 ? 5.261 -16.533 -8.754 1.00 77.25 459 ALA A C 1
ATOM 3679 O O . ALA A 1 459 ? 5.617 -15.642 -9.532 1.00 77.25 459 ALA A O 1
ATOM 3680 N N . ILE A 1 460 ? 4.997 -17.767 -9.165 1.00 72.00 460 ILE A N 1
ATOM 3681 C CA . ILE A 1 460 ? 5.237 -18.266 -10.515 1.00 72.00 460 ILE A CA 1
ATOM 3682 C C . ILE A 1 460 ? 3.897 -18.775 -11.074 1.00 72.00 460 ILE A C 1
ATOM 3684 O O . ILE A 1 460 ? 3.236 -19.544 -10.374 1.00 72.00 460 ILE A O 1
ATOM 3688 N N . PRO A 1 461 ? 3.478 -18.337 -12.277 1.00 57.66 461 PRO A N 1
ATOM 3689 C CA . PRO A 1 461 ? 2.239 -18.782 -12.920 1.00 57.66 461 PRO A CA 1
ATOM 3690 C C . PRO A 1 461 ? 2.326 -20.141 -13.632 1.00 57.66 461 PRO A C 1
ATOM 3692 O O . PRO A 1 461 ? 3.375 -20.470 -14.241 1.00 57.66 461 PRO A O 1
#

InterPro domains:
  IPR001394 Peptidase C19, ubiquitin carboxyl-terminal hydrolase [PF00443] (206-444)
  IPR025305 UCH repeated domain [PF13446] (100-152)
  IPR028889 Ubiquitin specific protease UPS, catalytic domain [PS50235] (206-449)
  IPR038765 Papain-like cysteine peptidase superfamily [SSF54001] (204-447)
  IPR044635 Ubiquitin carboxyl-terminal hydrolase 14-like [PTHR43982] (198-305)

Nearest PDB structures (foldseek):
  6heh-assembly1_A  TM=8.031E-01  e=1.103E-14  Homo sapiens
  9fiu-assembly1_A  TM=7.738E-01  e=3.861E-13  Homo sapiens
  6vn2-assembly1_A  TM=7.987E-01  e=5.949E-12  Homo sapiens
  5fwi-assembly1_C  TM=7.645E-01  e=1.516E-12  Homo sapiens
  6vn3-assembly2_B  TM=7.954E-01  e=6.637E-12  Homo sapiens

Organism: Mucor circinelloides f. lusitanicus (NCBI:txid29924)

pLDDT: mean 74.42, std 21.49, range [22.44, 98.5]

Sequence (461 aa):
MTLDEIFVVDNELEVRMPEVDADTEQAVSILGVSAGSNLDLVAMMYRRGMLEEEELYTGYRTQLTDALQSIYIRADNKQVLQQALCIGSSHVQENSEEISGAYAHFGLAPGASDELLMAKYAMVGLRPNAQDKRYLKQIADYRQSDILRKFLDTGSYKPKKRKMKKTQTARPAPSTVPGRSTVPSFPSQTTIPGVPVHQHPLVSPRGLVNHGHTCYFNCVLQYLFRVYDFRQRSFNARNNQEYLHLFGDTFREMDRRETGPVNYDVVLATQSLVPGAGTVNEAQDVAECLERVFDLAAAEIPQEQRDTFRDYYLILRLSAYRSGSLQDKITEALEGRQLIVVSPILNFSVDRVHRHPVTNEWTVSEVVIPSPREINMNAYYVDDIRGQNLNYTLHAIFYHAGAHYWAYILDHTTNQWWLYNDRVVQPATEADALSCPNARALLYSYVQTEIIHQLVTPAIP

Secondary structure (DSSP, 8-state):
--S------------PPSS--HHHHHHHHHTT--TT--HHHHHHHHHHHHH---TT-TTHHHHHHHHHHHHHHH-S--HHHHHHHHHHHHHHHHHHHHHHHHHHHTT--TT--HHHHHHHHHHSSSS--HHHHHHHHHHHHHTT-HHHHHHHHHS---------------------------PPP--------------S---PPP-B---SSTHHHHHHHHHHHHBHHHHHHHHT--TT-HHHHHHHHHHHHHTSS--S-B---HHHHHHTPPTT---TTS---HHHHHHHHHHHHHHTS-HHHHHHHHHHT-EEEEE-SS---HHHHHHHHTTT--B-S--SEEEEEEE-EEE-TTT--EEE--------SEEE-GGGB-TTTBTB--EEEEEEEEEEETTEEEEEEEETTTTEEEEEETTEEEEE-HHHHH--TT-EEEEEEEEEGGGHHHHB--S--

Solvent-accessible surface area (backbone at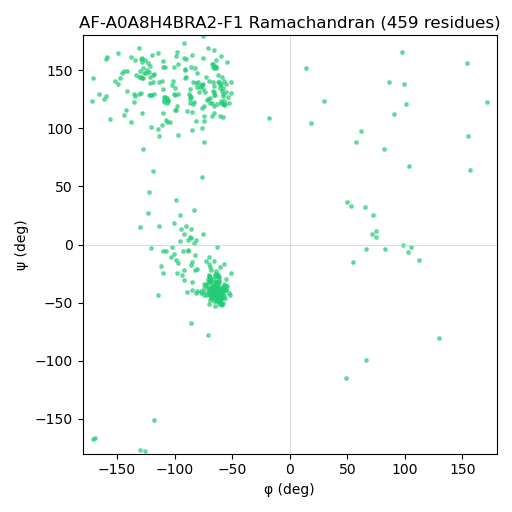oms only — not comparable to full-atom values): 27619 Å² total; per-residue (Å²): 132,85,73,93,80,83,85,80,86,85,86,77,90,76,82,69,62,75,90,74,52,74,67,48,42,52,25,30,46,74,55,72,43,60,78,56,61,56,63,65,58,54,29,48,40,46,53,47,59,71,69,56,88,70,98,81,58,95,58,53,67,54,53,47,48,54,22,49,51,58,43,48,75,74,45,91,77,46,67,62,44,52,57,41,54,52,61,62,51,62,66,52,56,69,58,45,60,63,46,41,54,39,27,46,74,65,74,41,60,82,84,68,50,65,70,56,51,54,50,39,52,61,59,77,52,90,61,72,52,78,64,58,54,49,34,56,47,54,51,21,60,75,70,64,35,64,65,48,48,45,30,77,75,68,73,60,90,88,91,91,90,91,92,86,91,89,89,89,87,92,85,88,88,90,85,88,90,92,86,91,88,85,85,91,86,83,86,87,85,84,88,81,84,78,82,79,78,76,92,60,84,78,70,66,49,56,17,28,62,65,81,75,34,33,33,36,54,45,34,48,52,59,51,44,62,30,29,34,66,61,36,50,50,16,65,64,41,51,95,86,20,64,70,36,35,51,51,18,54,43,47,53,58,57,68,47,99,61,87,64,48,40,79,65,68,64,65,57,58,53,72,34,53,47,92,90,59,86,53,57,68,45,77,69,60,50,56,57,31,48,53,42,43,51,54,58,48,36,70,61,39,61,77,91,50,29,62,62,51,50,45,41,59,34,73,46,74,26,65,37,84,61,83,49,39,47,68,53,28,51,50,64,58,40,61,98,50,64,45,89,70,91,43,57,29,43,30,37,30,44,47,34,76,42,61,38,89,82,86,55,45,82,41,74,48,84,65,75,57,53,66,62,67,59,49,76,50,43,85,43,35,39,73,94,62,44,87,57,88,43,40,26,30,60,37,35,40,30,36,39,41,99,89,47,36,30,25,30,42,50,15,80,81,77,73,42,32,32,37,41,47,39,53,46,42,45,82,45,50,67,65,57,62,70,50,52,90,88,46,42,72,39,34,38,32,29,32,34,52,90,55,37,83,74,48,38,47,60,68,60,135

Mean predicted aligned error: 18.75 Å